Protein AF-A0AAY5L3Y3-F1 (afdb_monomer)

Radius of gyration: 91.7 Å; Cα contacts (8 Å, |Δi|>4): 9; chains: 1; bounding box: 184×67×264 Å

Mean predicted aligned error: 21.13 Å

Folds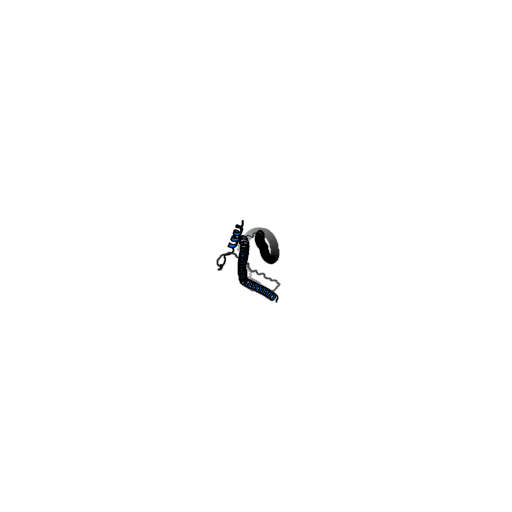eek 3Di:
DVVVVVVVVVVVVVVVVVVVVVVVVVVVVVCVVVVVVVVVVVVVVVVVVVVVVVVVVVVVVVVVVVVLVCLVVVLVVVCVVCVVVVHDPCNVVSVVVNVVVVVVVVVVVVVVVVVVVVVVVVVVVVVVVVVVVVVVVVVVVVVVVVVVVVVVVVVVVVVVVVVVVVVVVVVVVVVVVVVVVVVVVVVVVVVVVVVVVVVVVVVVVVVVVVVVVVVVVVVVVVVVVVVVVVVVVVVVVVVVVVVVVVVVVVVVVVVVVVVVVVVVVVVVVVVVVVVVVVVVVVVVVVVVVVPPDDDDDDDDDDDDDDDDDDDDDDDDDDDDDDDDDDDDDDDDDDDDDDDDDDDDDDDDDDDDDDDDDDDDDDDDDDDDDDDDDVVVVVVVVVVVVVPD

InterPro domains:
  IPR040401 Coiled-coil domain-containing protein 162 [PTHR33331] (1-313)

Sequence (388 aa):
MMMQTTTLRTRIAQLEEEQRGLQQQISLQYRQRYDSLVRQLFSTCIQLKARLEEYHAKMYRDVTQLVSQVRTEGVDNIIKLKKKFGSTKDNDALLTTQSKKQELHDLSRENCQMTDLLCKVKALSHWRRVAGQGKLHRGLLHSQQREMSCRREALKIKMMSEEEVILLKEELEVTQRAMAQCQRENNHTKRLLTKQRAELNEVSHRSAQEAQSRQELDSYRLQSLEQLREEVEHRDKQLRDLSAQLDRSDRERQLLRQRSAKDIRQVKGQLHQERCLKQEAFQWVGKLQSQAEDIEPSLSRITSTAGRSKSSCHTFPHNRSSIRGPDHSGPLQDGTKRDFNTQLERPKTEPLRLRILNTETLLPDLPVEGSTSSSLLTDLQQLRRNNQ

Solvent-accessible surface area (backbone atoms only — not comparable to full-atom values): 23361 Å² total; per-residue (Å²): 107,71,75,57,57,50,53,50,51,53,52,49,55,46,51,54,49,52,50,52,50,52,53,52,51,53,52,48,52,51,46,57,58,46,52,53,54,52,51,50,50,54,50,53,53,51,53,54,50,51,53,52,52,48,52,52,56,47,52,52,49,56,51,55,48,50,62,44,50,56,48,52,52,48,53,51,50,51,53,55,50,34,52,75,72,76,44,66,84,68,49,67,59,51,53,51,50,51,50,58,52,50,53,54,50,52,55,50,50,50,52,52,53,51,50,53,50,53,50,51,52,51,51,52,53,50,49,53,50,54,54,48,52,58,50,51,52,51,51,50,54,52,51,52,53,49,53,55,49,54,52,53,50,52,52,48,54,51,51,54,53,55,51,51,57,47,52,57,48,54,53,49,50,53,51,50,52,50,51,56,48,54,51,52,52,51,54,48,52,52,56,49,52,54,48,56,51,49,54,51,48,49,53,50,52,52,53,51,51,53,52,50,54,51,52,51,52,52,49,53,51,49,53,52,51,49,51,52,46,53,51,48,56,49,49,54,48,55,51,50,53,53,48,56,49,50,54,49,54,49,53,49,52,50,51,51,51,55,47,53,57,49,52,55,50,52,54,52,50,52,56,47,52,56,50,50,56,50,56,51,53,56,58,51,56,61,58,63,67,77,74,78,84,75,87,86,87,83,86,87,78,82,90,77,90,82,84,87,81,90,81,90,78,88,88,85,86,87,87,81,90,85,92,82,88,85,89,88,86,85,85,87,88,81,90,89,85,83,89,87,87,86,89,86,85,82,86,83,88,84,83,90,86,87,83,83,89,81,90,80,90,86,84,84,88,81,82,90,83,90,89,88,70,72,61,68,63,52,53,62,56,50,62,64,62,80,75,119

Organism: Esox lucius (NCBI:txid8010)

pLDDT: mean 79.06, std 23.76, range [25.66, 98.69]

Structure (mmCIF, N/CA/C/O backbone):
data_AF-A0AAY5L3Y3-F1
#
_entry.id   AF-A0AAY5L3Y3-F1
#
loop_
_atom_site.group_PDB
_atom_site.id
_atom_site.type_symbol
_atom_site.label_atom_id
_atom_site.label_alt_id
_atom_site.label_comp_id
_atom_site.label_asym_id
_atom_site.label_entity_id
_atom_site.label_seq_id
_atom_site.pdbx_PDB_ins_code
_atom_site.Cartn_x
_atom_site.Cartn_y
_atom_site.Cartn_z
_atom_site.occupancy
_atom_site.B_iso_or_equiv
_atom_site.auth_seq_id
_atom_site.auth_comp_id
_atom_site.auth_asym_id
_atom_site.auth_atom_id
_atom_site.pdbx_PDB_model_num
ATOM 1 N N . MET A 1 1 ? -32.327 -4.972 -8.229 1.00 64.56 1 MET A N 1
ATOM 2 C CA . MET A 1 1 ? -31.815 -3.760 -8.913 1.00 64.56 1 MET A CA 1
ATOM 3 C C . MET A 1 1 ? -30.339 -3.510 -8.602 1.00 64.56 1 MET A C 1
ATOM 5 O O . MET A 1 1 ? -29.546 -4.237 -9.179 1.00 64.56 1 MET A O 1
ATOM 9 N N . MET A 1 2 ? -29.927 -2.591 -7.707 1.00 71.62 2 MET A N 1
ATOM 10 C CA . MET A 1 2 ? -28.509 -2.150 -7.623 1.00 71.62 2 MET A CA 1
ATOM 11 C C . MET A 1 2 ? -27.456 -3.274 -7.549 1.00 71.62 2 MET A C 1
ATOM 13 O O . MET A 1 2 ? -26.506 -3.233 -8.322 1.00 71.62 2 MET A O 1
ATOM 17 N N . MET A 1 3 ? -27.650 -4.302 -6.712 1.00 81.00 3 MET A N 1
ATOM 18 C CA . MET A 1 3 ? -26.740 -5.465 -6.607 1.00 81.00 3 MET A CA 1
ATOM 19 C C . MET A 1 3 ? -26.565 -6.245 -7.927 1.00 81.00 3 MET A C 1
ATOM 21 O O . MET A 1 3 ? -25.500 -6.794 -8.198 1.00 81.00 3 MET A O 1
ATOM 25 N N . GLN A 1 4 ? -27.596 -6.284 -8.776 1.00 88.12 4 GLN A N 1
ATOM 26 C CA . GLN A 1 4 ? -27.523 -6.889 -10.113 1.00 88.12 4 GLN A CA 1
ATOM 27 C C . GLN A 1 4 ? -26.818 -5.943 -11.096 1.00 88.12 4 GLN A C 1
ATOM 29 O O . GLN A 1 4 ? -26.061 -6.375 -11.955 1.00 88.12 4 GLN A O 1
ATOM 34 N N . THR A 1 5 ? -27.005 -4.630 -10.945 1.00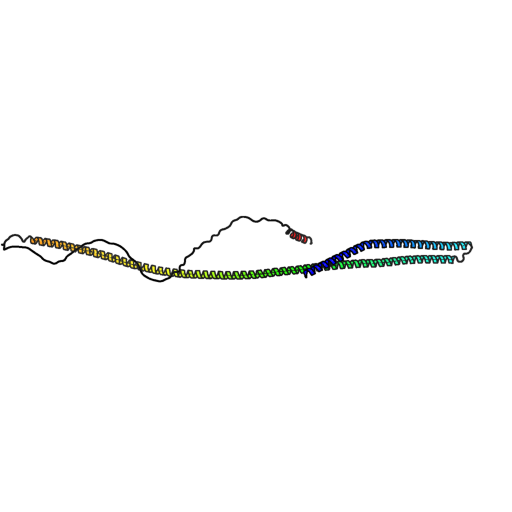 87.88 5 THR A N 1
ATOM 35 C CA . THR A 1 5 ? -26.314 -3.628 -11.766 1.00 87.88 5 THR A CA 1
ATOM 36 C C . THR A 1 5 ? -24.812 -3.566 -11.463 1.00 87.88 5 THR A C 1
ATOM 38 O O . THR A 1 5 ? -24.021 -3.382 -12.384 1.00 87.88 5 THR A O 1
ATOM 41 N N . THR A 1 6 ? -24.389 -3.741 -10.207 1.00 91.88 6 THR A N 1
ATOM 42 C CA . THR A 1 6 ? -22.962 -3.805 -9.843 1.00 91.88 6 THR A CA 1
ATOM 43 C C . THR A 1 6 ? -22.312 -5.104 -10.308 1.00 91.88 6 THR A C 1
ATOM 45 O O . THR A 1 6 ? -21.251 -5.041 -10.920 1.00 91.88 6 THR A O 1
ATOM 48 N N . THR A 1 7 ? -22.958 -6.259 -10.117 1.00 93.00 7 THR A N 1
ATOM 49 C CA . THR A 1 7 ? -22.436 -7.561 -10.585 1.00 93.00 7 THR A CA 1
ATOM 50 C C . THR A 1 7 ? -22.366 -7.678 -12.111 1.00 93.00 7 THR A C 1
ATOM 52 O O . THR A 1 7 ? -21.408 -8.244 -12.634 1.00 93.00 7 THR A O 1
ATOM 55 N N . LEU A 1 8 ? -23.305 -7.081 -12.856 1.00 95.25 8 LEU A N 1
ATOM 56 C CA . LEU A 1 8 ? -23.187 -6.983 -14.316 1.00 95.25 8 LEU A CA 1
ATOM 57 C C . LEU A 1 8 ? -22.032 -6.059 -14.735 1.00 95.25 8 LEU A C 1
ATOM 59 O O . LEU A 1 8 ? -21.268 -6.419 -15.627 1.00 95.25 8 LEU A O 1
ATOM 63 N N . ARG A 1 9 ? -21.840 -4.907 -14.072 1.00 93.94 9 ARG A N 1
ATOM 64 C CA . ARG A 1 9 ? -20.706 -4.001 -14.351 1.00 93.94 9 ARG A CA 1
ATOM 65 C C . ARG A 1 9 ? -19.352 -4.658 -14.074 1.00 93.94 9 ARG A C 1
ATOM 67 O O . ARG A 1 9 ? -18.449 -4.519 -14.893 1.00 93.94 9 ARG A O 1
ATOM 74 N N . THR A 1 10 ? -19.203 -5.392 -12.969 1.00 92.88 10 THR A N 1
ATOM 75 C CA . THR A 1 10 ? -17.950 -6.109 -12.683 1.00 92.88 10 THR A CA 1
ATOM 76 C C . THR A 1 10 ? -17.713 -7.246 -13.673 1.00 92.88 10 THR A C 1
ATOM 78 O O . THR A 1 10 ? -16.574 -7.421 -14.105 1.00 92.88 10 THR A O 1
ATOM 81 N N . ARG A 1 11 ? -18.755 -7.972 -14.114 1.00 95.19 11 ARG A N 1
ATOM 82 C CA . ARG A 1 11 ? -18.586 -9.015 -15.141 1.00 95.19 11 ARG A CA 1
ATOM 83 C C . ARG A 1 11 ? -18.247 -8.445 -16.522 1.00 95.19 11 ARG A C 1
ATOM 85 O O . ARG A 1 11 ? -17.433 -9.043 -17.217 1.00 95.19 11 ARG A O 1
ATOM 92 N N . ILE A 1 12 ? -18.798 -7.288 -16.898 1.00 95.94 12 ILE A N 1
ATOM 93 C CA . ILE A 1 12 ? -18.407 -6.569 -18.125 1.00 95.94 12 ILE A CA 1
ATOM 94 C C . ILE A 1 12 ? -16.930 -6.162 -18.050 1.00 95.94 12 ILE A C 1
ATOM 96 O O . ILE A 1 12 ? -16.164 -6.529 -18.935 1.00 95.94 12 ILE A O 1
ATOM 100 N N . ALA A 1 13 ? -16.498 -5.517 -16.961 1.00 93.38 13 ALA A N 1
ATOM 101 C CA . ALA A 1 13 ? -15.101 -5.107 -16.789 1.00 93.38 13 ALA A CA 1
ATOM 102 C C . ALA A 1 13 ? -14.114 -6.296 -16.824 1.00 93.38 13 ALA A C 1
ATOM 104 O O . ALA A 1 13 ? -13.032 -6.179 -17.397 1.00 93.38 13 ALA A O 1
ATOM 105 N N . GLN A 1 14 ? -14.495 -7.454 -16.264 1.00 95.88 14 GLN A N 1
ATOM 106 C CA . GLN A 1 14 ? -13.727 -8.700 -16.391 1.00 95.88 14 GLN A CA 1
ATOM 107 C C . GLN A 1 14 ? -13.613 -9.158 -17.850 1.00 95.88 14 GLN A C 1
ATOM 109 O O . GLN A 1 14 ? -12.505 -9.397 -18.317 1.00 95.88 14 GLN A O 1
ATOM 114 N N . LEU A 1 15 ? -14.728 -9.237 -18.583 1.00 96.31 15 LEU A N 1
ATOM 115 C CA . LEU A 1 15 ? -14.737 -9.656 -19.990 1.00 96.31 15 LEU A CA 1
ATOM 116 C C . LEU A 1 15 ? -13.938 -8.695 -20.887 1.00 96.31 15 LEU A C 1
ATOM 118 O O . LEU A 1 15 ? -13.243 -9.138 -21.797 1.00 96.31 15 LEU A O 1
ATOM 122 N N . GLU A 1 16 ? -13.971 -7.392 -20.604 1.00 95.94 16 GLU A N 1
ATOM 123 C CA . GLU A 1 16 ? -13.135 -6.390 -21.275 1.00 95.94 16 GLU A CA 1
ATOM 124 C C . GLU A 1 16 ? -11.639 -6.568 -20.956 1.00 95.94 16 GLU A C 1
ATOM 126 O O . GLU A 1 16 ? -10.797 -6.306 -21.814 1.00 95.94 16 GLU A O 1
ATOM 131 N N . GLU A 1 17 ? -11.277 -6.988 -19.738 1.00 94.12 17 GLU A N 1
ATOM 132 C CA . GLU A 1 17 ? -9.890 -7.296 -19.341 1.00 94.12 17 GLU A CA 1
ATOM 133 C C . GLU A 1 17 ? -9.406 -8.600 -20.005 1.00 94.12 17 GLU A C 1
ATOM 135 O O . GLU A 1 17 ? -8.327 -8.623 -20.601 1.00 94.12 17 GLU A O 1
ATOM 140 N N . GLU A 1 18 ? -10.239 -9.649 -19.996 1.00 95.00 18 GLU A N 1
ATOM 141 C CA . GLU A 1 18 ? -10.029 -10.927 -20.694 1.00 95.00 18 GLU A CA 1
ATOM 142 C C . GLU A 1 18 ? -9.824 -10.694 -22.210 1.00 95.00 18 GLU A C 1
ATOM 144 O O . GLU A 1 18 ? -8.840 -11.162 -22.791 1.00 95.00 18 GLU A O 1
ATOM 149 N N . GLN A 1 19 ? -10.687 -9.893 -22.850 1.00 95.38 19 GLN A N 1
ATOM 150 C CA . GLN A 1 19 ? -10.586 -9.541 -24.271 1.00 95.38 19 GLN A CA 1
ATOM 151 C C . GLN A 1 19 ? -9.300 -8.760 -24.587 1.00 95.38 19 GLN A C 1
ATOM 153 O O . GLN A 1 19 ? -8.606 -9.088 -25.556 1.00 95.38 19 GLN A O 1
ATOM 158 N N . ARG A 1 20 ? -8.948 -7.756 -23.768 1.00 94.94 20 ARG A N 1
ATOM 159 C CA . ARG A 1 20 ? -7.691 -6.997 -23.906 1.00 94.94 20 ARG A CA 1
ATOM 160 C C . ARG A 1 20 ? -6.470 -7.912 -23.767 1.00 94.94 20 ARG A C 1
ATOM 162 O O . ARG A 1 20 ? -5.536 -7.793 -24.561 1.00 94.94 20 ARG A O 1
ATOM 169 N N . GLY A 1 21 ? -6.489 -8.853 -22.821 1.00 95.19 21 GLY A N 1
ATOM 170 C CA . GLY A 1 21 ? -5.433 -9.851 -22.633 1.00 95.19 21 GLY A CA 1
ATOM 171 C C . GLY A 1 21 ? -5.256 -10.769 -23.847 1.00 95.19 21 GLY A C 1
ATOM 172 O O . GLY A 1 21 ? 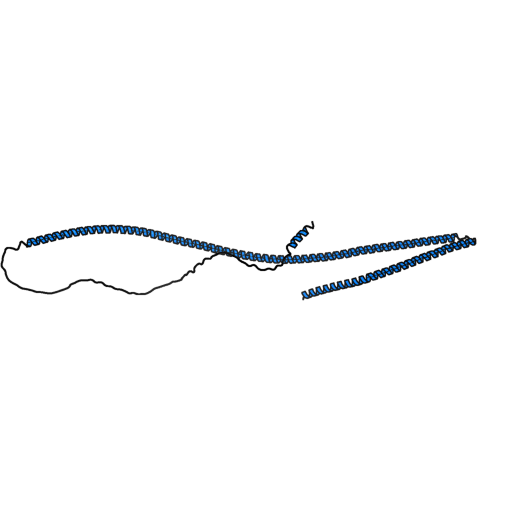-4.142 -10.919 -24.352 1.00 95.19 21 GLY A O 1
ATOM 173 N N . LEU A 1 22 ? -6.353 -11.314 -24.383 1.00 95.62 22 LEU A N 1
ATOM 174 C CA . LEU A 1 22 ? -6.327 -12.167 -25.579 1.00 95.62 22 LEU A CA 1
ATOM 175 C C . LEU A 1 22 ? -5.820 -11.413 -26.820 1.00 95.62 22 LEU A C 1
ATOM 177 O O . LEU A 1 22 ? -4.991 -11.938 -27.563 1.00 95.62 22 LEU A O 1
ATOM 181 N N . GLN A 1 23 ? -6.238 -10.160 -27.028 1.00 95.06 23 GLN A N 1
ATOM 182 C CA . GLN A 1 23 ? -5.731 -9.320 -28.124 1.00 95.06 23 GLN A CA 1
ATOM 183 C C . GLN A 1 23 ? -4.222 -9.037 -27.997 1.00 95.06 23 GLN A C 1
ATOM 185 O O . GLN A 1 23 ? -3.490 -9.094 -28.993 1.00 95.06 23 GLN A O 1
ATOM 190 N N . GLN A 1 24 ? -3.724 -8.790 -26.781 1.00 94.12 24 GLN A N 1
ATOM 191 C CA . GLN A 1 24 ? -2.286 -8.648 -26.517 1.00 94.12 24 GLN A CA 1
ATOM 192 C C . GLN A 1 24 ? -1.529 -9.958 -26.785 1.00 94.12 24 GLN A C 1
ATOM 194 O O . GLN A 1 24 ? -0.478 -9.939 -27.423 1.00 94.12 24 GLN A O 1
ATOM 199 N N . GLN A 1 25 ? -2.075 -11.108 -26.383 1.00 93.69 25 GLN A N 1
ATOM 200 C CA . GLN A 1 25 ? -1.456 -12.413 -26.621 1.00 93.69 25 GLN A CA 1
ATOM 201 C C . GLN A 1 25 ? -1.400 -12.768 -28.118 1.00 93.69 25 GLN A C 1
ATOM 203 O O . GLN A 1 25 ? -0.360 -13.211 -28.607 1.00 93.69 25 GLN A O 1
ATOM 208 N N . ILE A 1 26 ? -2.479 -12.520 -28.867 1.00 93.12 26 ILE A N 1
ATOM 209 C CA . ILE A 1 26 ? -2.551 -12.751 -30.319 1.00 93.12 26 ILE A CA 1
ATOM 210 C C . ILE A 1 26 ? -1.566 -11.841 -31.067 1.00 93.12 26 ILE A C 1
ATOM 212 O O . ILE A 1 26 ? -0.800 -12.309 -31.912 1.00 93.12 26 ILE A O 1
ATOM 216 N N . SER A 1 27 ? -1.531 -10.547 -30.735 1.00 92.50 27 SER A N 1
ATOM 217 C CA . SER A 1 27 ? -0.590 -9.603 -31.355 1.00 92.50 27 SER A CA 1
ATOM 218 C C . SER A 1 27 ? 0.873 -9.907 -31.001 1.00 92.50 27 SER A C 1
ATOM 220 O O . SER A 1 27 ? 1.737 -9.789 -31.872 1.00 92.50 27 SER A O 1
ATOM 222 N N . LEU A 1 28 ? 1.162 -10.396 -29.787 1.00 92.62 28 LEU A N 1
ATOM 223 C CA . LEU A 1 28 ? 2.479 -10.932 -29.418 1.00 92.62 28 LEU A CA 1
ATOM 224 C C . LEU A 1 28 ? 2.860 -12.167 -30.246 1.00 92.62 28 LEU A C 1
ATOM 226 O O . LEU A 1 28 ? 3.979 -12.211 -30.753 1.00 92.62 28 LEU A O 1
ATOM 230 N N . GLN A 1 29 ? 1.958 -13.136 -30.435 1.00 90.75 29 GLN A N 1
ATOM 231 C CA . GLN A 1 29 ? 2.236 -14.327 -31.252 1.00 90.75 29 GLN A CA 1
ATOM 232 C C . GLN A 1 29 ? 2.516 -13.973 -32.718 1.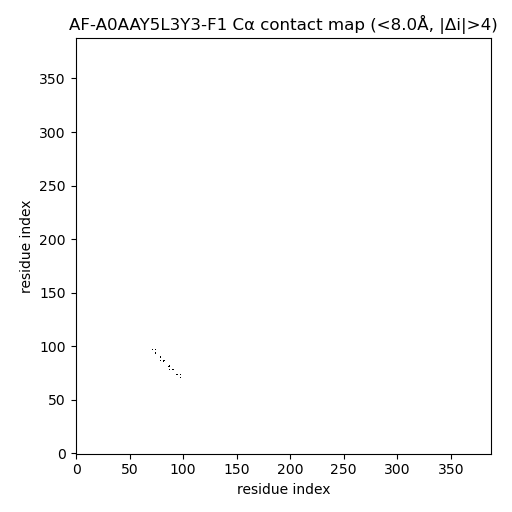00 90.75 29 GLN A C 1
ATOM 234 O O . GLN A 1 29 ? 3.499 -14.456 -33.287 1.00 90.75 29 GLN A O 1
ATOM 239 N N . TYR A 1 30 ? 1.704 -13.101 -33.330 1.00 89.44 30 TYR A N 1
ATOM 240 C CA . TYR A 1 30 ? 1.974 -12.612 -34.685 1.00 89.44 30 TYR A CA 1
ATOM 241 C C . TYR A 1 30 ? 3.315 -11.886 -34.758 1.00 89.44 30 TYR A C 1
ATOM 243 O O . TYR A 1 30 ? 4.114 -12.168 -35.651 1.00 89.44 30 TYR A O 1
ATOM 251 N N . ARG A 1 31 ? 3.601 -11.003 -33.794 1.00 89.44 31 ARG A N 1
ATOM 252 C CA . ARG A 1 31 ? 4.870 -10.277 -33.753 1.00 89.44 31 ARG A CA 1
ATOM 253 C C . ARG A 1 31 ? 6.059 -11.219 -33.619 1.00 89.44 31 ARG A C 1
ATOM 255 O O . ARG A 1 31 ? 7.002 -11.064 -34.373 1.00 89.44 31 ARG A O 1
ATOM 262 N N . GLN A 1 32 ? 6.012 -12.226 -32.748 1.00 88.38 32 GLN A N 1
ATOM 263 C CA . GLN A 1 32 ? 7.088 -13.216 -32.599 1.00 88.38 32 GLN A CA 1
ATOM 264 C C . GLN A 1 32 ? 7.331 -14.015 -33.890 1.00 88.38 32 GLN A C 1
ATOM 266 O O . GLN A 1 32 ? 8.480 -14.161 -34.316 1.00 88.38 32 GLN A O 1
ATOM 271 N N . ARG A 1 33 ? 6.258 -14.486 -34.546 1.00 85.12 33 ARG A N 1
ATOM 272 C CA . ARG A 1 33 ? 6.349 -15.217 -35.822 1.00 85.12 33 ARG A CA 1
ATOM 273 C C . ARG A 1 33 ? 6.964 -14.350 -36.923 1.00 85.12 33 ARG A C 1
ATOM 275 O O . ARG A 1 33 ? 7.920 -14.781 -37.563 1.00 85.12 33 ARG A O 1
ATOM 282 N N . TYR A 1 34 ? 6.482 -13.120 -37.106 1.00 90.19 34 TYR A N 1
ATOM 283 C CA . TYR A 1 34 ? 6.967 -12.249 -38.178 1.00 90.19 34 TYR A CA 1
ATOM 284 C C . TYR A 1 34 ? 8.310 -11.566 -37.874 1.00 90.19 34 TYR A C 1
ATOM 286 O O . TYR A 1 34 ? 9.112 -11.441 -38.793 1.00 90.19 34 TYR A O 1
ATOM 294 N N . ASP A 1 35 ? 8.630 -11.197 -36.624 1.00 91.06 35 ASP A N 1
ATOM 295 C CA . ASP A 1 35 ? 9.936 -10.612 -36.260 1.00 91.06 35 ASP A CA 1
ATOM 296 C C . ASP A 1 35 ? 11.090 -11.537 -36.680 1.00 91.06 35 ASP A C 1
ATOM 298 O O . ASP A 1 35 ? 12.103 -11.056 -37.186 1.00 91.06 35 ASP A O 1
ATOM 302 N N . SER A 1 36 ? 10.955 -12.854 -36.482 1.00 89.38 36 SER A N 1
ATOM 303 C CA . SER A 1 36 ? 11.999 -13.824 -36.849 1.00 89.38 36 SER A CA 1
ATOM 304 C C . SER A 1 36 ? 12.221 -13.893 -38.367 1.00 89.38 36 SER A C 1
ATOM 306 O O . SER A 1 36 ? 13.351 -13.710 -38.825 1.00 89.38 36 SER A O 1
ATOM 308 N N . LEU A 1 37 ? 11.142 -14.039 -39.143 1.00 93.00 37 LEU A N 1
ATOM 309 C CA . LEU A 1 37 ? 11.169 -14.065 -40.608 1.00 93.00 37 LEU A CA 1
ATOM 310 C C . LEU A 1 37 ? 11.693 -12.747 -41.201 1.00 93.00 37 LEU A C 1
ATOM 312 O O . LEU A 1 37 ? 12.532 -12.757 -42.097 1.00 93.00 37 LEU A O 1
ATOM 316 N N . VAL A 1 38 ? 11.253 -11.603 -40.671 1.00 94.06 38 VAL A N 1
ATOM 317 C CA . VAL A 1 38 ? 11.690 -10.271 -41.116 1.00 94.06 38 VAL A CA 1
ATOM 318 C C . VAL A 1 38 ? 13.177 -10.049 -40.816 1.00 94.06 38 VAL A C 1
ATOM 320 O O . VAL A 1 38 ? 13.902 -9.536 -41.668 1.00 94.06 38 VAL A O 1
ATOM 323 N N . ARG A 1 39 ? 13.676 -10.487 -39.650 1.00 91.06 39 ARG A N 1
ATOM 324 C CA . ARG A 1 39 ? 15.116 -10.447 -39.321 1.00 91.06 39 ARG A CA 1
ATOM 325 C C . ARG A 1 39 ? 15.943 -11.335 -40.251 1.00 91.06 39 ARG A C 1
ATOM 327 O O . ARG A 1 39 ? 17.013 -10.909 -40.682 1.00 91.06 39 ARG A O 1
ATOM 334 N N . GLN A 1 40 ? 15.457 -12.535 -40.575 1.00 93.88 40 GLN A N 1
ATOM 335 C CA . GLN A 1 40 ? 16.105 -13.435 -41.534 1.00 93.88 40 GLN A CA 1
ATOM 336 C C . GLN A 1 40 ? 16.147 -12.814 -42.936 1.00 93.88 40 GLN A C 1
ATOM 338 O O . GLN A 1 40 ? 17.227 -12.722 -43.519 1.00 93.88 40 GLN A O 1
ATOM 343 N N . LEU A 1 41 ? 15.017 -12.297 -43.431 1.00 96.00 41 LEU A N 1
ATOM 344 C CA . LEU A 1 41 ? 14.927 -11.617 -44.724 1.00 96.00 41 LEU A CA 1
ATOM 345 C C . LEU A 1 41 ? 15.927 -10.456 -44.809 1.00 96.00 41 LEU A C 1
ATOM 347 O O . LEU A 1 41 ? 16.791 -10.465 -45.684 1.00 96.00 41 LEU A O 1
ATOM 351 N N . PHE A 1 42 ? 15.902 -9.517 -43.855 1.00 94.56 42 PHE A N 1
ATOM 352 C CA . PHE A 1 42 ? 16.871 -8.416 -43.830 1.00 94.56 42 PHE A CA 1
ATOM 353 C C . PHE A 1 42 ? 18.324 -8.904 -43.748 1.00 94.56 42 PHE A C 1
ATOM 355 O O . PHE A 1 42 ? 19.176 -8.343 -44.434 1.00 94.56 42 PHE A O 1
ATOM 362 N N . SER A 1 43 ? 18.619 -9.959 -42.980 1.00 94.75 43 SER A N 1
ATOM 363 C CA . SER A 1 43 ? 19.968 -10.541 -42.930 1.00 94.75 43 SER A CA 1
ATOM 364 C C . SER A 1 43 ? 20.414 -11.064 -44.300 1.00 94.75 43 SER A C 1
ATOM 366 O O . SER A 1 43 ? 21.499 -10.709 -44.759 1.00 94.75 43 SER A O 1
ATOM 368 N N . THR A 1 44 ? 19.567 -11.828 -45.001 1.00 96.44 44 THR A N 1
ATOM 369 C CA . THR A 1 44 ? 19.886 -12.342 -46.346 1.00 96.44 44 THR A CA 1
ATOM 370 C C . THR A 1 44 ? 20.045 -11.226 -47.382 1.00 96.44 44 THR A C 1
ATOM 372 O O . THR A 1 44 ? 21.000 -11.253 -48.156 1.00 96.44 44 THR A O 1
ATOM 375 N N . CYS A 1 45 ? 19.199 -10.190 -47.349 1.00 95.94 45 CYS A N 1
ATOM 376 C CA . CYS A 1 45 ? 19.323 -9.025 -48.228 1.00 95.94 45 CYS A CA 1
ATOM 377 C C . CYS A 1 45 ? 20.628 -8.246 -47.985 1.00 95.94 45 CYS A C 1
ATOM 379 O O . CYS A 1 45 ? 21.285 -7.836 -48.941 1.00 95.94 45 CYS A O 1
ATOM 381 N N . ILE A 1 46 ? 21.038 -8.074 -46.721 1.00 93.31 46 ILE A N 1
ATOM 382 C CA . ILE A 1 46 ? 22.312 -7.430 -46.360 1.00 93.31 46 ILE A CA 1
ATOM 383 C C . ILE A 1 46 ? 23.503 -8.273 -46.842 1.00 93.31 46 ILE A C 1
ATOM 385 O O . ILE A 1 46 ? 24.439 -7.722 -47.417 1.00 93.31 46 ILE A O 1
ATOM 389 N N . GLN A 1 47 ? 23.461 -9.599 -46.671 1.00 95.69 47 GLN A N 1
ATOM 390 C CA . GLN A 1 47 ? 24.515 -10.507 -47.147 1.00 95.69 47 GLN A CA 1
ATOM 391 C C . GLN A 1 47 ? 24.642 -10.506 -48.679 1.00 95.69 47 GLN A C 1
ATOM 393 O O . GLN A 1 47 ? 25.754 -10.447 -49.203 1.00 95.69 47 GLN A O 1
ATOM 398 N N . LEU A 1 48 ? 23.517 -10.542 -49.404 1.00 96.31 48 LEU A N 1
ATOM 399 C CA . LEU A 1 48 ? 23.505 -10.483 -50.867 1.00 96.31 48 LEU A CA 1
ATOM 400 C C . LEU A 1 48 ? 24.060 -9.146 -51.370 1.00 96.31 48 LEU A C 1
ATOM 402 O O . LEU A 1 48 ? 24.906 -9.132 -52.264 1.00 96.31 48 LEU A O 1
ATOM 406 N N . LYS A 1 49 ? 23.641 -8.033 -50.755 1.00 94.88 49 LYS A N 1
ATOM 407 C CA . LYS A 1 49 ? 24.163 -6.700 -51.065 1.00 94.88 49 LYS A CA 1
ATOM 408 C C . LYS A 1 49 ? 25.678 -6.618 -50.837 1.00 94.88 49 LYS A C 1
ATOM 410 O O . LYS A 1 49 ? 26.385 -6.185 -51.741 1.00 94.88 49 LYS A O 1
ATOM 415 N N . ALA A 1 50 ? 26.177 -7.085 -49.691 1.00 92.56 50 ALA A N 1
ATOM 416 C CA . ALA A 1 50 ? 27.606 -7.055 -49.377 1.00 92.56 50 ALA A CA 1
ATOM 417 C C . ALA A 1 50 ? 28.450 -7.847 -50.396 1.00 92.56 50 ALA A C 1
ATOM 419 O O . ALA A 1 50 ? 29.502 -7.374 -50.820 1.00 92.56 50 ALA A O 1
ATOM 420 N N . ARG A 1 51 ? 27.963 -9.012 -50.855 1.00 95.56 51 ARG A N 1
ATOM 421 C CA . ARG A 1 51 ? 28.615 -9.784 -51.930 1.00 95.56 51 ARG A CA 1
ATOM 422 C C . ARG A 1 51 ? 28.643 -9.025 -53.258 1.00 95.56 51 ARG A C 1
ATOM 424 O O . ARG A 1 51 ? 29.668 -9.020 -53.929 1.00 95.56 51 ARG A O 1
ATOM 431 N N . LEU A 1 52 ? 27.543 -8.375 -53.646 1.00 95.94 52 LEU A N 1
ATOM 432 C CA . LEU A 1 52 ? 27.498 -7.561 -54.869 1.00 95.94 52 LEU A CA 1
ATOM 433 C C . LEU A 1 52 ? 28.463 -6.367 -54.787 1.00 95.94 52 LEU A C 1
ATOM 435 O O . LEU A 1 52 ? 29.197 -6.112 -55.740 1.00 95.94 52 LEU A O 1
ATOM 439 N N . GLU A 1 53 ? 28.518 -5.679 -53.645 1.00 92.38 53 GLU A N 1
ATOM 440 C CA . GLU A 1 53 ? 29.472 -4.590 -53.393 1.00 92.38 53 GLU A CA 1
ATOM 441 C C . GLU A 1 53 ? 30.931 -5.079 -53.468 1.00 92.38 53 GLU A C 1
ATOM 443 O O . GLU A 1 53 ? 31.770 -4.404 -54.065 1.00 92.38 53 GLU A O 1
ATOM 448 N N . GLU A 1 54 ? 31.235 -6.281 -52.965 1.00 93.06 54 GLU A N 1
ATOM 449 C CA . GLU A 1 54 ? 32.554 -6.914 -53.097 1.00 93.06 54 GLU A CA 1
ATOM 450 C C . GLU A 1 54 ? 32.916 -7.236 -54.559 1.00 93.06 54 GLU A C 1
ATOM 452 O O . GLU A 1 54 ? 34.017 -6.892 -55.002 1.00 93.06 54 GLU A O 1
ATOM 457 N N . TYR A 1 55 ? 31.995 -7.821 -55.338 1.00 95.44 55 TYR A N 1
ATOM 458 C CA . TYR A 1 55 ? 32.207 -8.082 -56.769 1.00 95.44 55 TYR A CA 1
ATOM 459 C C . TYR A 1 55 ? 32.425 -6.790 -57.568 1.00 95.44 55 TYR A C 1
ATOM 461 O O . TYR A 1 55 ? 33.366 -6.719 -58.362 1.00 95.44 55 TYR A O 1
ATOM 469 N N . HIS A 1 56 ? 31.617 -5.749 -57.334 1.00 92.38 56 HIS A N 1
ATOM 470 C CA . HIS A 1 56 ? 31.802 -4.442 -57.972 1.00 92.38 56 HIS A CA 1
ATOM 471 C C . HIS A 1 56 ? 33.147 -3.809 -57.593 1.00 92.38 56 HIS A C 1
ATOM 473 O O . HIS A 1 56 ? 33.865 -3.325 -58.470 1.00 92.38 56 HIS A O 1
ATOM 479 N N . ALA A 1 57 ? 33.528 -3.855 -56.312 1.00 88.12 57 ALA A N 1
ATOM 480 C CA . ALA A 1 57 ? 34.803 -3.324 -55.844 1.00 88.12 57 ALA A CA 1
ATOM 481 C C . ALA A 1 57 ? 36.005 -4.100 -56.408 1.00 88.12 57 ALA A C 1
ATOM 483 O O . ALA A 1 57 ? 37.034 -3.490 -56.700 1.00 88.12 57 ALA A O 1
ATOM 484 N N . LYS A 1 58 ? 35.894 -5.422 -56.601 1.00 93.75 58 LYS A N 1
ATOM 485 C CA . LYS A 1 58 ? 36.915 -6.212 -57.302 1.00 93.75 58 LYS A CA 1
ATOM 486 C C . LYS A 1 58 ? 37.011 -5.802 -58.773 1.00 93.75 58 LYS A C 1
ATOM 488 O O . LYS A 1 58 ? 38.077 -5.373 -59.197 1.00 93.75 58 LYS A O 1
ATOM 493 N N . MET A 1 59 ? 35.903 -5.844 -59.515 1.00 94.62 59 MET A N 1
ATOM 494 C CA . MET A 1 59 ? 35.868 -5.487 -60.939 1.00 94.62 59 MET A CA 1
ATOM 495 C C . MET A 1 59 ? 36.434 -4.081 -61.198 1.00 94.62 59 MET A C 1
ATOM 497 O O . MET A 1 59 ? 37.193 -3.885 -62.144 1.00 94.62 59 MET A O 1
ATOM 501 N N . TYR A 1 60 ? 36.124 -3.110 -60.333 1.00 89.06 60 TYR A N 1
ATOM 502 C CA . TYR A 1 60 ? 36.673 -1.757 -60.431 1.00 89.06 60 TYR A CA 1
ATOM 503 C C . TYR A 1 60 ? 38.203 -1.721 -60.274 1.00 89.06 60 TYR A C 1
ATOM 505 O O . TYR A 1 60 ? 38.874 -1.024 -61.036 1.00 89.06 60 TYR A O 1
ATOM 513 N N . ARG A 1 61 ? 38.774 -2.484 -59.327 1.00 88.69 61 ARG A N 1
ATOM 514 C CA . ARG A 1 61 ? 40.236 -2.608 -59.165 1.00 88.69 61 ARG A CA 1
ATOM 515 C C . ARG A 1 61 ? 40.866 -3.265 -60.388 1.00 88.69 61 ARG A C 1
ATOM 517 O O . ARG A 1 61 ? 41.803 -2.697 -60.940 1.00 88.69 61 ARG A O 1
ATOM 524 N N . ASP A 1 62 ? 40.318 -4.396 -60.828 1.00 93.62 62 ASP A N 1
ATOM 525 C CA . ASP A 1 62 ? 40.838 -5.186 -61.950 1.00 93.62 62 ASP A CA 1
ATOM 526 C C . ASP A 1 62 ? 40.882 -4.337 -63.242 1.00 93.62 62 ASP A C 1
ATOM 528 O O . ASP A 1 62 ? 41.914 -4.261 -63.912 1.00 93.62 62 ASP A O 1
ATOM 532 N N . VAL A 1 63 ? 39.804 -3.597 -63.541 1.00 94.62 63 VAL A N 1
ATOM 533 C CA . VAL A 1 63 ? 39.737 -2.669 -64.688 1.00 94.62 63 VAL A CA 1
ATOM 534 C C . VAL A 1 63 ? 40.682 -1.475 -64.518 1.00 94.62 63 VAL A C 1
ATOM 536 O O . VAL A 1 63 ? 41.382 -1.117 -65.465 1.00 94.62 63 VAL A O 1
ATOM 539 N N . THR A 1 64 ? 40.755 -0.865 -63.330 1.00 87.69 64 THR A N 1
ATOM 540 C CA . THR A 1 64 ? 41.650 0.284 -63.071 1.00 87.69 64 THR A CA 1
ATOM 541 C C . THR A 1 64 ? 43.126 -0.106 -63.191 1.00 87.69 64 THR A C 1
ATOM 543 O O . THR A 1 64 ? 43.936 0.670 -63.710 1.00 87.69 64 THR A O 1
ATOM 546 N N . GLN A 1 65 ? 43.477 -1.322 -62.763 1.00 90.06 65 GLN A N 1
ATOM 547 C CA . GLN A 1 65 ? 44.809 -1.895 -62.919 1.00 90.06 65 GLN A CA 1
ATOM 548 C C . GLN A 1 65 ? 45.127 -2.152 -64.397 1.00 90.06 65 GLN A C 1
ATOM 550 O O . GLN A 1 65 ? 46.140 -1.643 -64.873 1.00 90.06 65 GLN A O 1
ATOM 555 N N . LEU A 1 66 ? 44.248 -2.834 -65.141 1.00 94.94 66 LEU A N 1
ATOM 556 C CA . LEU A 1 66 ? 44.434 -3.104 -66.574 1.00 94.94 66 LEU A CA 1
ATOM 557 C C . LEU A 1 66 ? 44.602 -1.809 -67.387 1.00 94.94 66 LEU A C 1
ATOM 559 O O . LEU A 1 66 ? 45.548 -1.663 -68.158 1.00 94.94 66 LEU A O 1
ATOM 563 N N . VAL A 1 67 ? 43.735 -0.819 -67.154 1.00 91.50 67 VAL A N 1
ATOM 564 C CA . VAL A 1 67 ? 43.804 0.518 -67.774 1.00 91.50 67 VAL A CA 1
ATOM 565 C C . VAL A 1 67 ? 45.103 1.259 -67.426 1.00 91.50 67 VAL A C 1
ATOM 567 O O . VAL A 1 67 ? 45.537 2.142 -68.170 1.00 91.50 67 VAL A O 1
ATOM 570 N N . SER A 1 68 ? 45.742 0.923 -66.305 1.00 88.38 68 SER A N 1
ATOM 571 C CA . SER A 1 68 ? 47.024 1.504 -65.905 1.00 88.38 68 SER A CA 1
ATOM 572 C C . SER A 1 68 ? 48.213 0.753 -66.503 1.00 88.38 68 SER A C 1
ATOM 574 O O . SER A 1 68 ? 49.111 1.413 -67.014 1.00 88.38 68 SER A O 1
ATOM 576 N N . GLN A 1 69 ? 48.170 -0.581 -66.560 1.00 92.12 69 GLN A N 1
ATOM 577 C CA . GLN A 1 69 ? 49.163 -1.425 -67.241 1.00 92.12 69 GLN A CA 1
ATOM 578 C C . GLN A 1 69 ? 49.246 -1.095 -68.740 1.00 92.12 69 GLN A C 1
ATOM 580 O O . GLN A 1 69 ? 50.313 -0.739 -69.236 1.00 92.12 69 GLN A O 1
ATOM 585 N N . VAL A 1 70 ? 48.104 -1.057 -69.438 1.00 94.12 70 VAL A N 1
ATOM 586 C CA . VAL A 1 70 ? 48.030 -0.676 -70.862 1.00 94.12 70 VAL A CA 1
ATOM 587 C C . VAL A 1 70 ? 48.543 0.753 -71.095 1.00 94.12 70 VAL A C 1
ATOM 589 O O . VAL A 1 70 ? 49.171 1.030 -72.116 1.00 94.12 70 VAL A O 1
ATOM 592 N N . ARG A 1 71 ? 48.344 1.673 -70.138 1.00 89.94 71 ARG A N 1
ATOM 593 C CA . ARG A 1 71 ? 48.901 3.036 -70.210 1.00 89.94 71 ARG A CA 1
ATOM 594 C C . ARG A 1 71 ? 50.421 3.040 -70.053 1.00 89.94 71 ARG A C 1
ATOM 596 O O . ARG A 1 71 ? 51.088 3.722 -70.828 1.00 89.94 71 ARG A O 1
ATOM 603 N N . THR A 1 72 ? 50.964 2.312 -69.075 1.00 90.12 72 THR A N 1
ATOM 604 C CA . THR A 1 72 ? 52.417 2.230 -68.868 1.00 90.12 72 THR A CA 1
ATOM 605 C C . THR A 1 72 ? 53.097 1.561 -70.056 1.00 90.12 72 THR A C 1
ATOM 607 O O . THR A 1 72 ? 54.021 2.140 -70.613 1.00 90.12 72 THR A O 1
ATOM 610 N N . GLU A 1 73 ? 52.578 0.421 -70.520 1.00 93.31 73 GLU A N 1
ATOM 611 C CA . GLU A 1 73 ? 53.078 -0.308 -71.692 1.00 93.31 73 GLU A CA 1
ATOM 612 C C . GLU A 1 73 ? 52.977 0.526 -72.974 1.00 93.31 73 GLU A C 1
ATOM 614 O O . GLU A 1 73 ? 53.902 0.528 -73.783 1.00 93.31 73 GLU A O 1
ATOM 619 N N . GLY A 1 74 ? 51.888 1.283 -73.149 1.00 92.06 74 GLY A N 1
ATOM 620 C CA . GLY A 1 74 ? 51.708 2.200 -74.272 1.00 92.06 74 GLY A CA 1
ATOM 621 C C . GLY A 1 74 ? 52.786 3.285 -74.332 1.00 92.06 74 GLY A C 1
ATOM 622 O O . GLY A 1 74 ? 53.412 3.461 -75.379 1.00 92.06 74 GLY A O 1
ATOM 623 N N . VAL A 1 75 ? 53.055 3.980 -73.219 1.00 90.19 75 VAL A N 1
ATOM 624 C CA . VAL A 1 75 ? 54.116 5.007 -73.165 1.00 90.19 75 VAL A CA 1
ATOM 625 C C . VAL A 1 75 ? 55.496 4.379 -73.365 1.00 90.19 75 VAL A C 1
ATOM 627 O O . VAL A 1 75 ? 56.283 4.874 -74.172 1.00 90.19 75 VAL A O 1
ATOM 630 N N . ASP A 1 76 ? 55.758 3.246 -72.718 1.00 90.69 76 ASP A N 1
ATOM 631 C CA . ASP A 1 76 ? 56.977 2.458 -72.892 1.00 90.69 76 ASP A CA 1
ATOM 632 C C . ASP A 1 76 ? 57.227 2.094 -74.360 1.00 90.69 76 ASP A C 1
ATOM 634 O O . ASP A 1 76 ? 58.332 2.265 -74.874 1.00 90.69 76 ASP A O 1
ATOM 638 N N . ASN A 1 77 ? 56.199 1.598 -75.050 1.00 92.88 77 ASN A N 1
ATOM 639 C CA . ASN A 1 77 ? 56.286 1.171 -76.442 1.00 92.88 77 ASN A CA 1
ATOM 640 C C . ASN A 1 77 ? 56.450 2.365 -77.389 1.00 92.88 77 ASN A C 1
ATOM 642 O O . ASN A 1 77 ? 57.249 2.278 -78.321 1.00 92.88 77 ASN A O 1
ATOM 646 N N . ILE A 1 78 ? 55.806 3.505 -77.112 1.00 90.31 78 ILE A N 1
ATOM 647 C CA . ILE A 1 78 ? 56.041 4.766 -77.834 1.00 90.31 78 ILE A CA 1
ATOM 648 C C . ILE A 1 78 ? 57.497 5.226 -77.661 1.00 90.31 78 ILE A C 1
ATOM 650 O O . ILE A 1 78 ? 58.158 5.544 -78.649 1.00 90.31 78 ILE A O 1
ATOM 654 N N . ILE A 1 79 ? 58.040 5.210 -76.439 1.00 89.69 79 ILE A N 1
ATOM 655 C CA . ILE A 1 79 ? 59.435 5.600 -76.168 1.00 89.69 79 ILE A CA 1
ATOM 656 C C . ILE A 1 79 ? 60.419 4.628 -76.842 1.00 89.69 79 ILE A C 1
ATOM 658 O O . ILE A 1 79 ? 61.380 5.073 -77.475 1.00 89.69 79 ILE A O 1
ATOM 662 N N . LYS A 1 80 ? 60.176 3.311 -76.766 1.00 91.38 80 LYS A N 1
ATOM 663 C CA . LYS A 1 80 ? 60.970 2.272 -77.452 1.00 91.38 80 LYS A CA 1
ATOM 664 C C . LYS A 1 80 ? 60.941 2.459 -78.975 1.00 91.38 80 LYS A C 1
ATOM 666 O O . LYS A 1 80 ? 61.982 2.336 -79.616 1.00 91.38 80 LYS A O 1
ATOM 671 N N . LEU A 1 81 ? 59.784 2.786 -79.556 1.00 89.94 81 LEU A N 1
ATOM 672 C CA . LEU A 1 81 ? 59.624 2.997 -80.996 1.00 89.94 81 LEU A CA 1
ATOM 673 C C . LEU A 1 81 ? 60.323 4.279 -81.469 1.00 89.94 81 LEU A C 1
ATOM 675 O O . LEU A 1 81 ? 61.108 4.227 -82.411 1.00 89.94 81 LEU A O 1
ATOM 679 N N . LYS A 1 82 ? 60.116 5.409 -80.782 1.00 88.44 82 LYS A N 1
ATOM 680 C CA . LYS A 1 82 ? 60.766 6.691 -81.113 1.00 88.44 82 LYS A CA 1
ATOM 681 C C . LYS A 1 82 ? 62.297 6.582 -81.057 1.00 88.44 82 LYS A C 1
ATOM 683 O O . LYS A 1 82 ? 62.967 7.021 -81.991 1.00 88.44 82 LYS A O 1
ATOM 688 N N . LYS A 1 83 ? 62.838 5.882 -80.046 1.00 88.81 83 LYS A N 1
ATOM 689 C CA . LYS A 1 83 ? 64.274 5.552 -79.944 1.00 88.81 83 LYS A CA 1
ATOM 690 C C . LYS A 1 83 ? 64.795 4.757 -81.152 1.00 88.81 83 LYS A C 1
ATOM 692 O O . LYS A 1 83 ? 65.872 5.077 -81.642 1.00 88.81 83 LYS A O 1
ATOM 697 N N . LYS A 1 84 ? 64.042 3.773 -81.672 1.00 90.25 84 LYS A N 1
ATOM 698 C CA . LYS A 1 84 ? 64.430 3.006 -82.880 1.00 90.25 84 LYS A CA 1
ATOM 699 C C . LYS A 1 84 ? 64.531 3.873 -84.141 1.00 90.25 84 LYS A C 1
ATOM 701 O O . LYS A 1 84 ? 65.358 3.584 -84.994 1.00 90.25 84 LYS A O 1
ATOM 706 N N . PHE A 1 85 ? 63.729 4.934 -84.242 1.00 85.94 85 PHE A N 1
ATOM 707 C CA . PHE A 1 85 ? 63.767 5.903 -85.346 1.00 85.94 85 PHE A CA 1
ATOM 708 C C . PHE A 1 85 ? 64.637 7.142 -85.047 1.00 85.94 85 PHE A C 1
ATOM 710 O O . PHE A 1 85 ? 64.476 8.179 -85.685 1.00 85.94 85 PHE A O 1
ATOM 717 N N . GLY A 1 86 ? 65.544 7.068 -84.063 1.00 81.50 86 GLY A N 1
ATOM 718 C CA . GLY A 1 86 ? 66.500 8.139 -83.755 1.00 81.50 86 GLY A CA 1
ATOM 719 C C . GLY A 1 86 ? 65.899 9.412 -83.143 1.00 81.50 86 GLY A C 1
ATOM 720 O O . GLY A 1 86 ? 66.606 10.406 -83.001 1.00 81.50 86 GLY A O 1
ATOM 721 N N . SER A 1 87 ? 64.618 9.406 -82.758 1.00 77.69 87 SER A N 1
ATOM 722 C CA . SER A 1 87 ? 63.924 10.583 -82.226 1.00 77.69 87 SER A CA 1
ATOM 723 C C . SER A 1 87 ? 63.704 10.483 -80.716 1.00 77.69 87 SER A C 1
ATOM 725 O O . SER A 1 87 ? 63.120 9.526 -80.206 1.00 77.69 87 SER A O 1
ATOM 727 N N . THR A 1 88 ? 64.148 11.501 -79.978 1.00 78.75 88 THR A N 1
ATOM 728 C CA . THR A 1 88 ? 63.963 11.615 -78.518 1.00 78.75 88 THR A CA 1
ATOM 729 C C . THR A 1 88 ? 63.070 12.782 -78.100 1.00 78.75 88 THR A C 1
ATOM 731 O O . THR A 1 88 ? 62.647 12.838 -76.944 1.00 78.75 88 THR A O 1
ATOM 734 N N . LYS A 1 89 ? 62.742 13.683 -79.036 1.00 77.38 89 LYS A N 1
ATOM 735 C CA . LYS A 1 89 ? 61.915 14.874 -78.806 1.00 77.38 89 LYS A CA 1
ATOM 736 C C . LYS A 1 89 ? 60.587 14.491 -78.141 1.00 77.38 89 LYS A C 1
ATOM 738 O O . LYS A 1 89 ? 59.982 13.484 -78.504 1.00 77.38 89 LYS A O 1
ATOM 743 N N . ASP A 1 90 ? 60.158 15.261 -77.146 1.00 81.44 90 ASP A N 1
ATOM 744 C CA . ASP A 1 90 ? 58.912 15.080 -76.378 1.00 81.44 90 ASP A CA 1
ATOM 745 C C . ASP A 1 90 ? 58.823 13.809 -75.497 1.00 81.44 90 ASP A C 1
ATOM 747 O O . ASP A 1 90 ? 57.754 13.502 -74.971 1.00 81.44 90 ASP A O 1
ATOM 751 N N . ASN A 1 91 ? 59.909 13.052 -75.288 1.00 84.62 91 ASN A N 1
ATOM 752 C CA . ASN A 1 91 ? 59.876 11.896 -74.373 1.00 84.62 91 ASN A CA 1
ATOM 753 C C . ASN A 1 91 ? 59.648 12.310 -72.907 1.00 84.62 91 ASN A C 1
ATOM 755 O O . ASN A 1 91 ? 58.846 11.683 -72.216 1.00 84.62 91 ASN A O 1
ATOM 759 N N . ASP A 1 92 ? 60.263 13.402 -72.452 1.00 86.44 92 ASP A N 1
ATOM 760 C CA . ASP A 1 92 ? 60.093 13.891 -71.075 1.00 86.44 92 ASP A CA 1
ATOM 761 C C . ASP A 1 92 ? 58.686 14.468 -70.841 1.00 86.44 92 ASP A C 1
ATOM 763 O O . ASP A 1 92 ? 58.138 14.371 -69.742 1.00 86.44 92 ASP A O 1
ATOM 767 N N . ALA A 1 93 ? 58.041 14.989 -71.891 1.00 88.69 93 ALA A N 1
ATOM 768 C CA . ALA A 1 93 ? 56.640 15.408 -71.853 1.00 88.69 93 ALA A CA 1
ATOM 769 C C . ALA A 1 93 ? 55.687 14.211 -71.658 1.00 88.69 93 ALA A C 1
ATOM 771 O O . ALA A 1 93 ? 54.709 14.311 -70.913 1.00 88.69 93 ALA A O 1
ATOM 772 N N . LEU A 1 94 ? 55.994 13.053 -72.259 1.00 86.62 94 LEU A N 1
ATOM 773 C CA . LEU A 1 94 ? 55.253 11.808 -72.024 1.00 86.62 94 LEU A CA 1
ATOM 774 C C . LEU A 1 94 ? 55.467 11.290 -70.593 1.00 86.62 94 LEU A C 1
ATOM 776 O O . LEU A 1 94 ? 54.489 11.003 -69.903 1.00 86.62 94 LEU A O 1
ATOM 780 N N . LEU A 1 95 ? 56.717 11.236 -70.119 1.00 88.69 95 LEU A N 1
ATOM 781 C CA . LEU A 1 95 ? 57.053 10.753 -68.771 1.00 88.69 95 LEU A CA 1
ATOM 782 C C . LEU A 1 95 ? 56.474 11.646 -67.662 1.00 88.69 95 LEU A C 1
ATOM 784 O O . LEU A 1 95 ? 55.896 11.144 -66.699 1.00 88.69 95 LEU A O 1
ATOM 788 N N . THR A 1 96 ? 56.545 12.972 -67.806 1.00 90.50 96 THR A N 1
ATOM 789 C CA . THR A 1 96 ? 55.919 13.906 -66.851 1.00 90.50 96 THR A CA 1
ATOM 790 C C . THR A 1 96 ? 54.391 13.838 -66.884 1.00 90.50 96 THR A C 1
ATOM 792 O O . THR A 1 96 ? 53.757 13.948 -65.835 1.00 90.50 96 THR A O 1
ATOM 795 N N . THR A 1 97 ? 53.781 13.587 -68.048 1.00 89.31 97 THR A N 1
ATOM 796 C CA . THR A 1 97 ? 52.332 13.338 -68.155 1.00 89.31 97 THR A CA 1
ATOM 797 C C . THR A 1 97 ? 51.936 12.024 -67.476 1.00 89.31 97 THR A C 1
ATOM 799 O O . THR A 1 97 ? 50.937 11.987 -66.760 1.00 89.31 97 THR A O 1
ATOM 802 N N . GLN A 1 98 ? 52.726 10.960 -67.642 1.00 88.12 98 GLN A N 1
ATOM 803 C CA . GLN A 1 98 ? 52.529 9.679 -66.959 1.00 88.12 98 GLN A CA 1
ATOM 804 C C . GLN A 1 98 ? 52.655 9.832 -65.436 1.00 88.12 98 GLN A C 1
ATOM 806 O O . GLN A 1 98 ? 51.763 9.389 -64.716 1.00 88.12 98 GLN A O 1
ATOM 811 N N . SER A 1 99 ? 53.687 10.533 -64.955 1.00 90.19 99 SER A N 1
ATOM 812 C CA . SER A 1 99 ? 53.899 10.816 -63.527 1.00 90.19 99 SER A CA 1
ATOM 813 C C . SER A 1 99 ? 52.722 11.582 -62.906 1.00 90.19 99 SER A C 1
ATOM 815 O O . SER A 1 99 ? 52.126 11.121 -61.936 1.00 90.19 99 SER A O 1
ATOM 817 N N . LYS A 1 100 ? 52.259 12.666 -63.547 1.00 91.62 100 LYS A N 1
ATOM 818 C CA . LYS A 1 100 ? 51.060 13.414 -63.111 1.00 91.62 100 LYS A CA 1
ATOM 819 C C . LYS A 1 100 ? 49.781 12.568 -63.111 1.00 91.62 100 LYS A C 1
ATOM 821 O O . LYS A 1 100 ? 48.863 12.832 -62.341 1.00 91.62 100 LYS A O 1
ATOM 826 N N . LYS A 1 101 ? 49.675 11.552 -63.977 1.00 88.06 101 LYS A N 1
ATOM 827 C CA . LYS A 1 101 ? 48.550 10.601 -63.945 1.00 88.06 101 LYS A CA 1
ATOM 828 C C . LYS A 1 101 ? 48.692 9.562 -62.832 1.00 88.06 101 LYS A C 1
ATOM 830 O O . LYS A 1 101 ? 47.664 9.147 -62.313 1.00 88.06 101 LYS A O 1
ATOM 835 N N . GLN A 1 102 ? 49.911 9.181 -62.450 1.00 88.50 102 GLN A N 1
ATOM 836 C CA . GLN A 1 102 ? 50.182 8.338 -61.282 1.00 88.50 102 GLN A CA 1
ATOM 837 C C . GLN A 1 102 ? 49.742 9.056 -59.993 1.00 88.50 102 GLN A C 1
ATOM 839 O O . GLN A 1 102 ? 48.884 8.558 -59.271 1.00 88.50 102 GLN A O 1
ATOM 844 N N . GLU A 1 103 ? 50.233 10.281 -59.789 1.00 91.88 103 GLU A N 1
ATOM 845 C CA . GLU A 1 103 ? 49.914 11.159 -58.652 1.00 91.88 103 GLU A CA 1
ATOM 846 C C . GLU A 1 103 ? 48.397 11.356 -58.467 1.00 91.88 103 GLU A C 1
ATOM 848 O O . GLU A 1 103 ? 47.865 11.181 -57.371 1.00 91.88 103 GLU A O 1
ATOM 853 N N . LEU A 1 104 ? 47.666 11.627 -59.556 1.00 89.81 104 LEU A N 1
ATOM 854 C CA . LEU A 1 104 ? 46.205 11.761 -59.523 1.00 89.81 104 LEU A CA 1
ATOM 855 C C . LEU A 1 104 ? 45.467 10.456 -59.172 1.00 89.81 104 LEU A C 1
ATOM 857 O O . LEU A 1 104 ? 44.399 10.521 -58.561 1.00 89.81 104 LEU A O 1
ATOM 861 N N . HIS A 1 105 ? 45.998 9.281 -59.534 1.00 87.25 105 HIS A N 1
ATOM 862 C CA . HIS A 1 105 ? 45.410 7.994 -59.128 1.00 87.25 105 HIS A CA 1
ATOM 863 C C . HIS A 1 105 ? 45.606 7.730 -57.637 1.00 87.25 105 HIS A C 1
ATOM 865 O O . HIS A 1 105 ? 44.683 7.249 -56.980 1.00 87.25 105 HIS A O 1
ATOM 871 N N . ASP A 1 106 ? 46.772 8.066 -57.089 1.00 88.62 106 ASP A N 1
ATOM 872 C CA . ASP A 1 106 ? 47.059 7.835 -55.675 1.00 88.62 106 ASP A CA 1
ATOM 873 C C . ASP A 1 106 ? 46.323 8.843 -54.772 1.00 88.62 106 ASP A C 1
ATOM 875 O O . ASP A 1 106 ? 45.660 8.420 -53.824 1.00 88.62 106 ASP A O 1
ATOM 879 N N . LEU A 1 107 ? 46.236 10.125 -55.152 1.00 93.88 107 LEU A N 1
ATOM 880 C CA . LEU A 1 107 ? 45.341 11.095 -54.494 1.00 93.88 107 LEU A CA 1
ATOM 881 C C . LEU A 1 107 ? 43.859 10.675 -54.568 1.00 93.88 107 LEU A C 1
ATOM 883 O O . LEU A 1 107 ? 43.106 10.832 -53.604 1.00 93.88 107 LEU A O 1
ATOM 887 N N . SER A 1 108 ? 43.414 10.102 -55.695 1.00 89.06 108 SER A N 1
ATOM 888 C CA . SER A 1 108 ? 42.051 9.563 -55.810 1.00 89.06 108 SER A CA 1
ATOM 889 C C . SER A 1 108 ? 41.832 8.354 -54.891 1.00 89.06 108 SER A C 1
ATOM 891 O O . SER A 1 108 ? 40.762 8.233 -54.291 1.00 89.06 108 SER A O 1
ATOM 893 N N . ARG A 1 109 ? 42.843 7.490 -54.729 1.00 86.94 109 ARG A N 1
ATOM 894 C CA . ARG A 1 109 ? 42.823 6.339 -53.813 1.00 86.94 109 ARG A CA 1
ATOM 895 C C . ARG A 1 109 ? 42.704 6.785 -52.355 1.00 86.94 109 ARG A C 1
ATOM 897 O O . ARG A 1 109 ? 41.871 6.242 -51.630 1.00 86.94 109 ARG A O 1
ATOM 904 N N . GLU A 1 110 ? 43.488 7.777 -51.939 1.00 92.94 110 GLU A N 1
ATOM 905 C CA . GLU A 1 110 ? 43.438 8.352 -50.588 1.00 92.94 110 GLU A CA 1
ATOM 906 C C . GLU A 1 110 ? 42.078 8.995 -50.290 1.00 92.94 110 GLU A C 1
ATOM 908 O O . GLU A 1 110 ? 41.490 8.747 -49.237 1.00 92.94 110 GLU A O 1
ATOM 913 N N . ASN A 1 111 ? 41.516 9.747 -51.241 1.00 94.81 111 ASN A N 1
ATOM 914 C CA . ASN A 1 111 ? 40.202 10.376 -51.089 1.00 94.81 111 ASN A CA 1
ATOM 915 C C . ASN A 1 111 ? 39.071 9.332 -50.925 1.00 94.81 111 ASN A C 1
ATOM 917 O O . ASN A 1 111 ? 38.202 9.472 -50.058 1.00 94.81 111 ASN A O 1
ATOM 921 N N . CYS A 1 112 ? 39.129 8.221 -51.670 1.00 88.94 112 CYS A N 1
ATOM 922 C CA . CYS A 1 112 ? 38.236 7.075 -51.461 1.00 88.94 112 CYS A CA 1
ATOM 923 C C . CYS A 1 112 ? 38.395 6.463 -50.054 1.00 88.94 112 CYS A C 1
ATOM 925 O O . CYS A 1 112 ? 37.401 6.269 -49.354 1.00 88.94 112 CYS A O 1
ATOM 927 N N . GLN A 1 113 ? 39.628 6.217 -49.595 1.00 92.44 113 GLN A N 1
ATOM 928 C CA . GLN A 1 113 ? 39.889 5.667 -48.254 1.00 92.44 113 GLN A CA 1
ATOM 929 C C . GLN A 1 113 ? 39.407 6.599 -47.130 1.00 92.44 113 GLN A C 1
ATOM 931 O O . GLN A 1 113 ? 38.804 6.144 -46.153 1.00 92.44 113 GLN A O 1
ATOM 936 N N . MET A 1 114 ? 39.616 7.910 -47.273 1.00 96.31 114 MET A N 1
ATOM 937 C CA . MET A 1 114 ? 39.121 8.916 -46.333 1.00 96.31 114 MET A CA 1
ATOM 938 C C . MET A 1 114 ? 37.586 8.960 -46.312 1.00 96.31 114 MET A C 1
ATOM 940 O O . MET A 1 114 ? 36.990 9.048 -45.237 1.00 96.31 114 MET A O 1
ATOM 944 N N . THR A 1 115 ? 36.935 8.822 -47.470 1.00 95.25 115 THR A N 1
ATOM 945 C CA . THR A 1 115 ? 35.468 8.745 -47.586 1.00 95.25 115 THR A CA 1
ATOM 946 C C . THR A 1 115 ? 34.904 7.506 -46.878 1.00 95.25 115 THR A C 1
ATOM 948 O O . THR A 1 115 ? 33.933 7.620 -46.120 1.00 95.25 115 THR A O 1
ATOM 951 N N . ASP A 1 116 ? 35.548 6.344 -47.030 1.00 90.75 116 ASP A N 1
ATOM 952 C CA . ASP A 1 116 ? 35.200 5.108 -46.316 1.00 90.75 116 ASP A CA 1
ATOM 953 C C . ASP A 1 116 ? 35.318 5.263 -44.793 1.00 90.75 116 ASP A C 1
ATOM 955 O O . ASP A 1 116 ? 34.424 4.859 -44.043 1.00 90.75 116 ASP A O 1
ATOM 959 N N . LEU A 1 117 ? 36.422 5.847 -44.312 1.00 96.50 117 LEU A N 1
ATOM 960 C CA . LEU A 1 117 ? 36.645 6.108 -42.886 1.00 96.50 117 LEU A CA 1
ATOM 961 C C . LEU A 1 117 ? 35.603 7.086 -42.328 1.00 96.50 117 LEU A C 1
ATOM 963 O O . LEU A 1 117 ? 35.026 6.840 -41.267 1.00 96.50 117 LEU A O 1
ATOM 967 N N . LEU A 1 118 ? 35.292 8.148 -43.068 1.00 96.75 118 LEU A N 1
ATOM 968 C CA . LEU A 1 118 ? 34.283 9.139 -42.702 1.00 96.75 118 LEU A CA 1
ATOM 969 C C . LEU A 1 118 ? 32.871 8.525 -42.638 1.00 96.75 118 LEU A C 1
ATOM 971 O O . LEU A 1 118 ? 32.105 8.835 -41.720 1.00 96.75 118 LEU A O 1
ATOM 975 N N . CYS A 1 119 ? 32.533 7.593 -43.536 1.00 94.94 119 CYS A N 1
ATOM 976 C CA . CYS A 1 119 ? 31.290 6.820 -43.450 1.00 94.94 119 CYS A CA 1
ATOM 977 C C . CYS A 1 119 ? 31.269 5.866 -42.243 1.00 94.94 119 CYS A C 1
ATOM 979 O O . CYS A 1 119 ? 30.266 5.824 -41.526 1.00 94.94 119 CYS A O 1
ATOM 981 N N . LYS A 1 120 ? 32.377 5.171 -41.945 1.00 95.94 120 LYS A N 1
ATOM 982 C CA . LYS A 1 120 ? 32.512 4.320 -40.743 1.00 95.94 120 LYS A CA 1
ATOM 983 C C . LYS A 1 120 ? 32.317 5.133 -39.454 1.00 95.94 120 LYS A C 1
ATOM 985 O O . LYS A 1 120 ? 31.546 4.726 -38.586 1.00 95.94 120 LYS A O 1
ATOM 990 N N . VAL A 1 121 ? 32.925 6.319 -39.347 1.00 97.38 121 VAL A N 1
ATOM 991 C CA . VAL A 1 121 ? 32.768 7.225 -38.190 1.00 97.38 121 VAL A CA 1
ATOM 992 C C . VAL A 1 121 ? 31.327 7.732 -38.054 1.00 97.38 121 VAL A C 1
ATOM 994 O O . VAL A 1 121 ? 30.783 7.721 -36.944 1.00 97.38 121 VAL A O 1
ATOM 997 N N . LYS A 1 122 ? 30.661 8.110 -39.157 1.00 97.62 122 LYS A N 1
ATOM 998 C CA . LYS A 1 122 ? 29.230 8.477 -39.152 1.00 97.62 122 LYS A CA 1
ATOM 999 C C . LYS A 1 122 ? 28.348 7.321 -38.657 1.00 97.62 122 LYS A C 1
A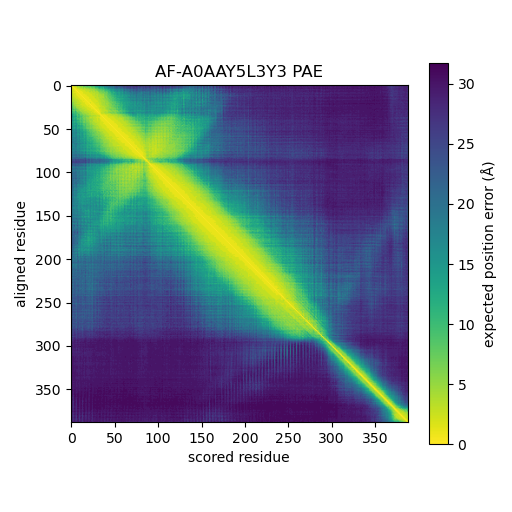TOM 1001 O O . LYS A 1 122 ? 27.520 7.531 -37.769 1.00 97.62 122 LYS A O 1
ATOM 1006 N N . ALA A 1 123 ? 28.559 6.106 -39.167 1.00 95.62 123 ALA A N 1
ATOM 1007 C CA . ALA A 1 123 ? 27.801 4.916 -38.777 1.00 95.62 123 ALA A CA 1
ATOM 1008 C C . ALA A 1 123 ? 27.988 4.558 -37.290 1.00 95.62 123 ALA A C 1
ATOM 1010 O O . ALA A 1 123 ? 27.003 4.372 -36.574 1.00 95.62 123 ALA A O 1
ATOM 1011 N N . LEU A 1 124 ? 29.231 4.547 -36.793 1.00 97.25 124 LEU A N 1
ATOM 1012 C CA . LEU A 1 124 ? 29.541 4.302 -35.377 1.00 97.25 124 LEU A CA 1
ATOM 1013 C C . LEU A 1 124 ? 28.931 5.367 -34.454 1.00 97.25 124 LEU A C 1
ATOM 1015 O O . LEU A 1 124 ? 28.430 5.044 -33.375 1.00 97.25 124 LEU A O 1
ATOM 1019 N N . SER A 1 125 ? 28.929 6.631 -34.883 1.00 97.00 125 SER A N 1
ATOM 1020 C CA . SER A 1 125 ? 28.332 7.744 -34.133 1.00 97.00 125 SER A CA 1
ATOM 1021 C C . SER A 1 125 ? 26.807 7.627 -34.049 1.00 97.00 125 SER A C 1
ATOM 1023 O O . SER A 1 125 ? 26.225 7.838 -32.981 1.00 97.00 125 SER A O 1
ATOM 1025 N N . HIS A 1 126 ? 26.153 7.233 -35.147 1.00 97.50 126 HIS A N 1
ATOM 1026 C CA . HIS A 1 126 ? 24.719 6.947 -35.167 1.00 97.50 126 HIS A CA 1
ATOM 1027 C C . HIS A 1 126 ? 24.375 5.735 -34.287 1.00 97.50 126 HIS A C 1
ATOM 1029 O O . HIS A 1 126 ? 23.493 5.831 -33.434 1.00 97.50 126 HIS A O 1
ATOM 1035 N N . TRP A 1 127 ? 25.119 4.629 -34.411 1.00 97.12 127 TRP A N 1
ATOM 1036 C CA . TRP A 1 127 ? 24.925 3.436 -33.579 1.00 97.12 127 TRP A CA 1
ATOM 1037 C C . TRP A 1 127 ? 25.077 3.746 -32.086 1.00 97.12 127 TRP A C 1
ATOM 1039 O O . TRP A 1 127 ? 24.217 3.367 -31.294 1.00 97.12 127 TRP A O 1
ATOM 1049 N N . ARG A 1 128 ? 26.106 4.512 -31.693 1.00 98.12 128 ARG A N 1
ATOM 1050 C CA . ARG A 1 128 ? 26.310 4.948 -30.300 1.00 98.12 128 ARG A CA 1
ATOM 1051 C C . ARG A 1 128 ? 25.119 5.760 -29.776 1.00 98.12 128 ARG A C 1
ATOM 1053 O O . ARG A 1 128 ? 24.687 5.536 -28.646 1.00 98.12 128 ARG A O 1
ATOM 1060 N N . ARG A 1 129 ? 24.559 6.660 -30.597 1.00 98.00 129 ARG A N 1
ATOM 1061 C CA . ARG A 1 129 ? 23.368 7.461 -30.261 1.00 98.00 129 ARG A CA 1
ATOM 1062 C C . ARG A 1 129 ? 22.135 6.577 -30.047 1.00 98.00 129 ARG A C 1
ATOM 1064 O O . ARG A 1 129 ? 21.514 6.664 -28.990 1.00 98.00 129 ARG A O 1
ATOM 1071 N N . VAL A 1 130 ? 21.825 5.695 -30.999 1.00 96.56 130 VAL A N 1
ATOM 1072 C CA . VAL A 1 130 ? 20.653 4.800 -30.936 1.00 96.56 130 VAL A CA 1
ATOM 1073 C C . VAL A 1 130 ? 20.784 3.780 -29.799 1.00 96.56 130 VAL A C 1
ATOM 1075 O O . VAL A 1 130 ? 19.825 3.545 -29.066 1.00 96.56 130 VAL A O 1
ATOM 1078 N N . ALA A 1 131 ? 21.977 3.224 -29.571 1.00 96.62 131 ALA A N 1
ATOM 1079 C CA . ALA A 1 131 ? 22.243 2.331 -28.443 1.00 96.62 131 ALA A CA 1
ATOM 1080 C C . ALA A 1 131 ? 22.084 3.046 -27.086 1.00 96.62 131 ALA A C 1
ATOM 1082 O O . ALA A 1 131 ? 21.539 2.461 -26.147 1.00 96.62 131 ALA A O 1
ATOM 1083 N N . GLY A 1 132 ? 22.506 4.314 -26.987 1.00 97.50 132 GLY A N 1
ATOM 1084 C CA . GLY A 1 132 ? 22.279 5.167 -25.817 1.00 97.50 132 GLY A CA 1
ATOM 1085 C C . GLY A 1 132 ? 20.792 5.436 -25.569 1.00 97.50 132 GLY A C 1
ATOM 1086 O O . GLY A 1 132 ? 20.288 5.140 -24.487 1.00 97.50 132 GLY A O 1
ATOM 1087 N N . GLN A 1 133 ? 20.065 5.896 -26.592 1.00 97.19 133 GLN A N 1
ATOM 1088 C CA . GLN A 1 133 ? 18.611 6.107 -26.536 1.00 97.19 133 GLN A CA 1
ATOM 1089 C C . GLN A 1 133 ? 17.866 4.824 -26.137 1.00 97.19 133 GLN A C 1
ATOM 1091 O O . GLN A 1 133 ? 17.024 4.850 -25.243 1.00 97.19 133 GLN A O 1
ATOM 1096 N N . GLY A 1 134 ? 18.233 3.675 -26.712 1.00 96.12 134 GLY A N 1
ATOM 1097 C CA . GLY A 1 134 ? 17.657 2.378 -26.363 1.00 96.12 134 GLY A CA 1
ATOM 1098 C C . GLY A 1 134 ? 17.979 1.912 -24.937 1.00 96.12 134 GLY A C 1
ATOM 1099 O O . GLY A 1 134 ? 17.195 1.169 -24.350 1.00 96.12 134 GLY A O 1
ATOM 1100 N N . LYS A 1 135 ? 19.113 2.313 -24.341 1.00 97.56 135 LYS A N 1
ATOM 1101 C CA . LYS A 1 135 ? 19.382 2.091 -22.905 1.00 97.56 135 LYS A CA 1
ATOM 1102 C C . LYS A 1 135 ? 18.475 2.973 -22.039 1.00 97.56 135 LYS A C 1
ATOM 1104 O O . LYS A 1 135 ? 17.794 2.442 -21.166 1.00 97.56 135 LYS A O 1
ATOM 1109 N N . LEU A 1 136 ? 18.406 4.275 -22.328 1.00 97.81 136 LEU A N 1
ATOM 1110 C CA . LEU A 1 136 ? 17.574 5.234 -21.588 1.00 97.81 136 LEU A CA 1
ATOM 1111 C C . LEU A 1 136 ? 16.082 4.871 -21.638 1.00 97.81 136 LEU A C 1
ATOM 1113 O O . LEU A 1 136 ? 15.429 4.839 -20.601 1.00 97.81 136 LEU A O 1
ATOM 1117 N N . HIS A 1 137 ? 15.556 4.517 -22.813 1.00 97.12 137 HIS A N 1
ATOM 1118 C CA . HIS A 1 137 ? 14.148 4.149 -22.987 1.00 97.12 137 HIS A CA 1
ATOM 1119 C C . HIS A 1 137 ? 13.761 2.886 -22.195 1.00 97.12 137 HIS A C 1
ATOM 1121 O O . HIS A 1 137 ? 12.711 2.858 -21.559 1.00 97.12 137 HIS A O 1
ATOM 1127 N N . ARG A 1 138 ? 14.636 1.866 -22.148 1.00 97.56 138 ARG A N 1
ATOM 1128 C CA . ARG A 1 138 ? 14.430 0.681 -21.291 1.00 97.56 138 ARG A CA 1
ATOM 1129 C C . ARG A 1 138 ? 14.488 1.024 -19.801 1.00 97.56 138 ARG A C 1
ATOM 1131 O O . ARG A 1 138 ? 13.681 0.499 -19.041 1.00 97.56 138 ARG A O 1
ATOM 1138 N N . GLY A 1 139 ? 15.395 1.915 -19.394 1.00 98.00 139 GLY A N 1
ATOM 1139 C CA . GLY A 1 139 ? 15.457 2.424 -18.020 1.00 98.00 139 GLY A CA 1
ATOM 1140 C C . GLY A 1 139 ? 14.176 3.156 -17.610 1.00 98.00 139 GLY A C 1
ATOM 1141 O O . GLY A 1 139 ? 13.619 2.858 -16.557 1.00 98.00 139 GLY A O 1
ATOM 1142 N N . LEU A 1 140 ? 13.669 4.040 -18.476 1.00 97.62 140 LEU A N 1
ATOM 1143 C CA . LEU A 1 140 ? 12.423 4.781 -18.271 1.00 97.62 140 LEU A CA 1
ATOM 1144 C C . LEU A 1 140 ? 11.217 3.844 -18.120 1.00 97.62 140 LEU A C 1
ATOM 1146 O O . LEU A 1 140 ? 10.536 3.906 -17.101 1.00 97.62 140 LEU A O 1
ATOM 1150 N N . LEU A 1 141 ? 10.997 2.938 -19.083 1.00 97.50 141 LEU A N 1
ATOM 1151 C CA . LEU A 1 141 ? 9.893 1.970 -19.037 1.00 97.50 141 LEU A CA 1
ATOM 1152 C C . LEU A 1 141 ? 9.949 1.091 -17.781 1.00 97.50 141 LEU A C 1
ATOM 1154 O O . LEU A 1 141 ? 8.932 0.860 -17.133 1.00 97.50 141 LEU A O 1
ATOM 1158 N N . HIS A 1 142 ? 11.140 0.617 -17.405 1.00 97.88 142 HIS A N 1
ATOM 1159 C CA . HIS A 1 142 ? 11.302 -0.201 -16.206 1.00 97.88 142 HIS A CA 1
ATOM 1160 C C . HIS A 1 142 ? 11.051 0.602 -14.918 1.00 97.88 142 HIS A C 1
ATOM 1162 O O . HIS A 1 142 ? 10.425 0.082 -13.997 1.00 97.88 142 HIS A O 1
ATOM 1168 N N . SER A 1 143 ? 11.470 1.871 -14.860 1.00 96.62 143 SER A N 1
ATOM 1169 C CA . SER A 1 143 ? 11.181 2.759 -13.726 1.00 96.62 143 SER A CA 1
ATOM 1170 C C . SER A 1 143 ? 9.683 3.052 -13.597 1.00 96.62 143 SER A C 1
ATOM 1172 O O . SER A 1 143 ? 9.141 2.938 -12.501 1.00 96.62 143 SER A O 1
ATOM 1174 N N . GLN A 1 144 ? 9.000 3.340 -14.710 1.00 96.94 144 GLN A N 1
ATOM 1175 C CA . GLN A 1 144 ? 7.545 3.534 -14.751 1.00 96.94 144 GLN A CA 1
ATOM 1176 C C . GLN A 1 144 ? 6.790 2.269 -14.315 1.00 96.94 144 GLN A C 1
ATOM 1178 O O . GLN A 1 144 ? 5.843 2.351 -13.537 1.00 96.94 144 GLN A O 1
ATOM 1183 N N . GLN A 1 145 ? 7.234 1.083 -14.746 1.00 97.31 145 GLN A N 1
ATOM 1184 C CA . GLN A 1 145 ? 6.625 -0.181 -14.327 1.00 97.31 145 GLN A CA 1
ATOM 1185 C C . GLN A 1 145 ? 6.763 -0.419 -12.814 1.00 97.31 145 GLN A C 1
ATOM 1187 O O . GLN A 1 145 ? 5.803 -0.860 -12.182 1.00 97.31 145 GLN A O 1
ATOM 1192 N N . ARG A 1 146 ? 7.924 -0.103 -12.216 1.00 97.69 146 ARG A N 1
ATOM 1193 C CA . ARG A 1 146 ? 8.099 -0.156 -10.752 1.00 97.69 146 ARG A CA 1
ATOM 1194 C C . ARG A 1 146 ? 7.191 0.847 -10.049 1.00 97.69 146 ARG A C 1
ATOM 1196 O O . ARG A 1 146 ? 6.494 0.469 -9.120 1.00 97.69 146 ARG A O 1
ATOM 1203 N N . GLU A 1 147 ? 7.165 2.096 -10.513 1.00 97.19 147 GLU A N 1
ATOM 1204 C CA . GLU A 1 147 ? 6.329 3.158 -9.943 1.00 97.19 147 GLU A CA 1
ATOM 1205 C C . GLU A 1 147 ? 4.845 2.760 -9.921 1.00 97.19 147 GLU A C 1
ATOM 1207 O O . GLU A 1 147 ? 4.173 2.923 -8.903 1.00 97.19 147 GLU A O 1
ATOM 1212 N N . MET A 1 148 ? 4.342 2.165 -11.006 1.00 94.81 148 MET A N 1
ATOM 1213 C CA . MET A 1 148 ? 2.966 1.668 -11.078 1.00 94.81 148 MET A CA 1
ATOM 1214 C C . MET A 1 148 ? 2.707 0.462 -10.160 1.00 94.81 148 MET A C 1
ATOM 1216 O O . MET A 1 148 ? 1.609 0.360 -9.611 1.00 94.81 148 MET A O 1
ATOM 1220 N N . SER A 1 149 ? 3.698 -0.412 -9.939 1.00 96.00 149 SER A N 1
ATOM 1221 C CA . SER A 1 149 ? 3.601 -1.500 -8.949 1.00 96.00 149 SER A CA 1
ATOM 1222 C C . SER A 1 149 ? 3.531 -0.937 -7.529 1.00 96.00 149 SER A C 1
ATOM 1224 O O . SER A 1 149 ? 2.550 -1.165 -6.826 1.00 96.00 149 SER A O 1
ATOM 1226 N N . CYS A 1 150 ? 4.479 -0.074 -7.154 1.00 97.81 150 CYS A N 1
ATOM 1227 C CA . CYS A 1 150 ? 4.525 0.565 -5.840 1.00 97.81 150 CYS A CA 1
ATOM 1228 C C . CYS A 1 150 ? 3.263 1.395 -5.544 1.00 97.81 150 CYS A C 1
ATOM 1230 O O . CYS A 1 150 ? 2.757 1.357 -4.427 1.00 97.81 150 CYS A O 1
ATOM 1232 N N . ARG A 1 151 ? 2.695 2.097 -6.539 1.00 98.19 151 ARG A N 1
ATOM 1233 C CA . ARG A 1 151 ? 1.397 2.788 -6.403 1.00 98.19 151 ARG A CA 1
ATOM 1234 C C . ARG A 1 151 ? 0.242 1.809 -6.158 1.00 98.19 151 ARG A C 1
ATOM 1236 O O . ARG A 1 151 ? -0.596 2.075 -5.301 1.00 98.19 151 ARG A O 1
ATOM 1243 N N . ARG A 1 152 ? 0.193 0.674 -6.869 1.00 97.50 152 ARG A N 1
ATOM 1244 C CA . ARG A 1 152 ? -0.818 -0.384 -6.661 1.00 97.50 152 ARG A CA 1
ATOM 1245 C C . ARG A 1 152 ? -0.687 -1.028 -5.275 1.00 97.50 152 ARG A C 1
ATOM 1247 O O . ARG A 1 152 ? -1.696 -1.250 -4.614 1.00 97.50 152 ARG A O 1
ATOM 1254 N N . GLU A 1 153 ? 0.535 -1.299 -4.833 1.00 98.00 153 GLU A N 1
ATOM 1255 C CA . GLU A 1 153 ? 0.839 -1.872 -3.517 1.00 98.00 153 GLU A CA 1
ATOM 1256 C C . GLU A 1 153 ? 0.480 -0.901 -2.384 1.00 98.00 153 GLU A C 1
ATOM 1258 O O . GLU A 1 153 ? -0.214 -1.293 -1.448 1.00 98.00 153 GLU A O 1
ATOM 1263 N N . ALA A 1 154 ? 0.844 0.380 -2.504 1.00 98.38 154 ALA A N 1
ATOM 1264 C CA . ALA A 1 154 ? 0.483 1.416 -1.536 1.00 98.38 154 ALA A CA 1
ATOM 1265 C C . ALA A 1 154 ? -1.039 1.621 -1.430 1.00 98.38 154 ALA A C 1
ATOM 1267 O O . ALA A 1 154 ? -1.562 1.746 -0.324 1.00 98.38 154 ALA A O 1
ATOM 1268 N N . LEU A 1 155 ? -1.766 1.599 -2.557 1.00 98.44 155 LEU A N 1
ATOM 1269 C CA . LEU A 1 155 ? -3.233 1.643 -2.554 1.00 98.44 155 LEU A CA 1
ATOM 1270 C C . LEU A 1 155 ? -3.845 0.403 -1.889 1.00 98.44 155 LEU A C 1
ATOM 1272 O O . LEU A 1 155 ? -4.795 0.549 -1.125 1.00 98.44 155 LEU A O 1
ATOM 1276 N N . LYS A 1 156 ? -3.287 -0.797 -2.116 1.00 98.38 156 LYS A N 1
ATOM 1277 C CA . LYS A 1 156 ? -3.734 -2.016 -1.426 1.00 98.38 156 LYS A CA 1
ATOM 1278 C C . LYS A 1 156 ? -3.515 -1.911 0.085 1.00 98.38 156 LYS A C 1
ATOM 1280 O O . LYS A 1 156 ? -4.445 -2.172 0.836 1.00 98.38 156 LYS A O 1
ATOM 1285 N N . ILE A 1 157 ? -2.317 -1.521 0.528 1.00 98.44 157 ILE A N 1
ATOM 1286 C CA . ILE A 1 157 ? -1.991 -1.371 1.958 1.00 98.44 157 ILE A CA 1
ATOM 1287 C C . ILE A 1 157 ? -2.919 -0.344 2.611 1.00 98.44 157 ILE A C 1
ATOM 1289 O O . ILE A 1 157 ? -3.456 -0.612 3.681 1.00 98.44 157 ILE A O 1
ATOM 1293 N N . LYS A 1 158 ? -3.160 0.792 1.944 1.00 98.50 158 LYS A N 1
ATOM 1294 C CA . LYS A 1 158 ? -4.109 1.803 2.414 1.00 98.50 158 LYS A CA 1
ATOM 1295 C C . LYS A 1 158 ? -5.528 1.232 2.564 1.00 98.50 158 LYS A C 1
ATOM 1297 O O . LYS A 1 158 ? -6.168 1.482 3.575 1.00 98.50 158 LYS A O 1
ATOM 1302 N N . MET A 1 159 ? -6.018 0.488 1.574 1.00 98.12 159 MET A N 1
ATOM 1303 C CA . MET A 1 159 ? -7.361 -0.100 1.614 1.00 98.12 159 MET A CA 1
ATOM 1304 C C . MET A 1 159 ? -7.507 -1.081 2.787 1.00 98.12 159 MET A C 1
ATOM 1306 O O . MET A 1 159 ? -8.445 -0.949 3.564 1.00 98.12 159 MET A O 1
ATOM 1310 N N . MET A 1 160 ? -6.530 -1.981 2.977 1.00 98.25 160 MET A N 1
ATOM 1311 C CA . MET A 1 160 ? -6.510 -2.900 4.124 1.00 98.25 160 MET A CA 1
ATOM 1312 C C . MET A 1 160 ? -6.524 -2.144 5.462 1.00 98.25 160 MET A C 1
ATOM 1314 O O . MET A 1 160 ? -7.271 -2.513 6.360 1.00 98.25 160 MET A O 1
ATOM 1318 N N . SER A 1 161 ? -5.741 -1.066 5.607 1.00 97.62 161 SER A N 1
ATOM 1319 C CA . SER A 1 161 ? -5.703 -0.310 6.866 1.00 97.62 161 SER A CA 1
ATOM 1320 C C . SER A 1 161 ? -6.956 0.542 7.107 1.00 97.62 161 SER A C 1
ATOM 1322 O O . SER A 1 161 ? -7.322 0.775 8.257 1.00 97.62 161 SER A O 1
ATOM 1324 N N . GLU A 1 162 ? -7.657 0.978 6.055 1.00 98.38 162 GLU A N 1
ATOM 1325 C CA . GLU A 1 162 ? -8.980 1.602 6.178 1.00 98.38 162 GLU A CA 1
ATOM 1326 C C . GLU A 1 162 ? -10.054 0.571 6.588 1.00 98.38 162 GLU A C 1
ATOM 1328 O O . GLU A 1 162 ? -10.894 0.890 7.429 1.00 98.38 162 GLU A O 1
ATOM 1333 N N . GLU A 1 163 ? -9.983 -0.669 6.089 1.00 98.38 163 GLU A N 1
ATOM 1334 C CA . GLU A 1 163 ? -10.832 -1.800 6.509 1.00 98.38 163 GLU A CA 1
ATOM 1335 C C . GLU A 1 163 ? -10.574 -2.206 7.976 1.00 98.38 163 GLU A C 1
ATOM 1337 O O . GLU A 1 163 ? -11.514 -2.285 8.769 1.00 98.38 163 GLU A O 1
ATOM 1342 N N . GLU A 1 164 ? -9.310 -2.369 8.383 1.00 98.44 164 GLU A N 1
ATOM 1343 C CA . GLU A 1 164 ? -8.905 -2.641 9.776 1.00 98.44 164 GLU A CA 1
ATOM 1344 C C . GLU A 1 164 ? -9.414 -1.556 10.744 1.00 98.44 164 GLU A C 1
ATOM 1346 O O . GLU A 1 164 ? -9.944 -1.857 11.815 1.00 98.44 164 GLU A O 1
ATOM 1351 N N . VAL A 1 165 ? -9.320 -0.279 10.355 1.00 98.56 165 VAL A N 1
ATOM 1352 C CA . VAL A 1 165 ? -9.812 0.861 11.151 1.00 98.56 165 VAL A CA 1
ATOM 1353 C C . VAL A 1 165 ? -11.344 0.915 11.237 1.00 98.56 165 VAL A C 1
ATOM 1355 O O . VAL A 1 165 ? -11.867 1.533 12.168 1.00 98.56 165 VAL A O 1
ATOM 1358 N N . ILE A 1 166 ? -12.082 0.298 10.310 1.00 98.25 166 ILE A N 1
ATOM 1359 C CA . ILE A 1 166 ? -13.541 0.139 10.419 1.00 98.25 166 ILE A CA 1
ATOM 1360 C C . ILE A 1 166 ? -13.866 -0.974 11.421 1.00 98.25 166 ILE A C 1
ATOM 1362 O O . ILE A 1 166 ? -14.587 -0.716 12.384 1.00 98.25 166 ILE A O 1
ATOM 1366 N N . LEU A 1 167 ? -13.262 -2.158 11.273 1.00 98.62 167 LEU A N 1
ATOM 1367 C CA . LEU A 1 167 ? -13.481 -3.298 12.175 1.00 98.62 167 LEU A CA 1
ATOM 1368 C C . LEU A 1 167 ? -13.178 -2.942 13.641 1.00 98.62 167 LEU A C 1
ATOM 1370 O O . LEU A 1 167 ? -14.006 -3.170 14.521 1.00 98.62 167 LEU A O 1
ATOM 1374 N N . LEU A 1 168 ? -12.048 -2.275 13.903 1.00 98.50 168 LEU A N 1
ATOM 1375 C CA . LEU A 1 168 ? -11.672 -1.836 15.254 1.00 98.50 168 LEU A CA 1
ATOM 1376 C C . LEU A 1 168 ? -12.647 -0.806 15.859 1.00 98.50 168 LEU A C 1
ATOM 1378 O O . LEU A 1 168 ? -12.765 -0.720 17.082 1.00 98.50 168 LEU A O 1
ATOM 1382 N N . LYS A 1 169 ? -13.367 -0.025 15.039 1.00 98.56 169 LYS A N 1
ATOM 1383 C CA . LYS A 1 169 ? -14.438 0.866 15.526 1.00 98.56 169 LYS A CA 1
ATOM 1384 C C . LYS A 1 169 ? -15.701 0.086 15.863 1.00 98.56 169 LYS A C 1
ATOM 1386 O O . LYS A 1 169 ? -16.309 0.360 16.892 1.00 98.56 169 LYS A O 1
ATOM 1391 N N . GLU A 1 170 ? -16.076 -0.889 15.039 1.00 98.50 170 GLU A N 1
ATOM 1392 C CA . GLU A 1 170 ? -17.236 -1.748 15.294 1.00 98.50 170 GLU A CA 1
ATOM 1393 C C . GLU A 1 170 ? -17.046 -2.568 16.584 1.00 98.50 170 GLU A C 1
ATOM 1395 O O . GLU A 1 170 ? -17.942 -2.600 17.432 1.00 98.50 170 GLU A O 1
ATOM 1400 N N . GLU A 1 171 ? -15.853 -3.131 16.806 1.00 98.44 171 GLU A N 1
ATOM 1401 C CA . GLU A 1 171 ? -15.472 -3.787 18.067 1.00 98.44 171 GLU A CA 1
ATOM 1402 C C . GLU A 1 171 ? -15.494 -2.821 19.264 1.00 98.44 171 GLU A C 1
ATOM 1404 O O . GLU A 1 171 ? -16.017 -3.154 20.335 1.00 98.44 171 GLU A O 1
ATOM 1409 N N . LEU A 1 172 ? -14.974 -1.599 19.096 1.00 98.69 172 LEU A N 1
ATOM 1410 C CA . LEU A 1 172 ? -15.002 -0.569 20.136 1.00 98.69 172 LEU A CA 1
ATOM 1411 C C . LEU A 1 172 ? -16.441 -0.170 20.504 1.00 98.69 172 LEU A C 1
ATOM 1413 O O . LEU A 1 172 ? -16.760 -0.032 21.683 1.00 98.69 172 LEU A O 1
ATOM 1417 N N . GLU A 1 173 ? -17.341 -0.031 19.533 1.00 98.69 173 GLU A N 1
ATOM 1418 C CA . GLU A 1 173 ? -18.749 0.242 19.818 1.00 98.69 173 GLU A CA 1
ATOM 1419 C C . GLU A 1 173 ? -19.456 -0.939 20.496 1.00 98.69 173 GLU A C 1
ATOM 1421 O O . GLU A 1 173 ? -20.260 -0.726 21.405 1.00 98.69 173 GLU A O 1
ATOM 1426 N N . VAL A 1 174 ? -19.186 -2.180 20.075 1.00 98.56 174 VAL A N 1
ATOM 1427 C CA . VAL A 1 174 ? -19.752 -3.386 20.706 1.00 98.56 174 VAL A CA 1
ATOM 1428 C C . VAL A 1 174 ? -19.298 -3.489 22.162 1.00 98.56 174 VAL A C 1
ATOM 1430 O O . VAL A 1 174 ? -20.130 -3.681 23.053 1.00 98.56 174 VAL A O 1
ATOM 1433 N N . THR A 1 175 ? -18.006 -3.295 22.431 1.00 98.38 175 THR A N 1
ATOM 1434 C CA . THR A 1 175 ? -17.455 -3.331 23.795 1.00 98.38 175 THR A CA 1
ATOM 1435 C C . THR A 1 175 ? -17.959 -2.169 24.654 1.00 98.38 175 THR A C 1
ATOM 1437 O O . THR A 1 175 ? -18.328 -2.393 25.807 1.00 98.38 175 THR A O 1
ATOM 1440 N N . GLN A 1 176 ? -18.096 -0.954 24.108 1.00 98.69 176 GLN A N 1
ATOM 1441 C CA . GLN A 1 176 ? -18.740 0.168 24.806 1.00 98.69 176 GLN A CA 1
ATOM 1442 C C . GLN A 1 176 ? -20.217 -0.109 25.123 1.00 98.69 176 GLN A C 1
ATOM 1444 O O . GLN A 1 176 ? -20.661 0.156 26.243 1.00 98.69 176 GLN A O 1
ATOM 1449 N N . ARG A 1 177 ? -20.980 -0.684 24.182 1.00 98.62 177 ARG A N 1
ATOM 1450 C CA . ARG A 1 177 ? -22.384 -1.083 24.393 1.00 98.62 177 ARG A CA 1
ATOM 1451 C C . ARG A 1 177 ? -22.512 -2.139 25.495 1.00 98.62 177 ARG A C 1
ATOM 1453 O O . ARG A 1 177 ? -23.364 -1.988 26.372 1.00 98.62 177 ARG A O 1
ATOM 1460 N N . ALA A 1 178 ? -21.643 -3.151 25.499 1.00 98.50 178 ALA A N 1
ATOM 1461 C CA . ALA A 1 178 ? -21.586 -4.166 26.551 1.00 98.50 178 ALA A CA 1
ATOM 1462 C C . ALA A 1 178 ? -21.224 -3.555 27.918 1.00 98.50 178 ALA A C 1
ATOM 1464 O O . ALA A 1 178 ? -21.932 -3.773 28.898 1.00 98.50 178 ALA A O 1
ATOM 1465 N N . MET A 1 179 ? -20.191 -2.708 27.981 1.00 98.56 179 MET A N 1
ATOM 1466 C CA . MET A 1 179 ? -19.791 -2.004 29.207 1.00 98.56 179 MET A CA 1
ATOM 1467 C C . MET A 1 179 ? -20.917 -1.129 29.772 1.00 98.56 179 MET A C 1
ATOM 1469 O O . MET A 1 179 ? -21.183 -1.174 30.974 1.00 98.56 179 MET A O 1
ATOM 1473 N N . ALA A 1 180 ? -21.622 -0.377 28.924 1.00 98.62 180 ALA A N 1
ATOM 1474 C CA . ALA A 1 180 ? -22.769 0.430 29.336 1.00 98.62 180 ALA A CA 1
ATOM 1475 C C . ALA A 1 180 ? -23.927 -0.432 29.874 1.00 98.62 180 ALA A C 1
ATOM 1477 O O . ALA A 1 180 ? -24.612 -0.024 30.814 1.00 98.62 180 ALA A O 1
ATOM 1478 N N . GLN A 1 181 ? -24.136 -1.632 29.324 1.00 98.69 181 GLN A N 1
ATOM 1479 C CA . GLN A 1 181 ? -25.136 -2.575 29.825 1.00 98.69 181 GLN A CA 1
ATOM 1480 C C . GLN A 1 181 ? -24.738 -3.157 31.191 1.00 98.69 181 GLN A C 1
ATOM 1482 O O . GLN A 1 181 ? -25.503 -3.025 32.149 1.00 98.69 181 GLN A O 1
ATOM 1487 N N . CYS A 1 182 ? -23.509 -3.662 31.334 1.00 98.25 182 CYS A N 1
ATOM 1488 C CA . CYS A 1 182 ? -22.979 -4.150 32.610 1.00 98.25 182 CYS A CA 1
ATOM 1489 C C . CYS A 1 182 ? -23.003 -3.063 33.704 1.00 98.25 182 CYS A C 1
ATOM 1491 O O . CYS A 1 182 ? -23.279 -3.353 34.868 1.00 98.25 182 CYS A O 1
ATOM 1493 N N . GLN A 1 183 ? -22.774 -1.790 33.355 1.00 98.62 183 GLN A N 1
ATOM 1494 C CA . GLN A 1 183 ? -22.917 -0.661 34.284 1.00 98.62 183 GLN A CA 1
ATOM 1495 C C . GLN A 1 183 ? -24.366 -0.460 34.759 1.00 98.62 183 GLN A C 1
ATOM 1497 O O . GLN A 1 183 ? -24.584 -0.202 35.946 1.00 98.62 183 GLN A O 1
ATOM 1502 N N . ARG A 1 184 ? -25.370 -0.587 33.877 1.00 98.56 184 ARG A N 1
ATOM 1503 C CA . ARG A 1 184 ? -26.796 -0.515 34.263 1.00 98.56 184 ARG A CA 1
ATOM 1504 C C . ARG A 1 184 ? -27.159 -1.645 35.220 1.00 98.56 184 ARG A C 1
ATOM 1506 O O . ARG A 1 184 ? -27.782 -1.388 36.247 1.00 98.56 184 ARG A O 1
ATOM 1513 N N . GLU A 1 185 ? -26.734 -2.865 34.910 1.00 98.44 185 GLU A N 1
ATOM 1514 C CA . GLU A 1 185 ? -26.994 -4.065 35.711 1.00 98.44 185 GLU A CA 1
ATOM 1515 C C . GLU A 1 185 ? -26.316 -3.984 37.083 1.00 98.44 185 GLU A C 1
ATOM 1517 O O . GLU A 1 185 ? -26.968 -4.189 38.104 1.00 98.44 185 GLU A O 1
ATOM 1522 N N . ASN A 1 186 ? -25.050 -3.564 37.136 1.00 98.44 186 ASN A N 1
ATOM 1523 C CA . ASN A 1 186 ? -24.315 -3.324 38.380 1.00 98.44 186 ASN A CA 1
ATOM 1524 C C . ASN A 1 186 ? -24.983 -2.236 39.247 1.00 98.44 186 ASN A C 1
ATOM 1526 O O . ASN A 1 186 ? -25.086 -2.372 40.466 1.00 98.44 186 ASN A O 1
ATOM 1530 N N . ASN A 1 187 ? -25.498 -1.169 38.629 1.00 98.50 187 ASN A N 1
ATOM 1531 C CA . ASN A 1 187 ? -26.256 -0.133 39.333 1.00 98.50 187 ASN A CA 1
ATOM 1532 C C . ASN A 1 187 ? -27.655 -0.610 39.771 1.00 98.50 187 ASN A C 1
ATOM 1534 O O . ASN A 1 187 ? -28.157 -0.151 40.798 1.00 98.50 187 ASN A O 1
ATOM 1538 N N . HIS A 1 188 ? -28.279 -1.541 39.045 1.00 98.56 188 HIS A N 1
ATOM 1539 C CA . HIS A 1 188 ? -29.532 -2.181 39.448 1.00 98.56 188 HIS A CA 1
ATOM 1540 C C . HIS A 1 188 ? -29.325 -3.116 40.649 1.00 98.56 188 HIS A C 1
ATOM 1542 O O . HIS A 1 188 ? -30.024 -2.974 41.652 1.00 98.56 188 HIS A O 1
ATOM 1548 N N . THR A 1 189 ? -28.331 -4.009 40.609 1.00 98.31 189 THR A N 1
ATOM 1549 C CA . THR A 1 189 ? -28.035 -4.925 41.724 1.00 98.31 189 THR A CA 1
ATOM 1550 C C . THR A 1 189 ? -27.586 -4.173 42.974 1.00 98.31 189 THR A C 1
ATOM 1552 O O . THR A 1 189 ? -28.065 -4.485 44.061 1.00 98.31 189 THR A O 1
ATOM 1555 N N . LYS A 1 190 ? -26.789 -3.099 42.845 1.00 98.50 190 LYS A N 1
ATOM 1556 C CA . LYS A 1 190 ? -26.500 -2.168 43.956 1.00 98.50 190 LYS A CA 1
ATOM 1557 C C . LYS A 1 190 ? -27.772 -1.613 44.606 1.00 98.50 190 LYS A C 1
ATOM 1559 O O . LYS A 1 190 ? -27.877 -1.641 45.828 1.00 98.50 190 LYS A O 1
ATOM 1564 N N . ARG A 1 191 ? -28.745 -1.143 43.813 1.00 98.44 191 ARG A N 1
ATOM 1565 C CA . ARG A 1 191 ? -30.035 -0.624 44.317 1.00 98.44 191 ARG A CA 1
ATOM 1566 C C . ARG A 1 191 ? -30.897 -1.705 44.976 1.00 98.44 191 ARG A C 1
ATOM 1568 O O . ARG A 1 191 ? -31.649 -1.394 45.894 1.00 98.44 191 ARG A O 1
ATOM 1575 N N . LEU A 1 192 ? -30.815 -2.952 44.513 1.00 98.50 192 LEU A N 1
ATOM 1576 C CA . LEU A 1 192 ? -31.519 -4.077 45.133 1.00 98.50 192 LEU A CA 1
ATOM 1577 C C . LEU A 1 192 ? -30.880 -4.457 46.479 1.00 98.50 192 LEU A C 1
ATOM 1579 O O . LEU A 1 192 ? -31.587 -4.604 47.471 1.00 98.50 192 LEU A O 1
ATOM 1583 N N . LEU A 1 193 ? -29.546 -4.512 46.537 1.00 98.44 193 LEU A N 1
ATOM 1584 C CA . LEU A 1 193 ? -28.787 -4.781 47.761 1.00 98.44 193 LEU A CA 1
ATOM 1585 C C . LEU A 1 193 ? -28.990 -3.697 48.830 1.00 98.44 193 LEU A C 1
ATOM 1587 O O . LEU A 1 193 ? -29.100 -4.025 50.010 1.00 98.44 193 LEU A O 1
ATOM 1591 N N . THR A 1 194 ? -29.079 -2.412 48.457 1.00 98.25 194 THR A N 1
ATOM 1592 C CA . THR A 1 194 ? -29.377 -1.351 49.437 1.00 98.25 194 THR A CA 1
ATOM 1593 C C . THR A 1 194 ? -30.803 -1.433 49.978 1.00 98.25 194 THR A C 1
ATOM 1595 O O . THR A 1 194 ? -30.990 -1.175 51.165 1.00 98.25 194 THR A O 1
ATOM 1598 N N . LYS A 1 195 ? -31.790 -1.849 49.167 1.00 98.25 195 LYS A N 1
ATOM 1599 C CA . LYS A 1 195 ? -33.159 -2.132 49.640 1.00 98.25 195 LYS A CA 1
ATOM 1600 C C . LYS A 1 195 ? -33.195 -3.304 50.616 1.00 98.25 195 LYS A C 1
ATOM 1602 O O . LYS A 1 195 ? -33.603 -3.115 51.755 1.00 98.25 195 LYS A O 1
ATOM 1607 N N . GLN A 1 196 ? -32.666 -4.463 50.221 1.00 97.69 196 GLN A N 1
ATOM 1608 C CA . GLN A 1 196 ? -32.618 -5.650 51.084 1.00 97.69 196 GLN A CA 1
ATOM 1609 C C . GLN A 1 196 ? -31.879 -5.382 52.401 1.00 97.69 196 GLN A C 1
ATOM 1611 O O . GLN A 1 196 ? -32.268 -5.895 53.447 1.00 97.69 196 GLN A O 1
ATOM 1616 N N . ARG A 1 197 ? -30.832 -4.544 52.388 1.00 98.12 197 ARG A N 1
ATOM 1617 C CA . ARG A 1 197 ? -30.133 -4.153 53.618 1.00 98.12 197 ARG A CA 1
ATOM 1618 C C . ARG A 1 197 ? -30.937 -3.184 54.489 1.00 98.12 197 ARG A C 1
ATOM 1620 O O . ARG A 1 197 ? -30.834 -3.276 55.707 1.00 98.12 197 ARG A O 1
ATOM 1627 N N . ALA A 1 198 ? -31.742 -2.294 53.907 1.00 97.75 198 ALA A N 1
ATOM 1628 C CA . ALA A 1 198 ? -32.679 -1.466 54.668 1.00 97.75 198 ALA A CA 1
ATOM 1629 C C . ALA A 1 198 ? -33.790 -2.325 55.301 1.00 97.75 198 ALA A C 1
ATOM 1631 O O . ALA A 1 198 ? -34.012 -2.233 56.502 1.00 97.75 198 ALA A O 1
ATOM 1632 N N . GLU A 1 199 ? -34.393 -3.233 54.530 1.00 97.94 199 GLU A N 1
ATOM 1633 C CA . GLU A 1 199 ? -35.404 -4.193 54.997 1.00 97.94 199 GLU A CA 1
ATOM 1634 C C . GLU A 1 199 ? -34.868 -5.080 56.137 1.00 97.94 199 GLU A C 1
ATOM 1636 O O . GLU A 1 199 ? -35.526 -5.242 57.165 1.00 97.94 199 GLU A O 1
ATOM 1641 N N . LEU A 1 200 ? -33.641 -5.601 56.008 1.00 98.06 200 LEU A N 1
ATOM 1642 C CA . LEU A 1 200 ? -32.986 -6.404 57.046 1.00 98.06 200 LEU A CA 1
ATOM 1643 C C . LEU A 1 200 ? -32.672 -5.576 58.302 1.00 98.06 200 LEU A C 1
ATOM 1645 O O . LEU A 1 200 ? -32.889 -6.059 59.414 1.00 98.06 200 LEU A O 1
ATOM 1649 N N . ASN A 1 201 ? -32.223 -4.325 58.149 1.00 97.75 201 ASN A N 1
ATOM 1650 C CA . ASN A 1 201 ? -32.044 -3.410 59.279 1.00 97.75 201 ASN A CA 1
ATOM 1651 C C . ASN A 1 201 ? -33.385 -3.129 59.983 1.00 97.75 201 ASN A C 1
ATOM 1653 O O . ASN A 1 201 ? -33.444 -3.181 61.208 1.00 97.75 201 ASN A O 1
ATOM 1657 N N . GLU A 1 202 ? -34.470 -2.881 59.243 1.00 97.88 202 GLU A N 1
ATOM 1658 C CA . GLU A 1 202 ? -35.806 -2.684 59.817 1.00 97.88 202 GLU A CA 1
ATOM 1659 C C . GLU A 1 202 ? -36.295 -3.918 60.579 1.00 97.88 202 GLU A C 1
ATOM 1661 O O . GLU A 1 202 ? -36.755 -3.784 61.711 1.00 97.88 202 GLU A O 1
ATOM 1666 N N . VAL A 1 203 ? -36.163 -5.121 60.011 1.00 97.81 203 VAL A N 1
ATOM 1667 C CA . VAL A 1 203 ? -36.500 -6.376 60.705 1.00 97.81 203 VAL A CA 1
ATOM 1668 C C . VAL A 1 203 ? -35.648 -6.542 61.967 1.00 97.81 203 VAL A C 1
ATOM 1670 O O . VAL A 1 203 ? -36.184 -6.885 63.021 1.00 97.81 203 VAL A O 1
ATOM 1673 N N . SER A 1 204 ? -34.352 -6.214 61.909 1.00 97.44 204 SER A N 1
ATOM 1674 C CA . SER A 1 204 ? -33.473 -6.224 63.081 1.00 97.44 204 SER A CA 1
ATOM 1675 C C . SER A 1 204 ? -33.953 -5.245 64.161 1.00 97.44 204 SER A C 1
ATOM 1677 O O . SER A 1 204 ? -34.078 -5.644 65.318 1.00 97.44 204 SER A O 1
ATOM 1679 N N . HIS A 1 205 ? -34.275 -3.996 63.805 1.00 97.50 205 HIS A N 1
ATOM 1680 C CA . HIS A 1 205 ? -34.780 -2.987 64.743 1.00 97.50 205 HIS A CA 1
ATOM 1681 C C . HIS A 1 205 ? -36.130 -3.378 65.357 1.00 97.50 205 HIS A C 1
ATOM 1683 O O . HIS A 1 205 ? -36.274 -3.297 66.575 1.00 97.50 205 HIS A O 1
ATOM 1689 N N . ARG A 1 206 ? -37.081 -3.873 64.553 1.00 97.75 206 ARG A N 1
ATOM 1690 C CA . ARG A 1 206 ? -38.375 -4.381 65.044 1.00 97.75 206 ARG A CA 1
ATOM 1691 C C . ARG A 1 206 ? -38.172 -5.548 66.011 1.00 97.75 206 ARG A C 1
ATOM 1693 O O . ARG A 1 206 ? -38.744 -5.543 67.093 1.00 97.75 206 ARG A O 1
ATOM 1700 N N . SER A 1 207 ? -37.297 -6.502 65.677 1.00 97.06 207 SER A N 1
ATOM 1701 C CA . SER A 1 207 ? -37.015 -7.650 66.552 1.00 97.06 207 SER A CA 1
ATOM 1702 C C . SER A 1 207 ? -36.361 -7.243 67.883 1.00 97.06 207 SER A C 1
ATOM 1704 O O . SER A 1 207 ? -36.685 -7.816 68.922 1.00 97.06 207 SER A O 1
ATOM 1706 N N . ALA A 1 208 ? -35.510 -6.209 67.883 1.00 96.94 208 ALA A N 1
ATOM 1707 C CA . ALA A 1 208 ? -34.938 -5.631 69.099 1.00 96.94 208 ALA A CA 1
ATOM 1708 C C . ALA A 1 208 ? -35.992 -4.901 69.954 1.00 96.94 208 ALA A C 1
ATOM 1710 O O . ALA A 1 208 ? -36.016 -5.088 71.168 1.00 96.94 208 ALA A O 1
ATOM 1711 N N . GLN A 1 209 ? -36.893 -4.132 69.333 1.00 96.56 209 GLN A N 1
ATOM 1712 C CA . GLN A 1 209 ? -38.010 -3.467 70.019 1.00 96.56 209 GLN A CA 1
ATOM 1713 C C . GLN A 1 209 ? -39.000 -4.480 70.616 1.00 96.56 209 GLN A C 1
ATOM 1715 O O . GLN A 1 209 ? -39.433 -4.328 71.755 1.00 96.56 209 GLN A O 1
ATOM 1720 N N . GLU A 1 210 ? -39.318 -5.556 69.890 1.00 97.25 210 GLU A N 1
ATOM 1721 C CA . GLU A 1 210 ? -40.124 -6.661 70.417 1.00 97.25 210 GLU A CA 1
ATOM 1722 C C . GLU A 1 210 ? -39.437 -7.369 71.591 1.00 97.25 210 GLU A C 1
ATOM 1724 O O . GLU A 1 210 ? -40.101 -7.701 72.570 1.00 97.25 210 GLU A O 1
ATOM 1729 N N . ALA A 1 211 ? -38.122 -7.600 71.522 1.00 96.81 211 ALA A N 1
ATOM 1730 C CA . ALA A 1 211 ? -37.367 -8.196 72.622 1.00 96.81 211 ALA A CA 1
ATOM 1731 C C . ALA A 1 211 ? -37.370 -7.297 73.871 1.00 96.81 211 ALA A C 1
ATOM 1733 O O . ALA A 1 211 ? -37.619 -7.793 74.969 1.00 96.81 211 ALA A O 1
ATOM 1734 N N . GLN A 1 212 ? -37.179 -5.984 73.696 1.00 97.12 212 GLN A N 1
ATOM 1735 C CA . GLN A 1 212 ? -37.274 -4.986 74.767 1.00 97.12 212 GLN A CA 1
ATOM 1736 C C . GLN A 1 212 ? -38.673 -4.969 75.397 1.00 97.12 212 GLN A C 1
ATOM 1738 O O . GLN A 1 212 ? -38.794 -5.165 76.601 1.00 97.12 212 GLN A O 1
ATOM 1743 N N . SER A 1 213 ? -39.736 -4.857 74.595 1.00 96.50 213 SER A N 1
ATOM 1744 C CA . SER A 1 213 ? -41.116 -4.831 75.102 1.00 96.50 213 SER A CA 1
ATOM 1745 C C . SER A 1 213 ? -41.515 -6.133 75.817 1.00 96.50 213 SER A C 1
ATOM 1747 O O . SER A 1 213 ? -42.207 -6.102 76.835 1.00 96.50 213 SER A O 1
ATOM 1749 N N . ARG A 1 214 ? -41.033 -7.296 75.351 1.00 96.81 214 ARG A N 1
ATOM 1750 C CA . ARG A 1 214 ? -41.204 -8.575 76.068 1.00 96.81 214 ARG A CA 1
ATOM 1751 C C . ARG A 1 214 ? -40.463 -8.570 77.409 1.00 96.81 214 ARG A C 1
ATOM 1753 O O . ARG A 1 214 ? -41.050 -8.962 78.412 1.00 96.81 214 ARG A O 1
ATOM 1760 N N . GLN A 1 215 ? -39.221 -8.083 77.445 1.00 96.25 215 GLN A N 1
ATOM 1761 C CA . GLN A 1 215 ? -38.433 -7.964 78.675 1.00 96.25 215 GLN A CA 1
ATOM 1762 C C . GLN A 1 215 ? -39.072 -6.991 79.685 1.00 96.25 215 GLN A C 1
ATOM 1764 O O . GLN A 1 215 ? -39.083 -7.278 80.880 1.00 96.25 215 GLN A O 1
ATOM 1769 N N . GLU A 1 216 ? -39.656 -5.883 79.222 1.00 96.44 216 GLU A N 1
ATOM 1770 C CA . GLU A 1 216 ? -40.427 -4.947 80.050 1.00 96.44 216 GLU A CA 1
ATOM 1771 C C . GLU A 1 216 ? -41.656 -5.638 80.656 1.00 96.44 216 GLU A C 1
ATOM 1773 O O . GLU A 1 216 ? -41.820 -5.631 81.877 1.00 96.44 216 GLU A O 1
ATOM 1778 N N . LEU A 1 217 ? -42.470 -6.314 79.834 1.00 96.88 217 LEU A N 1
ATOM 1779 C CA . LEU A 1 217 ? -43.645 -7.070 80.286 1.00 96.88 217 LEU A CA 1
ATOM 1780 C C . LEU A 1 217 ? -43.289 -8.171 81.294 1.00 96.88 217 LEU A C 1
ATOM 1782 O O . LEU A 1 217 ? -43.994 -8.335 82.291 1.00 96.88 217 LEU A O 1
ATOM 1786 N N . ASP A 1 218 ? -42.200 -8.905 81.072 1.00 96.88 218 ASP A N 1
ATOM 1787 C CA . ASP A 1 218 ? -41.735 -9.930 82.008 1.00 96.88 218 ASP A CA 1
ATOM 1788 C C . ASP A 1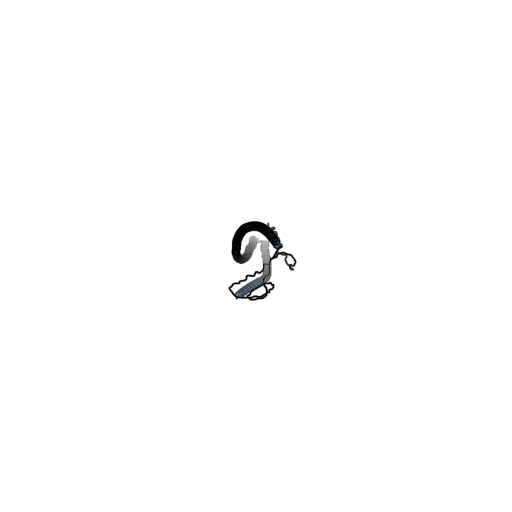 218 ? -41.157 -9.321 83.297 1.00 96.88 218 ASP A C 1
ATOM 1790 O O . ASP A 1 218 ? -41.343 -9.894 84.370 1.00 96.88 218 ASP A O 1
ATOM 1794 N N . SER A 1 219 ? -40.578 -8.115 83.247 1.00 96.81 219 SER A N 1
ATOM 1795 C CA . SER A 1 219 ? -40.169 -7.379 84.452 1.00 96.81 219 SER A CA 1
ATOM 1796 C C . SER A 1 219 ? -41.368 -6.911 85.289 1.00 96.81 219 SER A C 1
ATOM 1798 O O . SER A 1 219 ? -41.355 -7.080 86.507 1.00 96.81 219 SER A O 1
ATOM 1800 N N . TYR A 1 220 ? -42.448 -6.435 84.656 1.00 96.19 220 TYR A N 1
ATOM 1801 C CA . TYR A 1 220 ? -43.698 -6.102 85.350 1.00 96.19 220 TYR A CA 1
ATOM 1802 C C . TYR A 1 220 ? -44.381 -7.344 85.938 1.00 96.19 220 TYR A C 1
ATOM 1804 O O . TYR A 1 220 ? -44.890 -7.296 87.059 1.00 96.19 220 TYR A O 1
ATOM 1812 N N . ARG A 1 221 ? -44.360 -8.480 85.225 1.00 96.75 221 ARG A N 1
ATOM 1813 C CA . ARG A 1 221 ? -44.856 -9.766 85.749 1.00 96.75 221 ARG A CA 1
ATOM 1814 C C . ARG A 1 221 ? -44.070 -10.209 86.978 1.00 96.75 221 ARG A C 1
ATOM 1816 O O . ARG A 1 221 ? -44.682 -10.588 87.970 1.00 96.75 221 ARG A O 1
ATOM 1823 N N . LEU A 1 222 ? -42.739 -10.130 86.928 1.00 97.06 222 LEU A N 1
ATOM 1824 C CA . LEU A 1 222 ? -41.872 -10.452 88.062 1.00 97.06 222 LEU A CA 1
ATOM 1825 C C . LEU A 1 222 ? -42.157 -9.537 89.260 1.00 97.06 222 LEU A C 1
ATOM 1827 O O . LEU A 1 222 ? -42.376 -10.047 90.351 1.00 97.06 222 LEU A O 1
ATOM 1831 N N . GLN A 1 223 ? -42.262 -8.221 89.055 1.00 96.69 223 GLN A N 1
ATOM 1832 C CA . GLN A 1 223 ? -42.612 -7.265 90.117 1.00 96.69 223 GLN A CA 1
ATOM 1833 C C . GLN A 1 223 ? -43.982 -7.561 90.749 1.00 96.69 223 GLN A C 1
ATOM 1835 O O . GLN A 1 223 ? -44.112 -7.531 91.969 1.00 96.69 223 GLN A O 1
ATOM 1840 N N . SER A 1 224 ? -44.996 -7.893 89.943 1.00 96.12 224 SER A N 1
ATOM 1841 C CA . SER A 1 224 ? -46.329 -8.250 90.446 1.00 96.12 224 SER A CA 1
ATOM 1842 C C . SER A 1 224 ? -46.333 -9.581 91.211 1.00 96.12 224 SER A C 1
ATOM 1844 O O . SER A 1 224 ? -47.019 -9.700 92.225 1.00 96.12 224 SER A O 1
ATOM 1846 N N . LEU A 1 225 ? -45.540 -10.568 90.780 1.00 96.56 225 LEU A N 1
ATOM 1847 C CA . LEU A 1 225 ? -45.353 -11.826 91.509 1.00 96.56 225 LEU A CA 1
ATOM 1848 C C . LEU A 1 225 ? -44.565 -11.633 92.814 1.00 96.56 225 LEU A C 1
ATOM 1850 O O . LEU A 1 225 ? -44.891 -12.278 93.807 1.00 96.56 225 LEU A O 1
ATOM 1854 N N . GLU A 1 226 ? -43.577 -10.735 92.839 1.00 95.81 226 GLU A N 1
ATOM 1855 C CA . GLU A 1 226 ? -42.832 -10.364 94.049 1.00 95.81 226 GLU A CA 1
ATOM 1856 C C . GLU A 1 226 ? -43.757 -9.665 95.064 1.00 95.81 226 GLU A C 1
ATOM 1858 O O . GLU A 1 226 ? -43.793 -10.056 96.225 1.00 95.81 226 GLU A O 1
ATOM 1863 N N . GLN A 1 227 ? -44.602 -8.725 94.618 1.00 96.62 227 GLN A N 1
ATOM 1864 C CA . GLN A 1 227 ? -45.627 -8.081 95.457 1.00 96.62 227 GLN A CA 1
ATOM 1865 C C . GLN A 1 227 ? -46.625 -9.097 96.033 1.00 96.62 227 GLN A C 1
ATOM 1867 O O . GLN A 1 227 ? -46.869 -9.112 97.238 1.00 96.62 227 GLN A O 1
ATOM 1872 N N . LEU A 1 228 ? -47.164 -9.997 95.201 1.00 96.12 228 LEU A N 1
ATOM 1873 C CA . LEU A 1 228 ? -48.058 -11.067 95.660 1.00 96.12 228 LEU A CA 1
ATOM 1874 C C . LEU A 1 228 ? -47.360 -12.019 96.643 1.00 96.12 228 LEU A C 1
ATOM 1876 O O . LEU A 1 228 ? -47.982 -12.483 97.598 1.00 96.12 228 LEU A O 1
ATOM 1880 N N . ARG A 1 229 ? -46.065 -12.291 96.449 1.00 96.75 229 ARG A N 1
ATOM 1881 C CA . ARG A 1 229 ? -45.252 -13.064 97.392 1.00 96.75 229 ARG A CA 1
ATOM 1882 C C . ARG A 1 229 ? -45.081 -12.321 98.720 1.00 96.75 229 ARG A C 1
ATOM 1884 O O . ARG A 1 229 ? -45.248 -12.945 99.764 1.00 96.75 229 ARG A O 1
ATOM 1891 N N . GLU A 1 230 ? -44.784 -11.023 98.712 1.00 96.25 230 GLU A N 1
ATOM 1892 C CA . GLU A 1 230 ? -44.687 -10.206 99.929 1.00 96.25 230 GLU A CA 1
ATOM 1893 C C . GLU A 1 230 ? -46.025 -10.145 100.686 1.00 96.25 230 GLU A C 1
ATOM 1895 O O . GLU A 1 230 ? -46.044 -10.291 101.912 1.00 96.25 230 GLU A O 1
ATOM 1900 N N . GLU A 1 231 ? -47.149 -10.017 99.971 1.00 96.44 231 GLU A N 1
ATOM 1901 C CA . GLU A 1 231 ? -48.493 -10.098 100.550 1.00 96.44 231 GLU A CA 1
ATOM 1902 C C . GLU A 1 231 ? -48.768 -11.468 101.181 1.00 96.44 231 GLU A C 1
ATOM 1904 O O . GLU A 1 231 ? -49.207 -11.527 102.331 1.00 96.44 231 GLU A O 1
ATOM 1909 N N . VAL A 1 232 ? -48.479 -12.571 100.479 1.00 96.25 232 VAL A N 1
ATOM 1910 C CA . VAL A 1 232 ? -48.632 -13.935 101.017 1.00 96.25 232 VAL A CA 1
ATOM 1911 C C . VAL A 1 232 ? -47.733 -14.138 102.234 1.00 96.25 232 VAL A C 1
ATOM 1913 O O . VAL A 1 232 ? -48.219 -14.567 103.277 1.00 96.25 232 VAL A O 1
ATOM 1916 N N . GLU A 1 233 ? -46.464 -13.733 102.181 1.00 96.00 233 GLU A N 1
ATOM 1917 C CA . GLU A 1 233 ? -45.568 -13.800 103.336 1.00 96.00 233 GLU A CA 1
ATOM 1918 C C . GLU A 1 233 ? -46.058 -12.940 104.514 1.00 96.00 233 GLU A C 1
ATOM 1920 O O . GLU A 1 233 ? -45.810 -13.292 105.670 1.00 96.00 233 GLU A O 1
ATOM 1925 N N . HIS A 1 234 ? -46.740 -11.817 104.262 1.00 96.31 234 HIS A N 1
ATOM 1926 C CA . HIS A 1 234 ? -47.381 -11.005 105.298 1.00 96.31 234 HIS A CA 1
ATOM 1927 C C . HIS A 1 234 ? -48.626 -11.695 105.878 1.00 96.31 234 HIS A C 1
ATOM 1929 O O . HIS A 1 234 ? -48.786 -11.737 107.100 1.00 96.31 234 HIS A O 1
ATOM 1935 N N . ARG A 1 235 ? -49.477 -12.302 105.041 1.00 95.56 235 ARG A N 1
ATOM 1936 C CA . ARG A 1 235 ? -50.628 -13.101 105.495 1.00 95.56 235 ARG A CA 1
ATOM 1937 C C . ARG A 1 235 ? -50.192 -14.333 106.281 1.00 95.56 235 ARG A C 1
ATOM 1939 O O . ARG A 1 235 ? -50.7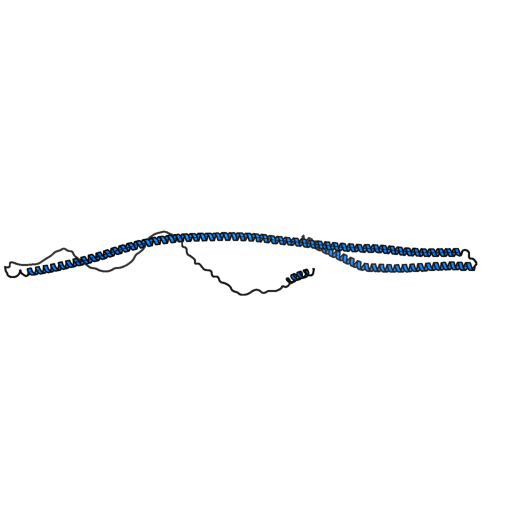67 -14.594 107.330 1.00 95.56 235 ARG A O 1
ATOM 1946 N N . ASP A 1 236 ? -49.122 -15.011 105.883 1.00 95.25 236 ASP A N 1
ATOM 1947 C CA . ASP A 1 236 ? -48.550 -16.134 106.630 1.00 95.25 236 ASP A CA 1
ATOM 1948 C C . ASP A 1 236 ? -47.956 -15.707 107.977 1.00 95.25 236 ASP A C 1
ATOM 1950 O O . ASP A 1 236 ? -47.923 -16.505 108.915 1.00 95.25 236 ASP A O 1
ATOM 1954 N N . LYS A 1 237 ? -47.469 -14.465 108.109 1.00 94.50 237 LYS A N 1
ATOM 1955 C CA . LYS A 1 237 ? -47.078 -13.889 109.411 1.00 94.50 237 LYS A CA 1
ATOM 1956 C C . LYS A 1 237 ? -48.336 -13.681 110.277 1.00 94.50 237 LYS A C 1
ATOM 1958 O O . LYS A 1 237 ? -48.420 -14.276 111.349 1.00 94.50 237 LYS A O 1
ATOM 1963 N N . GLN A 1 238 ? -49.368 -13.006 109.753 1.00 95.25 238 GLN A N 1
ATOM 1964 C CA . GLN A 1 238 ? -50.665 -12.824 110.436 1.00 95.25 238 GLN A CA 1
ATOM 1965 C C . GLN A 1 238 ? -51.320 -14.155 110.867 1.00 95.25 238 GLN A C 1
ATOM 1967 O O . GLN A 1 238 ? -51.814 -14.272 111.987 1.00 95.25 238 GLN A O 1
ATOM 1972 N N . LEU A 1 239 ? -51.315 -15.175 110.002 1.00 94.69 239 LEU A N 1
ATOM 1973 C CA . LEU A 1 239 ? -51.893 -16.495 110.278 1.00 94.69 239 LEU A CA 1
ATOM 1974 C C . LEU A 1 239 ? -51.120 -17.251 111.363 1.00 94.69 239 LEU A C 1
ATOM 1976 O O . LEU A 1 239 ? -51.743 -17.909 112.199 1.00 94.69 239 LEU A O 1
ATOM 1980 N N . ARG A 1 240 ? -49.786 -17.135 111.405 1.00 94.44 240 ARG A N 1
ATOM 1981 C CA . ARG A 1 240 ? -48.969 -17.679 112.503 1.00 94.44 240 ARG A CA 1
ATOM 1982 C C . ARG A 1 240 ? -49.272 -16.986 113.830 1.00 94.44 240 ARG A C 1
ATOM 1984 O O . ARG A 1 240 ? -49.441 -17.678 114.832 1.00 94.44 240 ARG A O 1
ATOM 1991 N N . ASP A 1 241 ? -49.416 -15.662 113.834 1.00 93.69 241 ASP A N 1
ATOM 1992 C CA . ASP A 1 241 ? -49.759 -14.902 115.042 1.00 93.69 241 ASP A CA 1
ATOM 1993 C C . ASP A 1 241 ? -51.158 -15.259 115.568 1.00 93.69 241 ASP A C 1
ATOM 1995 O O . ASP A 1 241 ? -51.325 -15.517 116.762 1.00 93.69 241 ASP A O 1
ATOM 1999 N N . LEU A 1 242 ? -52.158 -15.356 114.684 1.00 93.75 242 LEU A N 1
ATOM 2000 C CA . LEU A 1 242 ? -53.514 -15.799 115.033 1.00 93.75 242 LEU A CA 1
ATOM 2001 C C . LEU A 1 242 ? -53.541 -17.254 115.520 1.00 93.75 242 LEU A C 1
ATOM 2003 O O . LEU A 1 242 ? -54.214 -17.555 116.505 1.00 93.75 242 LEU A O 1
ATOM 2007 N N . SER A 1 243 ? -52.769 -18.147 114.895 1.00 92.88 243 SER A N 1
ATOM 2008 C CA . SER A 1 243 ? -52.633 -19.538 115.350 1.00 92.88 243 SER A CA 1
ATOM 2009 C C . SER A 1 243 ? -52.013 -19.603 116.747 1.00 92.88 243 SER A C 1
ATOM 2011 O O . SER A 1 243 ? -52.520 -20.312 117.610 1.00 92.88 243 SER A O 1
ATOM 2013 N N . ALA A 1 244 ? -50.979 -18.799 117.020 1.00 93.06 244 ALA A N 1
ATOM 2014 C CA . ALA A 1 244 ? -50.360 -18.704 118.340 1.00 93.06 244 ALA A CA 1
ATOM 2015 C C . ALA A 1 244 ? -51.295 -18.093 119.405 1.00 93.06 244 ALA A C 1
ATOM 2017 O O . ALA A 1 244 ? -51.186 -18.442 120.582 1.00 93.06 244 ALA A O 1
ATOM 2018 N N . GLN A 1 245 ? -52.222 -17.206 119.026 1.00 92.56 245 GLN A N 1
ATOM 2019 C CA . GLN A 1 245 ? -53.289 -16.720 119.913 1.00 92.56 245 GLN A CA 1
ATOM 2020 C C . GLN A 1 245 ? -54.338 -17.806 120.192 1.00 92.56 245 GLN A C 1
ATOM 2022 O O . GLN A 1 245 ? -54.711 -18.007 121.351 1.00 92.56 245 GLN A O 1
ATOM 2027 N N . LEU A 1 246 ? -54.766 -18.546 119.164 1.00 92.38 246 LEU A N 1
ATOM 2028 C CA . LEU A 1 246 ? -55.692 -19.669 119.313 1.00 92.38 246 LEU A CA 1
ATOM 2029 C C . LEU A 1 246 ? -55.112 -20.718 120.270 1.00 92.38 246 LEU A C 1
ATOM 2031 O O . LEU A 1 246 ? -55.761 -21.047 121.261 1.00 92.38 246 LEU A O 1
ATOM 2035 N N . ASP A 1 247 ? -53.858 -21.120 120.061 1.00 91.88 247 ASP A N 1
ATOM 2036 C CA . ASP A 1 247 ? -53.096 -22.040 120.914 1.00 91.88 247 ASP A CA 1
ATOM 2037 C C . ASP A 1 247 ? -53.048 -21.606 122.388 1.00 91.88 247 ASP A C 1
ATOM 2039 O O . ASP A 1 247 ? -53.191 -22.434 123.291 1.00 91.88 247 ASP A O 1
ATOM 2043 N N . ARG A 1 248 ? -52.856 -20.306 122.660 1.00 92.25 248 ARG A N 1
ATOM 2044 C CA . ARG A 1 248 ? -52.900 -19.754 124.028 1.00 92.25 248 ARG A CA 1
ATOM 2045 C C . ARG A 1 248 ? -54.299 -19.899 124.620 1.00 92.25 248 ARG A C 1
ATOM 2047 O O . ARG A 1 248 ? -54.439 -20.458 125.705 1.00 92.25 248 ARG A O 1
ATOM 2054 N N . SER A 1 249 ? -55.329 -19.498 123.875 1.00 90.75 249 SER A N 1
ATOM 2055 C CA . SER A 1 249 ? -56.721 -19.614 124.324 1.00 90.75 249 SER A CA 1
ATOM 2056 C C . SER A 1 249 ? -57.168 -21.073 124.515 1.00 90.75 249 SER A C 1
ATOM 2058 O O . SER A 1 249 ? -58.011 -21.347 125.367 1.00 90.75 249 SER A O 1
ATOM 2060 N N . ASP A 1 250 ? -56.608 -22.030 123.766 1.00 90.25 250 ASP A N 1
ATOM 2061 C CA . ASP A 1 250 ? -56.854 -23.462 123.958 1.00 90.25 250 ASP A CA 1
ATOM 2062 C C . ASP A 1 250 ? -56.147 -24.000 125.205 1.00 90.25 250 ASP A C 1
ATOM 2064 O O . ASP A 1 250 ? -56.756 -24.745 125.972 1.00 90.25 250 ASP A O 1
ATOM 2068 N N . ARG A 1 251 ? -54.917 -23.555 125.497 1.00 89.94 251 ARG A N 1
ATOM 2069 C CA . ARG A 1 251 ? -54.230 -23.853 126.770 1.00 89.94 251 ARG A CA 1
ATOM 2070 C C . ARG A 1 251 ? -54.991 -23.269 127.968 1.00 89.94 251 ARG A C 1
ATOM 2072 O O . ARG A 1 251 ? -55.146 -23.945 128.983 1.00 89.94 251 ARG A O 1
ATOM 2079 N N . GLU A 1 252 ? -55.539 -22.063 127.847 1.00 89.06 252 GLU A N 1
ATOM 2080 C CA . GLU A 1 252 ? -56.397 -21.448 128.869 1.00 89.06 252 GLU A CA 1
ATOM 2081 C C . GLU A 1 252 ? -57.717 -22.217 129.050 1.00 89.06 252 GLU A C 1
ATOM 2083 O O . GLU A 1 252 ? -58.077 -22.570 130.176 1.00 89.06 252 GLU A O 1
ATOM 2088 N N . ARG A 1 253 ? -58.404 -22.580 127.958 1.00 88.00 253 ARG A N 1
ATOM 2089 C CA . ARG A 1 253 ? -59.609 -23.432 127.991 1.00 88.00 253 ARG A CA 1
ATOM 2090 C C . ARG A 1 253 ? -59.328 -24.820 128.578 1.00 88.00 253 ARG A C 1
ATOM 2092 O O . ARG A 1 253 ? -60.152 -25.333 129.336 1.00 88.00 253 ARG A O 1
ATOM 2099 N N . GLN A 1 254 ? -58.166 -25.408 128.296 1.00 89.06 254 GLN A N 1
ATOM 2100 C CA . GLN A 1 254 ? -57.688 -26.661 128.892 1.00 89.06 254 GLN A CA 1
ATOM 2101 C C . GLN A 1 254 ? -57.526 -26.516 130.417 1.00 89.06 254 GLN A C 1
ATOM 2103 O O . GLN A 1 254 ? -58.027 -27.350 131.173 1.00 89.06 254 GLN A O 1
ATOM 2108 N N . LEU A 1 255 ? -56.895 -25.434 130.890 1.00 89.69 255 LEU A N 1
ATOM 2109 C CA . LEU A 1 255 ? -56.717 -25.146 132.321 1.00 89.69 255 LEU A CA 1
ATOM 2110 C C . LEU A 1 255 ? -58.052 -24.866 133.038 1.00 89.69 255 LEU A C 1
ATOM 2112 O O . LEU A 1 255 ? -58.269 -25.362 134.146 1.00 89.69 255 LEU A O 1
ATOM 2116 N N . LEU A 1 256 ? -58.980 -24.144 132.403 1.00 88.50 256 LEU A N 1
ATOM 2117 C CA . LEU A 1 256 ? -60.336 -23.905 132.921 1.00 88.50 256 LEU A CA 1
ATOM 2118 C C . LEU A 1 256 ? -61.158 -25.203 133.016 1.00 88.50 256 LEU A C 1
ATOM 2120 O O . LEU A 1 256 ? -61.817 -25.453 134.030 1.00 88.50 256 LEU A O 1
ATOM 2124 N N . ARG A 1 257 ? -61.066 -26.086 132.011 1.00 86.50 257 ARG A N 1
ATOM 2125 C CA . ARG A 1 257 ? -61.642 -27.444 132.064 1.00 86.50 257 ARG A CA 1
ATOM 2126 C C . ARG A 1 257 ? -61.026 -28.282 133.187 1.00 86.50 257 ARG A C 1
ATOM 2128 O O . ARG A 1 257 ? -61.748 -28.988 133.883 1.00 86.50 257 ARG A O 1
ATOM 2135 N N . GLN A 1 258 ? -59.717 -28.178 133.426 1.00 86.81 258 GLN A N 1
ATOM 2136 C CA . GLN A 1 258 ? -59.067 -28.874 134.543 1.00 86.81 258 GLN A CA 1
ATOM 2137 C C . GLN A 1 258 ? -59.491 -28.340 135.921 1.00 86.81 258 GLN A C 1
ATOM 2139 O O . GLN A 1 258 ? -59.617 -29.146 136.845 1.00 86.81 258 GLN A O 1
ATOM 2144 N N . ARG A 1 259 ? -59.731 -27.026 136.070 1.00 86.81 259 ARG A N 1
ATOM 2145 C CA . ARG A 1 259 ? -60.311 -26.437 137.295 1.00 86.81 259 ARG A CA 1
ATOM 2146 C C . ARG A 1 259 ? -61.734 -26.940 137.525 1.00 86.81 259 ARG A C 1
ATOM 2148 O O . ARG A 1 259 ? -61.939 -27.687 138.473 1.00 86.81 259 ARG A O 1
ATOM 2155 N N . SER A 1 260 ? -62.653 -26.702 136.588 1.00 83.88 260 SER A N 1
ATOM 2156 C CA . SER A 1 260 ? -64.048 -27.164 136.717 1.00 83.88 260 SER A CA 1
ATOM 2157 C C . SER A 1 260 ? -64.168 -28.678 136.949 1.00 83.88 260 SER A C 1
ATOM 2159 O O . SER A 1 260 ? -64.989 -29.118 137.749 1.00 83.88 260 SER A O 1
ATOM 2161 N N . ALA A 1 261 ? -63.300 -29.502 136.351 1.00 85.75 261 ALA A N 1
ATOM 2162 C CA . ALA A 1 261 ? -63.251 -30.936 136.639 1.00 85.75 261 ALA A CA 1
ATOM 2163 C C . ALA A 1 261 ? -62.768 -31.275 138.066 1.00 85.75 261 ALA A C 1
ATOM 2165 O O . ALA A 1 261 ? -63.113 -32.337 138.585 1.00 85.75 261 ALA A O 1
ATOM 2166 N N . LYS A 1 262 ? -61.938 -30.447 138.715 1.00 85.31 262 LYS A N 1
ATOM 2167 C CA . LYS A 1 262 ? -61.617 -30.567 140.154 1.00 85.31 262 LYS A CA 1
ATOM 2168 C C . LYS A 1 262 ? -62.810 -30.122 141.004 1.00 85.31 262 LYS A C 1
ATOM 2170 O O . LYS A 1 262 ? -63.233 -30.891 141.862 1.00 85.31 262 LYS A O 1
ATOM 2175 N N . ASP A 1 263 ? -63.411 -28.982 140.685 1.00 85.00 263 ASP A N 1
ATOM 2176 C CA . ASP A 1 263 ? -64.543 -28.407 141.425 1.00 85.00 263 ASP A CA 1
ATOM 2177 C C . ASP A 1 263 ? -65.755 -29.365 141.424 1.00 85.00 263 ASP A C 1
ATOM 2179 O O . ASP A 1 263 ? -66.322 -29.678 142.470 1.00 85.00 263 ASP A O 1
ATOM 2183 N N . ILE A 1 264 ? -66.076 -29.967 140.270 1.00 83.38 264 ILE A N 1
ATOM 2184 C CA . ILE A 1 264 ? -67.119 -31.001 140.131 1.00 83.38 264 ILE A CA 1
ATOM 2185 C C . ILE A 1 264 ? -66.811 -32.252 140.975 1.00 83.38 264 ILE A C 1
ATOM 2187 O O . ILE A 1 264 ? -67.737 -32.889 141.479 1.00 83.38 264 ILE A O 1
ATOM 2191 N N . ARG A 1 265 ? -65.536 -32.630 141.153 1.00 84.56 265 ARG A N 1
ATOM 2192 C CA . ARG A 1 265 ? -65.154 -33.748 142.039 1.00 84.56 265 ARG A CA 1
ATOM 2193 C C . ARG A 1 265 ? -65.321 -33.378 143.513 1.00 84.56 265 ARG A C 1
ATOM 2195 O O . ARG A 1 265 ? -65.825 -34.203 144.269 1.00 84.56 265 ARG A O 1
ATOM 2202 N N . GLN A 1 266 ? -64.976 -32.151 143.901 1.00 84.88 266 GLN A N 1
ATOM 2203 C CA . GLN A 1 266 ? -65.178 -31.642 145.259 1.00 84.88 266 GLN A CA 1
ATOM 2204 C C . GLN A 1 266 ? -66.670 -31.593 145.626 1.00 84.88 266 GLN A C 1
ATOM 2206 O O . GLN A 1 266 ? -67.066 -32.172 146.637 1.00 84.88 266 GLN A O 1
ATOM 2211 N N . VAL A 1 267 ? -67.512 -31.017 144.760 1.00 83.69 267 VAL A N 1
ATOM 2212 C CA . VAL A 1 267 ? -68.972 -30.961 144.960 1.00 83.69 267 VAL A CA 1
ATOM 2213 C C . VAL A 1 267 ? -69.592 -32.363 144.996 1.00 83.69 267 VAL A C 1
ATOM 2215 O O . VAL A 1 267 ? -70.449 -32.629 145.835 1.00 83.69 267 VAL A O 1
ATOM 2218 N N . LYS A 1 268 ? -69.133 -33.305 144.156 1.00 82.31 268 LYS A N 1
ATOM 2219 C CA . LYS A 1 268 ? -69.566 -34.716 144.235 1.00 82.31 268 LYS A CA 1
ATOM 2220 C C . LYS A 1 268 ? -69.172 -35.388 145.556 1.00 82.31 268 LYS A C 1
ATOM 2222 O O . LYS A 1 268 ? -69.951 -36.190 146.062 1.00 82.31 268 LYS A O 1
ATOM 2227 N N . GLY A 1 269 ? -68.007 -35.059 146.119 1.00 81.44 269 GLY A N 1
ATOM 2228 C CA . GLY A 1 269 ? -67.589 -35.526 147.445 1.00 81.44 269 GLY A CA 1
ATOM 2229 C C . GLY A 1 269 ? -68.492 -34.992 148.562 1.00 81.44 269 GLY A C 1
ATOM 2230 O O . GLY A 1 269 ? -68.988 -35.769 149.374 1.00 81.44 269 GLY A O 1
ATOM 2231 N N . GLN A 1 270 ? -68.790 -33.691 148.541 1.00 83.44 270 GLN A N 1
ATOM 2232 C CA . GLN A 1 270 ? -69.703 -33.048 149.496 1.00 83.44 270 GLN A CA 1
ATOM 2233 C C . GLN A 1 270 ? -71.124 -33.634 149.413 1.00 83.44 270 GLN A C 1
ATOM 2235 O O . GLN A 1 270 ? -71.700 -33.997 150.435 1.00 83.44 270 GLN A O 1
ATOM 2240 N N . LEU A 1 271 ? -71.661 -33.830 148.201 1.00 83.12 271 LEU A N 1
ATOM 2241 C CA . LEU A 1 271 ? -72.958 -34.489 147.980 1.00 83.12 271 LEU A CA 1
ATOM 2242 C C . LEU A 1 271 ? -72.993 -35.950 148.460 1.00 83.12 271 LEU A C 1
ATOM 2244 O O . LEU A 1 271 ? -74.058 -36.455 148.814 1.00 83.12 271 LEU A O 1
ATOM 2248 N N . HIS A 1 272 ? -71.850 -36.639 148.479 1.00 80.31 272 HIS A N 1
ATOM 2249 C CA . HIS A 1 272 ? -71.754 -37.981 149.046 1.00 80.31 272 HIS A CA 1
ATOM 2250 C C . HIS A 1 272 ? -71.788 -37.947 150.583 1.00 80.31 272 HIS A C 1
ATOM 2252 O O . HIS A 1 272 ? -72.529 -38.725 151.178 1.00 80.31 272 HIS A O 1
ATOM 2258 N N . GLN A 1 273 ? -71.084 -37.003 151.218 1.00 81.44 273 GLN A N 1
ATOM 2259 C CA . GLN A 1 273 ? -71.119 -36.802 152.675 1.00 81.44 273 GLN A CA 1
ATOM 2260 C C . GLN A 1 273 ? -72.519 -36.394 153.170 1.00 81.44 273 GLN A C 1
ATOM 2262 O O . GLN A 1 273 ? -73.043 -37.021 154.088 1.00 81.44 273 GLN A O 1
ATOM 2267 N N . GLU A 1 274 ? -73.170 -35.437 152.498 1.00 81.25 274 GLU A N 1
ATOM 2268 C CA . GLU A 1 274 ? -74.588 -35.074 152.695 1.00 81.25 274 GLU A CA 1
ATOM 2269 C C . GLU A 1 274 ? -75.516 -36.300 152.667 1.00 81.25 274 GLU A C 1
ATOM 2271 O O . GLU A 1 274 ? -76.424 -36.438 153.490 1.00 81.25 274 GLU A O 1
ATOM 2276 N N . ARG A 1 275 ? -75.288 -37.215 151.714 1.00 79.94 275 ARG A N 1
ATOM 2277 C CA . ARG A 1 275 ? -76.084 -38.438 151.570 1.00 79.94 275 ARG A CA 1
ATOM 2278 C C . ARG A 1 275 ? -75.858 -39.408 152.730 1.00 79.94 275 ARG A C 1
ATOM 2280 O O . ARG A 1 275 ? -76.843 -39.955 153.223 1.00 79.94 275 ARG A O 1
ATOM 2287 N N . CYS A 1 276 ? -74.616 -39.603 153.172 1.00 77.88 276 CYS A N 1
ATOM 2288 C CA . CYS A 1 276 ? -74.303 -40.468 154.313 1.00 77.88 276 CYS A CA 1
ATOM 2289 C C . CYS A 1 276 ? -74.934 -39.935 155.608 1.00 77.88 276 CYS A C 1
ATOM 2291 O O . CYS A 1 276 ? -75.678 -40.665 156.257 1.00 77.88 276 CYS A O 1
ATOM 2293 N N . LEU A 1 277 ? -74.764 -38.642 155.908 1.00 79.06 277 LEU A N 1
ATOM 2294 C CA . LEU A 1 277 ? -75.356 -37.998 157.089 1.00 79.06 277 LEU A CA 1
ATOM 2295 C C . LEU A 1 277 ? -76.893 -38.098 157.098 1.00 79.06 277 LEU A C 1
ATOM 2297 O O . LEU A 1 277 ? -77.500 -38.348 158.139 1.00 79.06 277 LEU A O 1
ATOM 2301 N N . LYS A 1 278 ? -77.550 -37.983 155.934 1.00 77.00 278 LYS A N 1
ATOM 2302 C CA . LYS A 1 278 ? -79.002 -38.220 155.825 1.00 77.00 278 LYS A CA 1
ATOM 2303 C C . LYS A 1 278 ? -79.377 -39.688 156.039 1.00 77.00 278 LYS A C 1
ATOM 2305 O O . LYS A 1 278 ? -80.378 -39.956 156.698 1.00 77.00 278 LYS A O 1
ATOM 2310 N N . GLN A 1 279 ? -78.590 -40.641 155.537 1.00 75.44 279 GLN A N 1
ATOM 2311 C CA . GLN A 1 279 ? -78.818 -42.070 155.792 1.00 75.44 279 GLN A CA 1
ATOM 2312 C C . GLN A 1 279 ? -78.626 -42.442 157.272 1.00 75.44 279 GLN A C 1
ATOM 2314 O O . GLN A 1 279 ? -79.356 -43.294 157.774 1.00 75.44 279 GLN A O 1
ATOM 2319 N N . GLU A 1 280 ? -77.708 -41.787 157.982 1.00 73.56 280 GLU A N 1
ATOM 2320 C CA . GLU A 1 280 ? -77.544 -41.918 159.435 1.00 73.56 280 GLU A CA 1
ATOM 2321 C C . GLU A 1 280 ? -78.738 -41.317 160.193 1.00 73.56 280 GLU A C 1
ATOM 2323 O O . GLU A 1 280 ? -79.301 -41.976 161.067 1.00 73.56 280 GLU A O 1
ATOM 2328 N N . ALA A 1 281 ? -79.203 -40.121 159.816 1.00 70.88 281 ALA A N 1
ATOM 2329 C CA . ALA A 1 281 ? -80.376 -39.489 160.427 1.00 70.88 281 ALA A CA 1
ATOM 2330 C C . ALA A 1 281 ? -81.647 -40.362 160.324 1.00 70.88 281 ALA A C 1
ATOM 2332 O O . ALA A 1 281 ? -82.374 -40.513 161.308 1.00 70.88 281 ALA A O 1
ATOM 2333 N N . PHE A 1 282 ? -81.889 -41.012 159.178 1.00 72.81 282 PHE A N 1
ATOM 2334 C CA . PHE A 1 282 ? -83.014 -41.946 159.032 1.00 72.81 282 PHE A CA 1
ATOM 2335 C C . PHE A 1 282 ? -82.889 -43.200 159.922 1.00 72.81 282 PHE A C 1
ATOM 2337 O O . PHE A 1 282 ? -83.907 -43.713 160.387 1.00 72.81 282 PHE A O 1
ATOM 2344 N N . GLN A 1 283 ? -81.671 -43.668 160.226 1.00 68.44 283 GLN A N 1
ATOM 2345 C CA . GLN A 1 283 ? -81.459 -44.785 161.161 1.00 68.44 283 GLN A CA 1
ATOM 2346 C C . GLN A 1 283 ? -81.740 -44.413 162.625 1.00 68.44 283 GLN A C 1
ATOM 2348 O O . GLN A 1 283 ? -82.052 -45.298 163.421 1.00 68.44 283 GLN A O 1
ATOM 2353 N N . TRP A 1 284 ? -81.640 -43.134 162.997 1.00 65.25 284 TRP A N 1
ATOM 2354 C CA . TRP A 1 284 ? -82.021 -42.668 164.334 1.00 65.25 284 TRP A CA 1
ATOM 2355 C C . TRP A 1 284 ? -83.539 -42.624 164.516 1.00 65.25 284 TRP A C 1
ATOM 2357 O O . TRP A 1 284 ? -84.035 -43.113 165.529 1.00 65.25 284 TRP A O 1
ATOM 2367 N N . VAL A 1 285 ? -84.285 -42.130 163.520 1.00 67.38 285 VAL A N 1
ATOM 2368 C CA . VAL A 1 285 ? -85.761 -42.077 163.569 1.00 67.38 285 VAL A CA 1
ATOM 2369 C C . VAL A 1 285 ? -86.363 -43.469 163.796 1.00 67.38 285 VAL A C 1
ATOM 2371 O O . VAL A 1 285 ? -87.206 -43.633 164.676 1.00 67.38 285 VAL A O 1
ATOM 2374 N N . GLY A 1 286 ? -85.864 -44.492 163.091 1.00 63.09 286 GLY A N 1
ATOM 2375 C CA . GLY A 1 286 ? -86.333 -45.873 163.260 1.00 63.09 286 GLY A CA 1
ATOM 2376 C C . GLY A 1 286 ? -86.096 -46.474 164.655 1.00 63.09 286 GLY A C 1
ATOM 2377 O O . GLY A 1 286 ? -86.815 -47.388 165.040 1.00 63.09 286 GLY A O 1
ATOM 2378 N N . LYS A 1 287 ? -85.130 -45.957 165.432 1.00 64.62 287 LYS A N 1
ATOM 2379 C CA . LYS A 1 287 ? -84.822 -46.438 166.795 1.00 64.62 287 LYS A CA 1
ATOM 2380 C C . LYS A 1 287 ? -85.683 -45.791 167.880 1.00 64.62 287 LYS A C 1
ATOM 2382 O O . LYS A 1 287 ? -85.923 -46.425 168.901 1.00 64.62 287 LYS A O 1
ATOM 2387 N N . LEU A 1 288 ? -86.165 -44.560 167.670 1.00 62.09 288 LEU A N 1
ATOM 2388 C CA . LEU A 1 288 ? -87.164 -43.959 168.565 1.00 62.09 288 LEU A CA 1
ATOM 2389 C C . LEU A 1 288 ? -88.540 -44.613 168.400 1.00 62.09 288 LEU A C 1
ATOM 2391 O O . LEU A 1 288 ? -89.298 -44.704 169.361 1.00 62.09 288 LEU A O 1
ATOM 2395 N N . GLN A 1 289 ? -88.861 -45.090 167.195 1.00 58.28 289 GLN A N 1
ATOM 2396 C CA . GLN A 1 289 ? -90.165 -45.684 166.906 1.00 58.28 289 GLN A CA 1
ATOM 2397 C C . GLN A 1 289 ? -90.374 -47.048 167.595 1.00 58.28 289 GLN A C 1
ATOM 2399 O O . GLN A 1 289 ? -91.507 -47.425 167.861 1.00 58.28 289 GLN A O 1
ATOM 2404 N N . SER A 1 290 ? -89.295 -47.755 167.954 1.00 57.28 290 SER A N 1
ATOM 2405 C CA . SER A 1 290 ? -89.324 -49.077 168.600 1.00 57.28 290 SER A CA 1
ATOM 2406 C C . SER A 1 290 ? -89.282 -49.052 170.140 1.00 57.28 290 SER A C 1
ATOM 2408 O O . SER A 1 290 ? -88.899 -50.049 170.745 1.00 57.28 290 SER A O 1
ATOM 2410 N N . GLN A 1 291 ? -89.598 -47.922 170.786 1.00 56.50 291 GLN A N 1
ATOM 2411 C CA . GLN A 1 291 ? -89.611 -47.787 172.259 1.00 56.50 291 GLN A CA 1
ATOM 2412 C C . GLN A 1 291 ? -90.955 -47.307 172.839 1.00 56.50 291 GLN A C 1
ATOM 2414 O O . GLN A 1 291 ? -91.040 -47.067 174.040 1.00 56.50 291 GLN A O 1
ATOM 2419 N N . ALA A 1 292 ? -91.994 -47.152 172.011 1.00 56.25 292 ALA A N 1
ATOM 2420 C CA . ALA A 1 292 ? -93.274 -46.549 172.406 1.00 56.25 292 ALA A CA 1
ATOM 2421 C C . ALA A 1 292 ? -94.475 -47.520 172.410 1.00 56.25 292 ALA A C 1
ATOM 2423 O O . ALA A 1 292 ? -95.591 -47.091 172.692 1.00 56.25 292 ALA A O 1
ATOM 2424 N N . GLU A 1 293 ? -94.266 -48.801 172.091 1.00 50.44 293 GLU A N 1
ATOM 2425 C CA . GLU A 1 293 ? -95.331 -49.802 171.917 1.00 50.44 293 GLU A CA 1
ATOM 2426 C C . GLU A 1 293 ? -95.102 -51.047 172.793 1.00 50.44 293 GLU A C 1
ATOM 2428 O O . GLU A 1 293 ? -94.833 -52.129 172.281 1.00 50.44 293 GLU A O 1
ATOM 2433 N N . ASP A 1 294 ? -95.217 -50.900 174.118 1.00 46.31 294 ASP A N 1
ATOM 2434 C CA . ASP A 1 294 ? -95.548 -52.022 175.011 1.00 46.31 294 ASP A CA 1
ATOM 2435 C C . ASP A 1 294 ? -96.151 -51.517 176.342 1.00 46.31 294 ASP A C 1
ATOM 2437 O O . ASP A 1 294 ? -95.737 -50.474 176.846 1.00 46.31 294 ASP A O 1
ATOM 2441 N N . ILE A 1 295 ? -97.108 -52.267 176.909 1.00 46.97 295 ILE A N 1
ATOM 2442 C CA . ILE A 1 295 ? -97.846 -51.987 178.169 1.00 46.97 295 ILE A CA 1
ATOM 2443 C C . ILE A 1 295 ? -98.682 -50.668 178.141 1.00 46.97 295 ILE A C 1
ATOM 2445 O O . ILE A 1 295 ? -98.214 -49.621 178.577 1.00 46.97 295 ILE A O 1
ATOM 2449 N N . GLU A 1 296 ? -99.894 -50.594 177.559 1.00 42.06 296 GLU A N 1
ATOM 2450 C CA . GLU A 1 296 ? -101.209 -51.179 177.968 1.00 42.06 296 GLU A CA 1
ATOM 2451 C C . GLU A 1 296 ? -102.175 -50.107 178.584 1.00 42.06 296 GLU A C 1
ATOM 2453 O O . GLU A 1 296 ? -101.728 -49.016 178.930 1.00 42.06 296 GLU A O 1
ATOM 2458 N N . PRO A 1 297 ? -103.505 -50.336 178.744 1.00 53.94 297 PRO A N 1
ATOM 2459 C CA . PRO A 1 297 ? -104.467 -50.705 177.688 1.00 53.94 297 PRO A CA 1
ATOM 2460 C C . PRO A 1 297 ? -105.838 -49.963 177.798 1.00 53.94 297 PRO A C 1
ATOM 2462 O O . PRO A 1 297 ? -106.338 -49.733 178.900 1.00 53.94 297 PRO A O 1
ATOM 2465 N N . SER A 1 298 ? -106.564 -49.660 176.701 1.00 31.58 298 SER A N 1
ATOM 2466 C CA . SER A 1 298 ? -108.021 -49.347 176.807 1.00 31.58 298 SER A CA 1
ATOM 2467 C C . SER A 1 298 ? -108.883 -49.531 175.538 1.00 31.58 298 SER A C 1
ATOM 2469 O O . SER A 1 298 ? -108.757 -48.804 174.560 1.00 31.58 298 SER A O 1
ATOM 2471 N N . LEU A 1 299 ? -109.875 -50.422 175.640 1.00 31.67 299 LEU A N 1
ATOM 2472 C CA . LEU A 1 299 ? -111.297 -50.193 175.299 1.00 31.67 299 LEU A CA 1
ATOM 2473 C C . LEU A 1 299 ? -111.676 -49.478 173.977 1.00 31.67 299 LEU A C 1
ATOM 2475 O O . LEU A 1 299 ? -112.204 -48.367 173.956 1.00 31.67 299 LEU A O 1
ATOM 2479 N N . SER A 1 300 ? -111.552 -50.227 172.883 1.00 26.12 300 SER A N 1
ATOM 2480 C CA . SER A 1 300 ? -112.630 -50.477 171.903 1.00 26.12 300 SER A CA 1
ATOM 2481 C C . SER A 1 300 ? -113.900 -49.588 171.910 1.00 26.12 300 SER A C 1
ATOM 2483 O O . SER A 1 300 ? -114.790 -49.737 172.750 1.00 26.12 300 SER A O 1
ATOM 2485 N N . ARG A 1 301 ? -114.124 -48.842 170.813 1.00 30.53 301 ARG A N 1
ATOM 2486 C CA . ARG A 1 301 ? -115.480 -48.534 170.310 1.00 30.53 301 ARG A CA 1
ATOM 2487 C C . ARG A 1 301 ? -115.579 -48.548 168.778 1.00 30.53 301 ARG A C 1
ATOM 2489 O O . ARG A 1 301 ? -114.938 -47.752 168.113 1.00 30.53 301 ARG A O 1
ATOM 2496 N N . ILE A 1 302 ? -116.517 -49.373 168.296 1.00 34.00 302 ILE A N 1
ATOM 2497 C CA . ILE A 1 302 ? -117.442 -49.090 167.178 1.00 34.00 302 ILE A CA 1
ATOM 2498 C C . ILE A 1 302 ? -116.822 -48.991 165.760 1.00 34.00 302 ILE A C 1
ATOM 2500 O O . ILE A 1 302 ? -116.318 -47.952 165.367 1.00 34.00 302 ILE A O 1
ATOM 2504 N N . THR A 1 303 ? -116.955 -50.102 165.010 1.00 25.66 303 THR A N 1
ATOM 2505 C CA . THR A 1 303 ? -117.414 -50.263 163.594 1.00 25.66 303 THR A CA 1
ATOM 2506 C C . THR A 1 303 ? -117.095 -49.200 162.525 1.00 25.66 303 THR A C 1
ATOM 2508 O O . THR A 1 303 ? -117.184 -48.013 162.789 1.00 25.66 303 THR A O 1
ATOM 2511 N N . SER A 1 304 ? -117.002 -49.470 161.218 1.00 26.17 304 SER A N 1
ATOM 2512 C CA . SER A 1 304 ? -116.928 -50.656 160.331 1.00 26.17 304 SER A CA 1
ATOM 2513 C C . SER A 1 304 ? -117.006 -50.097 158.890 1.00 26.17 304 SER A C 1
ATOM 2515 O O . SER A 1 304 ? -117.550 -49.013 158.702 1.00 26.17 304 SER A O 1
ATOM 2517 N N . THR A 1 305 ? -116.635 -50.877 157.863 1.00 29.09 305 THR A N 1
ATOM 2518 C CA . THR A 1 305 ? -116.949 -50.642 156.422 1.00 29.09 305 THR A CA 1
ATOM 2519 C C . THR A 1 305 ? -116.433 -49.345 155.751 1.00 29.09 305 THR A C 1
ATOM 2521 O O . THR A 1 305 ? -116.019 -48.406 156.411 1.00 29.09 305 THR A O 1
ATOM 2524 N N . ALA A 1 306 ? -116.492 -49.181 154.421 1.00 28.62 306 ALA A N 1
ATOM 2525 C CA . ALA A 1 306 ? -115.974 -50.033 153.334 1.00 28.62 306 ALA A CA 1
ATOM 2526 C C . ALA A 1 306 ? -116.114 -49.311 151.970 1.00 28.62 306 ALA A C 1
ATOM 2528 O O . ALA A 1 306 ? -117.227 -49.062 151.524 1.00 28.62 306 ALA A O 1
ATOM 2529 N N . GLY A 1 307 ? -115.001 -49.130 151.248 1.00 27.66 307 GLY A N 1
ATOM 2530 C CA . GLY A 1 307 ? -114.956 -49.173 149.777 1.00 27.66 307 GLY A CA 1
ATOM 2531 C C . GLY A 1 307 ? -115.393 -47.960 148.926 1.00 27.66 307 GLY A C 1
ATOM 2532 O O . GLY A 1 307 ? -116.533 -47.524 148.975 1.00 27.66 307 GLY A O 1
ATOM 2533 N N . ARG A 1 308 ? -114.521 -47.649 147.945 1.00 31.89 308 ARG A N 1
ATOM 2534 C CA . ARG A 1 308 ? -114.820 -47.171 146.565 1.00 31.89 308 ARG A CA 1
ATOM 2535 C C . ARG A 1 308 ? -115.346 -45.726 146.389 1.00 31.89 308 ARG A C 1
ATOM 2537 O O . ARG A 1 308 ? -116.056 -45.220 147.234 1.00 31.89 308 ARG A O 1
ATOM 2544 N N . SER A 1 309 ? -115.137 -45.019 145.264 1.00 32.56 309 SER A N 1
ATOM 2545 C CA . SER A 1 309 ? -114.157 -45.068 144.143 1.00 32.56 309 SER A CA 1
ATOM 2546 C C . SER A 1 309 ? -114.457 -43.908 143.152 1.00 32.56 309 SER A C 1
ATOM 2548 O O . SER A 1 309 ? -115.613 -43.512 143.064 1.00 32.56 309 SER A O 1
ATOM 2550 N N . LYS A 1 310 ? -113.492 -43.541 142.274 1.00 32.44 310 LYS A N 1
ATOM 2551 C CA . LYS A 1 310 ? -113.655 -42.713 141.033 1.00 32.44 310 LYS A CA 1
ATOM 2552 C C . LYS A 1 310 ? -113.912 -41.193 141.278 1.00 32.44 310 LYS A C 1
ATOM 2554 O O . LYS A 1 310 ? -114.273 -40.824 142.382 1.00 32.44 310 LYS A O 1
ATOM 2559 N N . SER A 1 311 ? -113.701 -40.259 140.326 1.00 30.78 311 SER A N 1
ATOM 2560 C CA . SER A 1 311 ? -113.327 -40.370 138.891 1.00 30.78 311 SER A CA 1
ATOM 2561 C C . SER A 1 311 ? -112.626 -39.111 138.315 1.00 30.78 311 SER A C 1
ATOM 2563 O O . SER A 1 311 ? -113.076 -38.016 138.631 1.00 30.78 311 SER A O 1
ATOM 2565 N N . SER A 1 312 ? -111.704 -39.304 137.348 1.00 33.66 312 SER A N 1
ATOM 2566 C CA . SER A 1 312 ? -111.275 -38.362 136.271 1.00 33.66 312 SER A CA 1
ATOM 2567 C C . SER A 1 312 ? -110.637 -37.001 136.637 1.00 33.66 312 SER A C 1
ATOM 2569 O O . SER A 1 312 ? -110.798 -36.519 137.748 1.00 33.66 312 SER A O 1
ATOM 2571 N N . CYS A 1 313 ? -109.864 -36.316 135.775 1.00 31.05 313 CYS A N 1
ATOM 2572 C CA . CYS A 1 313 ? -109.373 -36.572 134.397 1.00 31.05 313 CYS A CA 1
ATOM 2573 C C . CYS A 1 313 ? -107.816 -36.544 134.385 1.00 31.05 313 CYS A C 1
ATOM 2575 O O . CYS A 1 313 ? -107.223 -35.836 135.189 1.00 31.05 313 CYS A O 1
ATOM 2577 N N . HIS A 1 314 ? -107.108 -37.419 133.653 1.00 32.81 314 HIS A N 1
ATOM 2578 C CA . HIS A 1 314 ? -106.486 -37.202 132.318 1.00 32.81 314 HIS A CA 1
ATOM 2579 C C . HIS A 1 314 ? -105.583 -35.937 132.187 1.00 32.81 314 HIS A C 1
ATOM 2581 O O . HIS A 1 314 ? -105.983 -34.861 132.604 1.00 32.81 314 HIS A O 1
ATOM 2587 N N . THR A 1 315 ? -104.374 -35.968 131.591 1.00 30.05 315 THR A N 1
ATOM 2588 C CA . THR A 1 315 ? -103.806 -36.955 130.635 1.00 30.05 315 THR A CA 1
ATOM 2589 C C . THR A 1 315 ? -102.265 -37.096 130.728 1.00 30.05 315 THR A C 1
ATOM 2591 O O . THR A 1 315 ? -101.571 -36.219 131.227 1.00 30.05 315 THR A O 1
ATOM 2594 N N . PHE A 1 316 ? -101.752 -38.211 130.201 1.00 29.75 316 PHE A N 1
ATOM 2595 C CA . PHE A 1 316 ? -100.364 -38.723 130.122 1.00 29.75 316 PHE A CA 1
ATOM 2596 C C . PHE A 1 316 ? -100.250 -39.482 128.753 1.00 29.75 316 PHE A C 1
ATOM 2598 O O . PHE A 1 316 ? -101.294 -39.631 128.115 1.00 29.75 316 PHE A O 1
ATOM 2605 N N . PRO A 1 317 ? -99.143 -40.142 128.323 1.00 58.56 317 PRO A N 1
ATOM 2606 C CA . PRO A 1 317 ? -97.692 -39.901 128.482 1.00 58.56 317 PRO A CA 1
ATOM 2607 C C . PRO A 1 317 ? -96.827 -40.261 127.211 1.00 58.56 317 PRO A C 1
ATOM 2609 O O . PRO A 1 317 ? -97.344 -40.630 126.167 1.00 58.56 317 PRO A O 1
ATOM 2612 N N . HIS A 1 318 ? -95.489 -40.289 127.376 1.00 33.59 318 HIS A N 1
ATOM 2613 C CA . HIS A 1 318 ? -94.528 -41.310 126.864 1.00 33.59 318 HIS A CA 1
ATOM 2614 C C . HIS A 1 318 ? -94.093 -41.488 125.371 1.00 33.59 318 HIS A C 1
ATOM 2616 O O . HIS A 1 318 ? -94.806 -42.045 124.550 1.00 33.59 318 HIS A O 1
ATOM 2622 N N . ASN A 1 319 ? -92.760 -41.360 125.195 1.00 34.03 319 ASN A N 1
ATOM 2623 C CA . ASN A 1 319 ? -91.793 -42.381 124.697 1.00 34.03 319 ASN A CA 1
ATOM 2624 C C . ASN A 1 319 ? -91.478 -42.636 123.193 1.00 34.03 319 ASN A C 1
ATOM 2626 O O . ASN A 1 319 ? -92.335 -42.666 122.325 1.00 34.03 319 ASN A O 1
ATOM 2630 N N . ARG A 1 320 ? -90.205 -43.063 123.011 1.00 32.91 320 ARG A N 1
ATOM 2631 C CA . ARG A 1 320 ? -89.604 -43.975 121.995 1.00 32.91 320 ARG A CA 1
ATOM 2632 C C . ARG A 1 320 ? -89.348 -43.514 120.538 1.00 32.91 320 ARG A C 1
ATOM 2634 O O . ARG A 1 320 ? -90.213 -43.553 119.681 1.00 32.91 320 ARG A O 1
ATOM 2641 N N . SER A 1 321 ? -88.056 -43.294 120.255 1.00 35.94 321 SER A N 1
ATOM 2642 C CA . SER A 1 321 ? -87.230 -43.960 119.212 1.00 35.94 321 SER A CA 1
ATOM 2643 C C . SER A 1 321 ? -87.891 -44.628 117.980 1.00 35.94 321 SER A C 1
ATOM 2645 O O . SER A 1 321 ? -88.599 -45.616 118.165 1.00 35.94 321 SER A O 1
ATOM 2647 N N . SER A 1 322 ? -87.442 -44.297 116.751 1.00 33.62 322 SER A N 1
ATOM 2648 C CA . SER A 1 322 ? -86.671 -45.225 115.875 1.00 33.62 322 SER A CA 1
ATOM 2649 C C . SER A 1 322 ? -86.292 -44.661 114.477 1.00 33.62 322 SER A C 1
ATOM 2651 O O . SER A 1 322 ? -86.999 -43.862 113.881 1.00 33.62 322 SER A O 1
ATOM 2653 N N . ILE A 1 323 ? -85.170 -45.181 113.974 1.00 41.91 323 ILE A N 1
ATOM 2654 C CA . ILE A 1 323 ? -84.525 -45.200 112.643 1.00 41.91 323 ILE A CA 1
ATOM 2655 C C . ILE A 1 323 ? -85.455 -45.249 111.391 1.00 41.91 323 ILE A C 1
ATOM 2657 O O . ILE A 1 323 ? -86.220 -46.206 111.276 1.00 41.91 323 ILE A O 1
ATOM 2661 N N . ARG A 1 324 ? -85.238 -44.374 110.374 1.00 32.94 324 ARG A N 1
ATOM 2662 C CA . ARG A 1 324 ? -84.918 -44.710 108.940 1.00 32.94 324 ARG A CA 1
ATOM 2663 C C . ARG A 1 324 ? -84.747 -43.475 108.012 1.00 32.94 324 ARG A C 1
ATOM 2665 O O . ARG A 1 324 ? -85.178 -42.386 108.364 1.00 32.94 324 ARG A O 1
ATOM 2672 N N . GLY A 1 325 ? -84.112 -43.668 106.840 1.00 36.56 325 GLY A N 1
ATOM 2673 C CA . GLY A 1 325 ? -84.176 -42.784 105.642 1.00 36.56 325 GLY A CA 1
ATOM 2674 C C . GLY A 1 325 ? -85.237 -43.275 104.622 1.00 36.56 325 GLY A C 1
ATOM 2675 O O . GLY A 1 325 ? -86.093 -44.044 105.071 1.00 36.56 325 GLY A O 1
ATOM 2676 N N . PRO A 1 326 ? -85.190 -42.963 103.294 1.00 51.78 326 PRO A N 1
ATOM 2677 C CA . PRO A 1 326 ? -84.030 -42.476 102.508 1.00 51.78 326 PRO A CA 1
ATOM 2678 C C . PRO A 1 326 ? -84.306 -41.459 101.338 1.00 51.78 326 PRO A C 1
ATOM 2680 O O . PRO A 1 326 ? -85.439 -41.075 101.086 1.00 51.78 326 PRO A O 1
ATOM 2683 N N . ASP A 1 327 ? -83.227 -41.083 100.627 1.00 34.97 327 ASP A N 1
ATOM 2684 C CA . ASP A 1 327 ? -83.029 -40.849 99.165 1.00 34.97 327 ASP A CA 1
ATOM 2685 C C . ASP A 1 327 ? -83.842 -39.894 98.225 1.00 34.97 327 ASP A C 1
ATOM 2687 O O . ASP A 1 327 ? -85.055 -39.975 98.070 1.00 34.97 327 ASP A O 1
ATOM 2691 N N . HIS A 1 328 ? -83.036 -39.182 97.400 1.00 38.84 328 HIS A N 1
ATOM 2692 C CA . HIS A 1 328 ? -83.140 -38.905 95.937 1.00 38.84 328 HIS A CA 1
ATOM 2693 C C . HIS A 1 328 ? -83.838 -37.662 95.300 1.00 38.84 328 HIS A C 1
ATOM 2695 O O . HIS A 1 328 ? -84.912 -37.213 95.679 1.00 38.84 328 HIS A O 1
ATOM 2701 N N . SER A 1 329 ? -83.227 -37.261 94.160 1.00 33.22 329 SER A N 1
ATOM 2702 C CA . SER A 1 329 ? -83.688 -36.430 93.012 1.00 33.22 329 SER A CA 1
ATOM 2703 C C . SER A 1 329 ? -83.586 -34.880 93.037 1.00 33.22 329 SER A C 1
ATOM 2705 O O . SER A 1 329 ? -83.747 -34.233 94.064 1.00 33.22 329 SER A O 1
ATOM 2707 N N . GLY A 1 330 ? -83.272 -34.306 91.857 1.00 30.80 330 GLY A N 1
ATOM 2708 C CA . GLY A 1 330 ? -83.410 -32.877 91.472 1.00 30.80 330 GLY A CA 1
ATOM 2709 C C . GLY A 1 330 ? -84.556 -32.711 90.443 1.00 30.80 330 GLY A C 1
ATOM 2710 O O . GLY A 1 330 ? -85.488 -33.507 90.550 1.00 30.80 330 GLY A O 1
ATOM 2711 N N . PRO A 1 331 ? -84.509 -31.832 89.399 1.00 51.88 331 PRO A N 1
ATOM 2712 C CA . PRO A 1 331 ? -83.402 -30.959 88.936 1.00 51.88 331 PRO A CA 1
ATOM 2713 C C . PRO A 1 331 ? -83.807 -29.553 88.348 1.00 51.88 331 PRO A C 1
ATOM 2715 O O . PRO A 1 331 ? -84.977 -29.201 88.316 1.00 51.88 331 PRO A O 1
ATOM 2718 N N . LEU A 1 332 ? -82.821 -28.838 87.758 1.00 34.84 332 LEU A N 1
ATOM 2719 C CA . LEU A 1 332 ? -82.889 -28.022 86.505 1.00 34.84 332 LEU A CA 1
ATOM 2720 C C . LEU A 1 332 ? -83.469 -26.564 86.452 1.00 34.84 332 LEU A C 1
ATOM 2722 O O . LEU A 1 332 ? -84.591 -26.313 86.863 1.00 34.84 332 LEU A O 1
ATOM 2726 N N . GLN A 1 333 ? -82.721 -25.683 85.740 1.00 37.88 333 GLN A N 1
ATOM 2727 C CA . GLN A 1 333 ? -83.107 -24.414 85.040 1.00 37.88 333 GLN A CA 1
ATOM 2728 C C . GLN A 1 333 ? -83.536 -23.164 85.868 1.00 37.88 333 GLN A C 1
ATOM 2730 O O . GLN A 1 333 ? -83.896 -23.287 87.030 1.00 37.88 333 GLN A O 1
ATOM 2735 N N . ASP A 1 334 ? -83.445 -21.910 85.369 1.00 33.53 334 ASP A N 1
ATOM 2736 C CA . ASP A 1 334 ? -83.062 -21.387 84.029 1.00 33.53 334 ASP A CA 1
ATOM 2737 C C . ASP A 1 334 ? -82.274 -20.039 84.067 1.00 33.53 334 ASP A C 1
ATOM 2739 O O . ASP A 1 334 ? -82.455 -19.254 84.991 1.00 33.53 334 ASP A O 1
ATOM 2743 N N . GLY A 1 335 ? -81.492 -19.763 83.005 1.00 33.78 335 GLY A N 1
ATOM 2744 C CA . GLY A 1 335 ? -81.146 -18.438 82.435 1.00 33.78 335 GLY A CA 1
ATOM 2745 C C . GLY A 1 335 ? -80.318 -17.395 83.226 1.00 33.78 335 GLY A C 1
ATOM 2746 O O . GLY A 1 335 ? -80.423 -17.284 84.435 1.00 33.78 335 GLY A O 1
ATOM 2747 N N . THR A 1 336 ? -79.506 -16.491 82.643 1.00 37.12 336 THR A N 1
ATOM 2748 C CA . THR A 1 336 ? -78.872 -16.265 81.305 1.00 37.12 336 THR A CA 1
ATOM 2749 C C . THR A 1 336 ? -77.662 -15.280 81.533 1.00 37.12 336 THR A C 1
ATOM 2751 O O . THR A 1 336 ? -77.409 -14.965 82.690 1.00 37.12 336 THR A O 1
ATOM 2754 N N . LYS A 1 337 ? -76.847 -14.699 80.617 1.00 36.62 337 LYS A N 1
ATOM 2755 C CA . LYS A 1 337 ? -76.716 -14.608 79.135 1.00 36.62 337 LYS A CA 1
ATOM 2756 C C . LYS A 1 337 ? -75.322 -14.016 78.747 1.00 36.62 337 LYS A C 1
ATOM 2758 O O . LYS A 1 337 ? -74.649 -13.474 79.614 1.00 36.62 337 LYS A O 1
ATOM 2763 N N . ARG A 1 338 ? -75.023 -13.968 77.434 1.00 33.38 338 ARG A N 1
ATOM 2764 C CA . ARG A 1 338 ? -73.949 -13.236 76.693 1.00 33.38 338 ARG A CA 1
ATOM 2765 C C . ARG A 1 338 ? -72.502 -13.786 76.667 1.00 33.38 338 ARG A C 1
ATOM 2767 O O . ARG A 1 338 ? -71.781 -13.694 77.648 1.00 33.38 338 ARG A O 1
ATOM 2774 N N . ASP A 1 339 ? -72.122 -14.281 75.480 1.00 37.56 339 ASP A N 1
ATOM 2775 C CA . ASP A 1 339 ? -71.074 -13.781 74.548 1.00 37.56 339 ASP A CA 1
ATOM 2776 C C . ASP A 1 339 ? -69.685 -13.384 75.124 1.00 37.56 339 ASP A C 1
ATOM 2778 O O . ASP A 1 339 ? -69.601 -12.603 76.063 1.00 37.56 339 ASP A O 1
ATOM 2782 N N . PHE A 1 340 ? -68.526 -13.798 74.583 1.00 37.31 340 PHE A N 1
ATOM 2783 C CA . PHE A 1 340 ? -68.146 -14.091 73.184 1.00 37.31 340 PHE A CA 1
ATOM 2784 C C . PHE A 1 340 ? -67.099 -15.225 73.065 1.00 37.31 340 PHE A C 1
ATOM 2786 O O . PHE A 1 340 ? -66.363 -15.489 74.010 1.00 37.31 340 PHE A O 1
ATOM 2793 N N . ASN A 1 341 ? -66.949 -15.813 71.866 1.00 34.88 341 ASN A N 1
ATOM 2794 C CA . ASN A 1 341 ? -65.881 -16.769 71.526 1.00 34.88 341 ASN A CA 1
ATOM 2795 C C . ASN A 1 341 ? -65.133 -16.374 70.238 1.00 34.88 341 ASN A C 1
ATOM 2797 O O . ASN A 1 341 ? -65.758 -16.173 69.199 1.00 34.88 341 ASN A O 1
ATOM 2801 N N . THR A 1 342 ? -63.797 -16.400 70.280 1.00 39.31 342 THR A N 1
ATOM 2802 C CA . THR A 1 342 ? -62.925 -16.502 69.091 1.00 39.31 342 THR A CA 1
ATOM 2803 C C . THR A 1 342 ? -61.734 -17.390 69.439 1.00 39.31 342 THR A C 1
ATOM 2805 O O . THR A 1 342 ? -61.029 -17.123 70.409 1.00 39.31 342 THR A O 1
ATOM 2808 N N . GLN A 1 343 ? -61.536 -18.468 68.681 1.00 37.00 343 GLN A N 1
ATOM 2809 C CA . GLN A 1 343 ? -60.632 -19.568 69.026 1.00 37.00 343 GLN A CA 1
ATOM 2810 C C . GLN A 1 343 ? -59.339 -19.504 68.200 1.00 37.00 343 GLN A C 1
ATOM 2812 O O . GLN A 1 343 ? -59.384 -19.391 66.978 1.00 37.00 343 GLN A O 1
ATOM 2817 N N . LEU A 1 344 ? -58.187 -19.602 68.871 1.00 37.09 344 LEU A N 1
ATOM 2818 C CA . LEU A 1 344 ? -56.857 -19.672 68.256 1.00 37.09 344 LEU A CA 1
ATOM 2819 C C . LEU A 1 344 ? -56.241 -21.052 68.510 1.00 37.09 344 LEU A C 1
ATOM 2821 O O . LEU A 1 344 ? -55.818 -21.342 69.628 1.00 37.09 344 LEU A O 1
ATOM 2825 N N . GLU A 1 345 ? -56.149 -21.884 67.471 1.00 38.41 345 GLU A N 1
ATOM 2826 C CA . GLU A 1 345 ? -55.375 -23.130 67.512 1.00 38.41 345 GLU A CA 1
ATOM 2827 C C . GLU A 1 345 ? -53.987 -22.970 66.874 1.00 38.41 345 GLU A C 1
ATOM 2829 O O . GLU A 1 345 ? -53.785 -22.203 65.932 1.00 38.41 345 GLU A O 1
ATOM 2834 N N . ARG A 1 346 ? -53.013 -23.720 67.402 1.00 48.09 346 ARG A N 1
ATOM 2835 C CA . ARG A 1 346 ? -51.624 -23.768 66.920 1.00 48.09 346 ARG A CA 1
ATOM 2836 C C . ARG A 1 346 ? -51.397 -24.953 65.975 1.00 48.09 346 ARG A C 1
ATOM 2838 O O . ARG A 1 346 ? -51.674 -26.086 66.370 1.00 48.09 346 ARG A O 1
ATOM 2845 N N . PRO A 1 347 ? -50.693 -24.747 64.854 1.00 50.22 347 PRO A N 1
ATOM 2846 C CA . PRO A 1 347 ? -49.853 -25.780 64.251 1.00 50.22 347 PRO A CA 1
ATOM 2847 C C . PRO A 1 347 ? -48.442 -25.816 64.868 1.00 50.22 347 PRO A C 1
ATOM 2849 O O . PRO A 1 347 ? -47.993 -24.873 65.521 1.00 50.22 347 PRO A O 1
ATOM 2852 N N . LYS A 1 348 ? -47.757 -26.948 64.686 1.00 39.25 348 LYS A N 1
ATOM 2853 C CA . LYS A 1 348 ? -46.475 -27.302 65.322 1.00 39.25 348 LYS A CA 1
ATOM 2854 C C . LYS A 1 348 ? -45.272 -26.830 64.491 1.00 39.25 348 LYS A C 1
ATOM 2856 O O . LYS A 1 348 ? -45.389 -26.632 63.287 1.00 39.25 348 LYS A O 1
ATOM 2861 N N . THR A 1 349 ? -44.110 -26.707 65.129 1.00 38.50 349 THR A N 1
ATOM 2862 C CA . THR A 1 349 ? -42.810 -26.498 64.472 1.00 38.50 349 THR A CA 1
ATOM 2863 C C . THR A 1 349 ? -42.201 -27.812 63.972 1.00 38.50 349 THR A C 1
ATOM 2865 O O . THR A 1 349 ? -42.230 -28.815 64.683 1.00 38.50 349 THR A O 1
ATOM 2868 N N . GLU A 1 350 ? -41.561 -27.780 62.799 1.00 40.41 350 GLU A N 1
ATOM 2869 C CA . GLU A 1 350 ? -40.631 -28.824 62.338 1.00 40.41 350 GLU A CA 1
ATOM 2870 C C . GLU A 1 350 ? -39.175 -28.311 62.330 1.00 40.41 350 GLU A C 1
ATOM 2872 O O . GLU A 1 350 ? -38.949 -27.133 62.039 1.00 40.41 350 GLU A O 1
ATOM 2877 N N . PRO A 1 351 ? -38.172 -29.160 62.632 1.00 50.44 351 PRO A N 1
ATOM 2878 C CA . PRO A 1 351 ? -36.757 -28.804 62.550 1.00 50.44 351 PRO A CA 1
ATOM 2879 C C . PRO A 1 351 ? -36.083 -29.311 61.260 1.00 50.44 351 PRO A C 1
ATOM 2881 O O . PRO A 1 351 ? -36.209 -30.478 60.890 1.00 50.44 351 PRO A O 1
ATOM 2884 N N . LEU A 1 352 ? -35.256 -28.470 60.628 1.00 38.69 352 LEU A N 1
ATOM 2885 C CA . LEU A 1 352 ? -34.352 -28.906 59.555 1.00 38.69 352 LEU A CA 1
ATOM 2886 C C . LEU A 1 352 ? -33.305 -29.913 60.070 1.00 38.69 352 LEU A C 1
ATOM 2888 O O . LEU A 1 352 ? -32.807 -29.805 61.193 1.00 38.69 352 LEU A O 1
ATOM 2892 N N . ARG A 1 353 ? -32.854 -30.811 59.184 1.00 40.28 353 ARG A N 1
ATOM 2893 C CA . ARG A 1 353 ? -31.573 -31.523 59.316 1.00 40.28 353 ARG A CA 1
ATOM 2894 C C . ARG A 1 353 ? -30.731 -31.376 58.049 1.00 40.28 353 ARG A C 1
ATOM 2896 O O . ARG A 1 353 ? -31.228 -31.531 56.942 1.00 40.28 353 ARG A O 1
ATOM 2903 N N . LEU A 1 354 ? -29.437 -31.131 58.246 1.00 42.75 354 LEU A N 1
ATOM 2904 C CA . LEU A 1 354 ? -28.393 -31.141 57.218 1.00 42.75 354 LEU A CA 1
ATOM 2905 C C . LEU A 1 354 ? -27.440 -32.318 57.467 1.00 42.75 354 LEU A C 1
ATOM 2907 O O . LEU A 1 354 ? -27.045 -32.522 58.616 1.00 42.75 354 LEU A O 1
ATOM 2911 N N . ARG A 1 355 ? -27.026 -33.017 56.399 1.00 37.06 355 ARG A N 1
ATOM 2912 C CA . ARG A 1 355 ? -25.685 -33.614 56.161 1.00 37.06 355 ARG A CA 1
ATOM 2913 C C . ARG A 1 355 ? -25.687 -34.316 54.788 1.00 37.06 355 ARG A C 1
ATOM 2915 O O . ARG A 1 355 ? -26.589 -35.094 54.523 1.00 37.06 355 ARG A O 1
ATOM 2922 N N . ILE A 1 356 ? -24.909 -33.834 53.813 1.00 38.03 356 ILE A N 1
ATOM 2923 C CA . ILE A 1 356 ? -23.493 -34.156 53.496 1.00 38.03 356 ILE A CA 1
ATOM 2924 C C . ILE A 1 356 ? -23.350 -35.392 52.575 1.00 38.03 356 ILE A C 1
ATOM 2926 O O . ILE A 1 356 ? -23.565 -36.515 53.006 1.00 38.03 356 ILE A O 1
ATOM 2930 N N . LEU A 1 357 ? -22.964 -35.103 51.320 1.00 37.78 357 LEU A N 1
ATOM 2931 C CA . LEU A 1 357 ? -22.044 -35.816 50.404 1.00 37.78 357 LEU A CA 1
ATOM 2932 C C . LEU A 1 357 ? -21.877 -37.350 50.504 1.00 37.78 357 LEU A C 1
ATOM 2934 O O . LEU A 1 357 ? -21.341 -37.838 51.496 1.00 37.78 357 LEU A O 1
ATOM 2938 N N . ASN A 1 358 ? -22.044 -38.059 49.372 1.00 31.41 358 ASN A N 1
ATOM 2939 C CA . ASN A 1 358 ? -20.900 -38.374 48.485 1.00 31.41 358 ASN A CA 1
ATOM 2940 C C . ASN A 1 358 ? -21.285 -39.026 47.127 1.00 31.41 358 ASN A C 1
ATOM 2942 O O . ASN A 1 358 ? -22.302 -39.701 47.047 1.00 31.41 358 ASN A O 1
ATOM 2946 N N . THR A 1 359 ? -20.448 -38.759 46.105 1.00 37.06 359 THR A N 1
ATOM 2947 C CA . THR A 1 359 ? -20.000 -39.583 44.935 1.00 37.06 359 THR A CA 1
ATOM 2948 C C . THR A 1 359 ? -20.929 -40.672 44.342 1.00 37.06 359 THR A C 1
ATOM 2950 O O . THR A 1 359 ? -21.445 -41.501 45.074 1.00 37.06 359 THR A O 1
ATOM 2953 N N . GLU A 1 360 ? -21.112 -40.813 43.019 1.00 33.56 360 GLU A N 1
ATOM 2954 C CA . GLU A 1 360 ? -20.093 -41.152 41.992 1.00 33.56 360 GLU A CA 1
ATOM 2955 C C . GLU A 1 360 ? -20.540 -40.811 40.535 1.00 33.56 360 GLU A C 1
ATOM 2957 O O . GLU A 1 360 ? -21.682 -40.428 40.317 1.00 33.56 360 GLU A O 1
ATOM 2962 N N . THR A 1 361 ? -19.601 -40.934 39.574 1.00 38.25 361 THR A N 1
ATOM 2963 C CA . THR A 1 361 ? -19.697 -41.143 38.092 1.00 38.25 361 THR A CA 1
ATOM 2964 C C . THR A 1 361 ? -21.021 -40.856 37.337 1.00 38.25 361 THR A C 1
ATOM 2966 O O . THR A 1 361 ? -22.079 -41.328 37.729 1.00 38.25 361 THR A O 1
ATOM 2969 N N . LEU A 1 362 ? -21.049 -40.225 36.150 1.00 36.22 362 LEU A N 1
ATOM 2970 C CA . LEU A 1 362 ? -20.129 -40.318 34.994 1.00 36.22 362 LEU A CA 1
ATOM 2971 C C . LEU A 1 362 ? -19.937 -38.961 34.261 1.00 36.22 362 LEU A C 1
ATOM 2973 O O . LEU A 1 362 ? -20.788 -38.079 34.337 1.00 36.22 362 LEU A O 1
ATOM 2977 N N . LEU A 1 363 ? -18.842 -38.835 33.499 1.00 45.31 363 LEU A N 1
ATOM 2978 C CA . LEU A 1 363 ? -18.560 -37.762 32.520 1.00 45.31 363 LEU A CA 1
ATOM 2979 C C . LEU A 1 363 ? -18.547 -38.353 31.080 1.00 45.31 363 LEU A C 1
ATOM 2981 O O . LEU A 1 363 ? -18.549 -39.578 30.957 1.00 45.31 363 LEU A O 1
ATOM 2985 N N . PRO A 1 364 ? -18.605 -37.533 30.008 1.00 48.47 364 PRO A N 1
ATOM 2986 C CA . PRO A 1 364 ? -19.028 -37.977 28.673 1.00 48.47 364 PRO A CA 1
ATOM 2987 C C . PRO A 1 364 ? -17.892 -38.416 27.735 1.00 48.47 364 PRO A C 1
ATOM 2989 O O . PRO A 1 364 ? -16.726 -38.075 27.938 1.00 48.47 364 PRO A O 1
ATOM 2992 N N . ASP A 1 365 ? -18.276 -39.088 26.647 1.00 31.61 365 ASP A N 1
ATOM 2993 C CA . ASP A 1 365 ? -17.396 -39.420 25.523 1.00 31.61 365 ASP A CA 1
ATOM 2994 C C . ASP A 1 365 ? -16.993 -38.198 24.675 1.00 31.61 365 ASP A C 1
ATOM 2996 O O . ASP A 1 365 ? -17.749 -37.240 24.493 1.00 31.61 365 ASP A O 1
ATOM 3000 N N . LEU A 1 366 ? -15.782 -38.280 24.116 1.00 43.44 366 LEU A N 1
ATOM 3001 C CA . LEU A 1 366 ? -15.219 -37.365 23.116 1.00 43.44 366 LEU A CA 1
ATOM 3002 C C . LEU A 1 366 ? -15.484 -37.896 21.686 1.00 43.44 366 LEU A C 1
ATOM 3004 O O . LEU A 1 366 ? -15.823 -39.066 21.508 1.00 43.44 366 LEU A O 1
ATOM 3008 N N . PRO A 1 367 ? -15.320 -37.056 20.648 1.00 48.50 367 PRO A N 1
ATOM 3009 C CA . PRO A 1 367 ? -14.016 -36.972 19.966 1.00 48.50 367 PRO A CA 1
ATOM 3010 C C . PRO A 1 367 ? -13.448 -35.541 20.040 1.00 48.50 367 PRO A C 1
ATOM 3012 O O . PRO A 1 367 ? -14.197 -34.572 20.026 1.00 48.50 367 PRO A O 1
ATOM 3015 N N . VAL A 1 368 ? -12.148 -35.306 20.238 1.00 42.38 368 VAL A N 1
ATOM 3016 C CA . VAL A 1 368 ? -10.995 -35.746 19.421 1.00 42.38 368 VAL A CA 1
ATOM 3017 C C . VAL A 1 368 ? -11.043 -35.181 17.995 1.00 42.38 368 VAL A C 1
ATOM 3019 O O . VAL A 1 368 ? -11.334 -35.891 17.045 1.00 42.38 368 VAL A O 1
ATOM 3022 N N . GLU A 1 369 ? -10.671 -33.906 17.866 1.00 32.81 369 GLU A N 1
ATOM 3023 C CA . GLU A 1 369 ? -9.519 -33.495 17.048 1.00 32.81 369 GLU A CA 1
ATOM 3024 C C . GLU A 1 369 ? -8.822 -32.298 17.719 1.00 32.81 369 GLU A C 1
ATOM 3026 O O . GLU A 1 369 ? -9.470 -31.462 18.349 1.00 32.81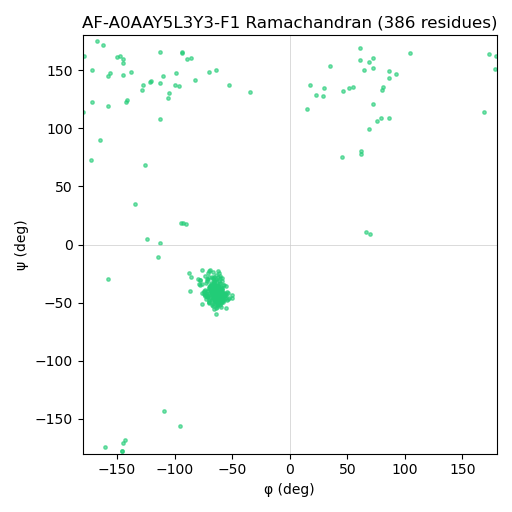 369 GLU A O 1
ATOM 3031 N N . GLY A 1 370 ? -7.494 -32.204 17.599 1.00 36.84 370 GLY A N 1
ATOM 3032 C CA . GLY A 1 370 ? -6.753 -31.034 18.075 1.00 36.84 370 GLY A CA 1
ATOM 3033 C C . GLY A 1 370 ? -5.238 -31.220 18.111 1.00 36.84 370 GLY A C 1
ATOM 3034 O O . GLY A 1 370 ? -4.737 -31.998 18.918 1.00 36.84 370 GLY A O 1
ATOM 3035 N N . SER A 1 371 ? -4.509 -30.472 17.268 1.00 45.97 371 SER A N 1
ATOM 3036 C CA . SER A 1 371 ? -3.057 -30.209 17.384 1.00 45.97 371 SER A CA 1
ATOM 3037 C C . SER A 1 371 ? -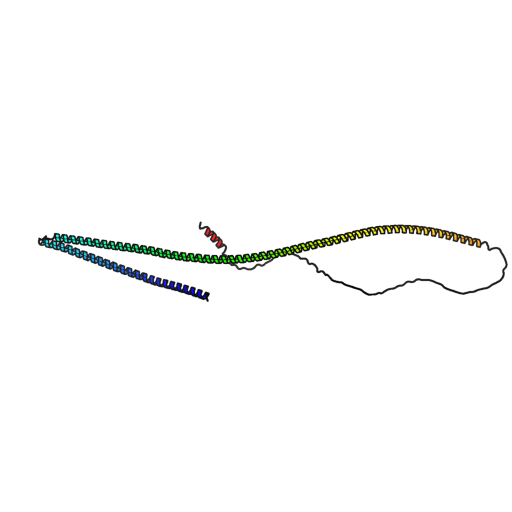2.545 -29.170 16.362 1.00 45.97 371 SER A C 1
ATOM 3039 O O . SER A 1 371 ? -1.815 -29.529 15.450 1.00 45.97 371 SER A O 1
ATOM 3041 N N . THR A 1 372 ? -2.858 -27.877 16.534 1.00 48.31 372 THR A N 1
ATOM 3042 C CA . THR A 1 372 ? -2.045 -26.746 16.002 1.00 48.31 372 THR A CA 1
ATOM 3043 C C . THR A 1 372 ? -2.434 -25.422 16.675 1.00 48.31 372 THR A C 1
ATOM 3045 O O . THR A 1 372 ? -3.306 -24.704 16.192 1.00 48.31 372 THR A O 1
ATOM 3048 N N . SER A 1 373 ? -1.781 -25.072 17.784 1.00 50.06 373 SER A N 1
ATOM 3049 C CA . SER A 1 373 ? -1.888 -23.725 18.388 1.00 50.06 373 SER A CA 1
ATOM 3050 C C . SER A 1 373 ? -0.703 -23.363 19.292 1.00 50.06 373 SER A C 1
ATOM 3052 O O . SER A 1 373 ? -0.319 -22.199 19.354 1.00 50.06 373 SER A O 1
ATOM 3054 N N . SER A 1 374 ? -0.060 -24.348 19.927 1.00 50.06 374 SER A N 1
ATOM 3055 C CA . SER A 1 374 ? 1.172 -24.156 20.708 1.00 50.06 374 SER A CA 1
ATOM 3056 C C . SER A 1 374 ? 2.437 -23.983 19.851 1.00 50.06 374 SER A C 1
ATOM 3058 O O . SER A 1 374 ? 3.312 -23.207 20.227 1.00 50.06 374 SER A O 1
ATOM 3060 N N . SER A 1 375 ? 2.532 -24.646 18.692 1.00 49.38 375 SER A N 1
ATOM 3061 C CA . SER A 1 375 ? 3.716 -24.616 17.809 1.00 49.38 375 SER A CA 1
ATOM 3062 C C . SER A 1 375 ? 3.986 -23.242 17.182 1.00 49.38 375 SER A C 1
ATOM 3064 O O . SER A 1 375 ? 5.104 -22.730 17.248 1.00 49.38 375 SER A O 1
ATOM 3066 N N . LEU A 1 376 ? 2.943 -22.599 16.648 1.00 52.84 376 LEU A N 1
ATOM 3067 C CA . LEU A 1 376 ? 3.041 -21.309 15.949 1.00 52.84 376 LEU A CA 1
ATOM 3068 C C . LEU A 1 376 ? 3.587 -20.177 16.841 1.00 52.84 376 LEU A C 1
ATOM 3070 O O . LEU A 1 376 ? 4.207 -19.232 16.350 1.00 52.84 376 LEU A O 1
ATOM 3074 N N . LEU A 1 377 ? 3.383 -20.275 18.158 1.00 51.31 377 LEU A N 1
ATOM 3075 C CA . LEU A 1 377 ? 3.858 -19.291 19.134 1.00 51.31 377 LEU A CA 1
ATOM 3076 C C . LEU A 1 377 ? 5.362 -19.452 19.433 1.00 51.31 377 LEU A C 1
ATOM 3078 O O . LEU A 1 377 ? 6.050 -18.460 19.683 1.00 51.31 377 LEU A O 1
ATOM 3082 N N . THR A 1 378 ? 5.898 -20.674 19.343 1.00 57.00 378 THR A N 1
ATOM 3083 C CA . THR A 1 378 ? 7.346 -20.939 19.419 1.00 57.00 378 THR A CA 1
ATOM 3084 C C . THR A 1 378 ? 8.093 -20.532 18.148 1.00 57.00 378 THR A C 1
ATOM 3086 O O . THR A 1 378 ? 9.156 -19.914 18.250 1.00 57.00 378 THR A O 1
ATOM 3089 N N . ASP A 1 379 ? 7.535 -20.783 16.960 1.00 52.91 379 ASP A N 1
ATOM 3090 C CA . ASP A 1 379 ? 8.202 -20.476 15.682 1.00 52.91 379 ASP A CA 1
ATOM 3091 C C . ASP A 1 379 ? 8.426 -18.963 15.496 1.00 52.91 379 ASP A C 1
ATOM 3093 O O . ASP A 1 379 ? 9.512 -18.515 15.108 1.00 52.91 379 ASP A O 1
ATOM 3097 N N . LEU A 1 380 ? 7.439 -18.146 15.885 1.00 54.41 380 LEU A N 1
ATOM 3098 C CA . LEU A 1 380 ? 7.545 -16.682 15.874 1.00 54.41 380 LEU A CA 1
ATOM 3099 C C . LEU A 1 380 ? 8.577 -16.131 16.878 1.00 54.41 380 LEU A C 1
ATOM 3101 O O . LEU A 1 380 ? 9.112 -15.040 16.661 1.00 54.41 380 LEU A O 1
ATOM 3105 N N . GLN A 1 381 ? 8.913 -16.867 17.946 1.00 57.12 381 GLN A N 1
ATOM 3106 C CA . GLN A 1 381 ? 10.019 -16.493 18.837 1.00 57.12 381 GLN A CA 1
ATOM 3107 C C . GLN A 1 381 ? 11.398 -16.871 18.277 1.00 57.12 381 GLN A C 1
ATOM 3109 O O . GLN A 1 381 ? 12.368 -16.163 18.557 1.00 57.12 381 GLN A O 1
ATOM 3114 N N . GLN A 1 382 ? 11.509 -17.934 17.472 1.00 55.91 382 GLN A N 1
ATOM 3115 C CA . GLN A 1 382 ? 12.776 -18.296 16.824 1.00 55.91 382 GLN A CA 1
ATOM 3116 C C . GLN A 1 382 ? 13.121 -17.334 15.676 1.00 55.91 382 GLN A C 1
ATOM 3118 O O . GLN A 1 382 ? 14.238 -16.818 15.622 1.00 55.91 382 GLN A O 1
ATOM 3123 N N . LEU A 1 383 ? 12.147 -16.981 14.827 1.00 56.94 383 LEU A N 1
ATOM 3124 C CA . LEU A 1 383 ? 12.341 -16.013 13.734 1.00 56.94 383 LEU A CA 1
ATOM 3125 C C . LEU A 1 383 ? 12.804 -14.622 14.209 1.00 56.94 383 LEU A C 1
ATOM 3127 O O . LEU A 1 383 ? 13.532 -13.937 13.488 1.00 56.94 383 LEU A O 1
ATOM 3131 N N . ARG A 1 384 ? 12.441 -14.218 15.436 1.00 57.88 384 ARG A N 1
ATOM 3132 C CA . ARG A 1 384 ? 12.898 -12.961 16.054 1.00 57.88 384 ARG A CA 1
ATOM 3133 C C . ARG A 1 384 ? 14.347 -13.015 16.567 1.00 57.88 384 ARG A C 1
ATOM 3135 O O . ARG A 1 384 ? 14.954 -11.959 16.701 1.00 57.88 384 ARG A O 1
ATOM 3142 N N . ARG A 1 385 ? 14.910 -14.199 16.845 1.00 58.66 385 ARG A N 1
ATOM 3143 C CA . ARG A 1 385 ? 16.311 -14.352 17.296 1.00 58.66 385 ARG A CA 1
ATOM 3144 C C . ARG A 1 385 ? 17.324 -14.466 16.156 1.00 58.66 385 ARG A C 1
ATOM 3146 O O . ARG A 1 385 ? 18.468 -14.088 16.353 1.00 58.66 385 ARG A O 1
ATOM 3153 N N . ASN A 1 386 ? 16.910 -14.918 14.973 1.00 56.03 386 ASN A N 1
ATOM 3154 C CA . ASN A 1 386 ? 17.809 -15.131 13.828 1.00 56.03 386 ASN A CA 1
ATOM 3155 C C . ASN A 1 386 ? 17.960 -13.891 12.913 1.00 56.03 386 ASN A C 1
ATOM 3157 O O . ASN A 1 386 ? 18.351 -14.028 11.758 1.00 56.03 386 ASN A O 1
ATOM 3161 N N . ASN A 1 387 ? 17.602 -12.697 13.402 1.00 50.66 387 ASN A N 1
ATOM 3162 C CA . ASN A 1 387 ? 17.673 -11.418 12.676 1.00 50.66 387 ASN A CA 1
ATOM 3163 C C . ASN A 1 387 ? 18.290 -10.297 13.547 1.00 50.66 387 ASN A C 1
ATOM 3165 O O . ASN A 1 387 ? 17.879 -9.138 13.471 1.00 50.66 387 ASN A O 1
ATOM 3169 N N . GLN A 1 388 ? 19.255 -10.668 14.395 1.00 48.03 388 GLN A N 1
ATOM 3170 C CA . GLN A 1 388 ? 20.199 -9.788 15.095 1.00 48.03 388 GLN A CA 1
ATOM 3171 C C . GLN A 1 388 ? 21.622 -10.297 14.846 1.00 48.03 388 GLN A C 1
ATOM 3173 O O . GLN A 1 388 ? 22.523 -9.435 14.792 1.00 48.03 388 GLN A O 1
#

Secondary structure (DSSP, 8-state):
-HHHHHHHHHHHHHHHHHHHHHHHHHHHHHHHHHHHHHHHHHHHHHHHHHHHHHHHHHHHHHHHHHHHHHHHHHHHHHHHHHHHTT--TTHHHHHHHHHHHHHHHHHHHHHHHHHHHHHHHHHHHHHHHHHHHHHHHHHHHHHHHHHHHHHHHHHHHHHHHHHHHHHHHHHHHHHHHHHHHHHHHHHHHHHHHHHHHHHHHHHHHHHHHHHHHHHHHHHHHHHHHHHHHHHHHHHHHHHHHHHHHHHHHHHHHHHHHHHHHHHHHHHHHHHHHHHHHHHHHHHHHHHHGGGS--S-------------------------------------------------PPPPP--------------PPP------SSHHHHHHHHHHHTT-